Protein 4NTK (pdb70)

Secondary structure (DSSP, 8-state):
--EEEEEEEEEEEEEE--TTSPTT-GGGSSEEEEEEEEEEEE-PPPTTTSSSS-HHHHHHHHHHHHHHHTTSBGGGSTT-SS--HHHHHHHHHHHHTTT-TTEEEEEEEEETTEEEEEE--/-EEEEEEEEEEEEE--TTS-TT-GGGSSEEEEEEEEEEEEEPPPTTTSSSS-HHHHHHHHHHHHHHHTTSBGGGSTT-SS--HHHHHHHHHHHHTTT-TTEEEEEEEEETTEEEEEE-/-EEEEEEEEEEEEEE--TTSPTT-GGGSSEEEEEEEEEEEE-PPPTTTSSSS-HHHHHHHHHHHHHHHTTSBGGGSTT-SS--HHHHHHHHHHHHTTT-TTEEEEEEEEETTEEEEE--/-EEEEEEEEEEEEE--TTSPTT-GGGSSEEEEEEEEEEEEEPPPTTT-SSS-HHHHHHHHHHHHHHHTTEEGGGSTT-SS--HHHHHHHHHHHHTTT-TTEEEEEEEEETTEEEEEE--/-EEEEEEEEEEEEEE--TTS-TT-GGGSSEEEEEEEEEEEE-PPPTTT-SSS-HHHHHHHHHHHHHHHTTSBGGGSTT-SS--HHHHHHHHHHHHTTT-TTEEEEEEEEETTEEEEE---/--EEEEEEEEEEEEEE--TTS-TT-GGGSSEEEEEEEEEEEE-PPPTTTSSSS-HHHHHHHHHHHHHHHTTEEGGGSTT-SS--HHHHHHHHHHHHTTT-TTEEEEEEEEETTEEEEEE-

Structure (mmCIF, N/CA/C/O backbone):
data_4NTK
#
_entry.id   4NTK
#
_cell.length_a   58.070
_cell.length_b   112.595
_cell.length_c   115.094
_cell.angle_alpha   90.00
_cell.angle_beta   90.00
_cell.angle_gamma   90.00
#
_symmetry.space_group_name_H-M   'P 21 21 21'
#
loop_
_entity.id
_entity.type
_entity.pdbx_description
1 polymer '6-carboxy-5,6,7,8-tetrahydropterin synthase'
2 non-polymer 'ZINC ION'
3 non-polymer 2-amino-6-[(1Z)-1,2-dihydroxyprop-1-en-1-yl]-7,8-dihydropteridin-4(3H)-one
4 non-polymer 'ACETATE ION'
5 water water
#
loop_
_atom_site.group_PDB
_atom_site.id
_atom_site.type_symbol
_atom_site.label_atom_id
_atom_site.label_alt_id
_atom_site.label_comp_id
_atom_site.label_asym_id
_atom_site.label_entity_id
_atom_site.label_seq_id
_atom_site.pdbx_PDB_ins_code
_atom_site.Cartn_x
_atom_site.Cartn_y
_atom_site.Cartn_z
_atom_site.occupancy
_atom_site.B_iso_or_equiv
_atom_site.auth_seq_id
_atom_site.auth_comp_id
_atom_site.auth_asym_id
_atom_site.auth_atom_id
_atom_site.pdbx_PDB_model_num
ATOM 1 N N . MET A 1 1 ? -2.556 -0.192 -20.954 1.00 46.66 1 MET A N 1
ATOM 2 C CA . MET A 1 1 ? -3.283 1.092 -20.775 1.00 49.37 1 MET A CA 1
ATOM 3 C C . MET A 1 1 ? -2.409 2.255 -21.242 1.00 46.03 1 MET A C 1
ATOM 4 O O . MET A 1 1 ? -1.183 2.135 -21.275 1.00 45.11 1 MET A O 1
ATOM 9 N N . MET A 1 2 ? -3.027 3.372 -21.615 1.00 41.88 2 MET A N 1
ATOM 10 C CA . MET A 1 2 ? -2.257 4.556 -21.941 1.00 39.77 2 MET A CA 1
ATOM 11 C C . MET A 1 2 ? -1.948 5.300 -20.658 1.00 40.03 2 MET A C 1
ATOM 12 O O . MET A 1 2 ? -2.849 5.586 -19.854 1.00 42.78 2 MET A O 1
ATOM 17 N N . SER A 1 3 ? -0.673 5.621 -20.466 1.00 35.68 3 SER A N 1
ATOM 18 C CA . SER A 1 3 ? -0.252 6.316 -19.273 1.00 33.12 3 SER A CA 1
ATOM 19 C C . SER A 1 3 ? 1.129 6.936 -19.433 1.00 30.99 3 SER A C 1
ATOM 20 O O . SER A 1 3 ? 1.866 6.620 -20.384 1.00 33.88 3 SER A O 1
ATOM 23 N N .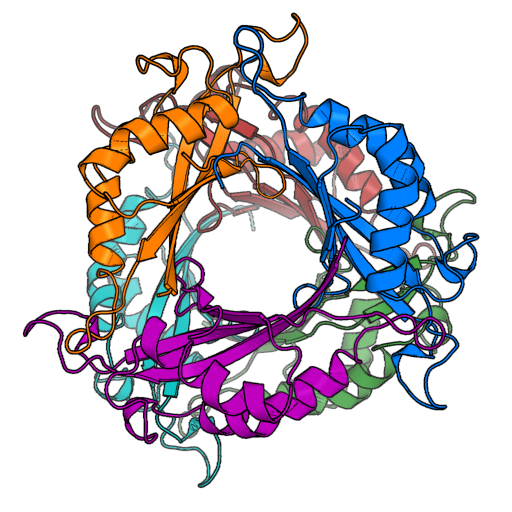 THR A 1 4 ? 1.448 7.830 -18.494 1.00 26.97 4 THR A N 1
ATOM 24 C CA . THR A 1 4 ? 2.814 8.292 -18.228 1.00 25.03 4 THR A CA 1
ATOM 25 C C . THR A 1 4 ? 3.231 8.123 -16.734 1.00 24.77 4 THR A C 1
ATOM 26 O O . THR A 1 4 ? 2.573 8.634 -15.815 1.00 20.93 4 THR A O 1
ATOM 30 N N . THR A 1 5 ? 4.310 7.390 -16.485 1.00 20.44 5 THR A N 1
ATOM 31 C CA . THR A 1 5 ? 4.719 6.997 -15.148 1.00 21.44 5 THR A CA 1
ATOM 32 C C . THR A 1 5 ? 6.120 7.556 -14.929 1.00 19.60 5 THR A C 1
ATOM 33 O O . THR A 1 5 ? 6.905 7.624 -15.864 1.00 25.28 5 THR A O 1
ATOM 37 N N . LEU A 1 6 ? 6.404 8.030 -13.731 1.00 20.70 6 LEU A N 1
ATOM 38 C CA . LEU A 1 6 ? 7.752 8.441 -13.324 1.00 22.99 6 LEU A CA 1
ATOM 39 C C . LEU A 1 6 ? 8.172 7.528 -12.182 1.00 23.81 6 LEU A C 1
ATOM 40 O O . LEU A 1 6 ? 7.338 7.064 -11.408 1.00 20.27 6 LEU A O 1
ATOM 45 N N . PHE A 1 7 ? 9.468 7.200 -12.124 1.00 21.28 7 PHE A N 1
ATOM 46 C CA . PHE A 1 7 ? 9.935 6.404 -11.010 1.00 21.27 7 PHE A CA 1
ATOM 47 C C . PHE A 1 7 ? 11.292 6.938 -10.539 1.00 21.29 7 PHE A C 1
ATOM 48 O O . PHE A 1 7 ? 12.045 7.590 -11.291 1.00 20.74 7 PHE A O 1
ATOM 56 N N . LYS A 1 8 ? 11.567 6.735 -9.257 1.00 19.76 8 LYS A N 1
ATOM 57 C CA . LYS A 1 8 ? 12.868 7.086 -8.714 1.00 19.78 8 LYS A CA 1
ATOM 58 C C . LYS A 1 8 ? 13.300 6.018 -7.729 1.00 20.25 8 LYS A C 1
ATOM 59 O O . LYS A 1 8 ? 12.464 5.506 -6.972 1.00 19.62 8 LYS A O 1
ATOM 65 N N . ASP A 1 9 ? 14.587 5.656 -7.782 1.00 20.25 9 ASP A N 1
ATOM 66 C CA . ASP A 1 9 ? 15.128 4.596 -6.950 1.00 20.25 9 ASP A CA 1
ATOM 67 C C . ASP A 1 9 ? 15.991 5.146 -5.804 1.00 20.84 9 ASP A C 1
ATOM 68 O O . ASP A 1 9 ? 16.729 6.124 -5.991 1.00 23.46 9 ASP A O 1
ATOM 73 N N . PHE A 1 10 ? 15.911 4.477 -4.653 1.00 19.13 10 PHE A N 1
ATOM 74 C CA . PHE A 1 10 ? 16.627 4.833 -3.429 1.00 18.90 10 PHE A CA 1
ATOM 75 C C . PHE A 1 10 ? 17.234 3.588 -2.848 1.00 20.21 10 PHE A C 1
ATOM 76 O O . PHE A 1 10 ? 16.625 2.531 -2.951 1.00 25.06 10 PHE A O 1
ATOM 84 N N . THR A 1 11 ? 18.371 3.702 -2.169 1.00 20.33 11 THR A N 1
ATOM 85 C CA . THR A 1 11 ? 18.966 2.561 -1.490 1.00 20.36 11 THR A CA 1
ATOM 86 C C . THR A 1 11 ? 19.183 2.922 -0.033 1.00 19.03 11 THR A C 1
ATOM 87 O O . THR A 1 11 ? 19.608 4.019 0.284 1.00 22.61 11 THR A O 1
ATOM 91 N N . PHE A 1 12 ? 18.912 1.984 0.853 1.00 18.52 12 PHE A N 1
ATOM 92 C CA . PHE A 1 12 ? 19.165 2.192 2.269 1.00 19.01 12 PHE A CA 1
ATOM 93 C C . PHE A 1 12 ? 19.778 0.936 2.866 1.00 19.07 12 PHE A C 1
ATOM 94 O O . PHE A 1 12 ? 19.592 -0.189 2.332 1.00 21.21 12 PHE A O 1
ATOM 102 N N . GLU A 1 13 ? 20.601 1.129 3.889 1.00 18.71 13 GLU A N 1
ATOM 103 C CA . GLU A 1 13 ? 21.342 0.056 4.484 1.00 17.85 13 GLU A CA 1
ATOM 104 C C . GLU A 1 13 ? 20.754 -0.233 5.858 1.00 16.89 13 GLU A C 1
ATOM 105 O O . GLU A 1 13 ? 20.830 0.608 6.739 1.00 18.83 13 GLU A O 1
ATOM 111 N N . ALA A 1 14 ? 20.218 -1.447 6.034 1.00 17.44 14 ALA A N 1
ATOM 112 C CA . ALA A 1 14 ? 19.517 -1.740 7.310 1.00 16.97 14 ALA A CA 1
ATOM 113 C C . ALA A 1 14 ? 19.655 -3.161 7.780 1.00 17.75 14 ALA A C 1
ATOM 114 O O . ALA A 1 14 ? 19.997 -4.073 7.019 1.00 18.14 14 ALA A O 1
ATOM 116 N N . ALA A 1 15 ? 19.426 -3.350 9.087 1.00 17.54 15 ALA A N 1
ATOM 117 C CA . ALA A 1 15 ? 19.334 -4.693 9.677 1.00 19.04 15 ALA A CA 1
ATOM 118 C C . ALA A 1 15 ? 17.877 -5.092 9.825 1.00 17.80 15 ALA A C 1
ATOM 119 O O . ALA A 1 15 ? 16.998 -4.241 10.041 1.00 18.39 15 ALA A O 1
ATOM 121 N N . HIS A 1 16 ? 17.617 -6.406 9.723 1.00 17.54 16 HIS A N 1
ATOM 122 C CA . HIS A 1 16 ? 16.318 -6.959 10.041 1.00 17.22 16 HIS A CA 1
ATOM 123 C C . HIS A 1 16 ? 16.476 -8.418 10.428 1.00 18.29 16 HIS A C 1
ATOM 124 O O . HIS A 1 16 ? 17.529 -9.032 10.226 1.00 17.95 16 HIS A O 1
ATOM 131 N N . ARG A 1 17 ? 15.392 -8.943 10.963 1.00 18.02 17 ARG A N 1
ATOM 132 C CA . ARG A 1 17 ? 15.222 -10.388 11.186 1.00 20.25 17 ARG A CA 1
ATOM 133 C C . ARG A 1 17 ? 13.776 -10.723 10.995 1.00 21.20 17 ARG A C 1
ATOM 134 O O . ARG A 1 17 ? 12.902 -9.885 11.219 1.00 23.61 17 ARG A O 1
ATOM 142 N N . LEU A 1 18 ? 13.494 -11.935 10.539 1.00 19.11 18 LEU A N 1
ATOM 143 C CA . LEU A 1 18 ? 12.145 -12.366 10.374 1.00 19.80 18 LEU A CA 1
ATOM 144 C C . LEU A 1 18 ? 11.732 -13.225 11.587 1.00 20.49 18 LEU A C 1
ATOM 145 O O . LEU A 1 18 ? 12.328 -14.271 11.824 1.00 20.88 18 LEU A O 1
ATOM 150 N N . PRO A 1 19 ? 10.705 -12.773 12.311 1.00 22.78 19 PRO A N 1
ATOM 151 C CA . PRO A 1 19 ? 10.397 -13.406 13.607 1.00 24.51 19 PRO A CA 1
ATOM 152 C C . PRO A 1 19 ? 9.532 -14.685 13.502 1.00 26.09 19 PRO A C 1
ATOM 153 O O . PRO A 1 19 ? 9.426 -15.388 14.499 1.00 29.10 19 PRO A O 1
ATOM 157 N N . HIS A 1 20 ? 8.896 -14.964 12.363 1.00 24.75 20 HIS A N 1
ATOM 158 C CA . HIS A 1 20 ? 7.929 -16.070 12.239 1.00 26.59 20 HIS A CA 1
ATOM 159 C C . HIS A 1 20 ? 8.406 -17.263 11.449 1.00 27.57 20 HIS A C 1
ATOM 160 O O . HIS A 1 20 ? 7.648 -18.196 11.236 1.00 33.25 20 HIS A O 1
ATOM 167 N N . VAL A 1 21 ? 9.673 -17.268 11.038 1.00 24.96 21 VAL A N 1
ATOM 168 C CA . VAL A 1 21 ? 10.142 -18.370 10.225 1.00 25.51 21 VAL A CA 1
ATOM 169 C C . VAL A 1 21 ? 10.505 -19.571 11.094 1.00 26.25 21 VAL A C 1
ATOM 170 O O . VAL A 1 21 ? 10.729 -19.426 12.273 1.00 24.92 21 VAL A O 1
ATOM 174 N N . PRO A 1 22 ? 10.599 -20.757 10.475 1.00 28.57 22 PRO A N 1
ATOM 175 C CA . PRO A 1 22 ? 11.026 -21.955 11.222 1.00 32.07 22 PRO A CA 1
ATOM 176 C C . PRO A 1 22 ? 12.361 -21.798 11.979 1.00 33.51 22 PRO A C 1
ATOM 177 O O . PRO A 1 22 ? 13.275 -21.125 11.500 1.00 31.23 22 PRO A O 1
ATOM 181 N N . GLU A 1 23 ? 12.484 -22.431 13.144 1.00 35.21 23 GLU A N 1
ATOM 182 C CA . GLU A 1 23 ? 13.734 -22.400 13.884 1.00 39.11 23 GLU A CA 1
ATOM 183 C C . GLU A 1 23 ? 14.862 -22.829 12.963 1.00 39.28 23 GLU A C 1
ATOM 184 O O . GLU A 1 23 ? 14.766 -23.848 12.280 1.00 37.13 23 GLU A O 1
ATOM 190 N N . GLY A 1 24 ? 15.932 -22.050 12.944 1.00 35.84 24 GLY A N 1
ATOM 191 C CA . GLY A 1 24 ? 17.076 -22.378 12.124 1.00 34.21 24 GLY A CA 1
ATOM 192 C C . GLY A 1 24 ? 17.065 -21.793 10.714 1.00 33.77 24 GLY A C 1
ATOM 193 O O . GLY A 1 24 ? 18.088 -21.798 10.077 1.00 35.63 24 GLY A O 1
ATOM 194 N N . HIS A 1 25 ? 15.913 -21.319 10.228 1.00 27.85 25 HIS A N 1
ATOM 195 C CA . HIS A 1 25 ? 15.833 -20.563 8.952 1.00 25.42 25 HIS A CA 1
ATOM 196 C C . HIS A 1 25 ? 16.800 -19.349 9.025 1.00 26.55 25 HIS A C 1
ATOM 197 O O . HIS A 1 25 ? 16.863 -18.640 10.019 1.00 23.38 25 HIS A O 1
ATOM 204 N N . LYS A 1 26 ? 17.547 -19.128 7.951 1.00 25.31 26 LYS A N 1
ATOM 205 C CA . LYS A 1 26 ? 18.581 -18.116 7.965 1.00 26.27 26 LYS A CA 1
ATOM 206 C C . LYS A 1 26 ? 17.998 -16.717 8.156 1.00 23.04 26 LYS A C 1
ATOM 207 O O . LYS A 1 26 ? 18.654 -15.859 8.767 1.00 23.68 26 LYS A O 1
ATOM 213 N N . ALA A 1 27 ? 16.786 -16.489 7.656 1.00 24.25 27 ALA A N 1
ATOM 214 C CA . ALA A 1 27 ? 16.133 -15.172 7.802 1.00 24.46 27 ALA A CA 1
ATOM 215 C C . ALA A 1 27 ? 15.805 -14.840 9.254 1.00 25.36 27 ALA A C 1
ATOM 216 O O . ALA A 1 27 ? 15.586 -13.678 9.580 1.00 21.46 27 ALA A O 1
ATOM 218 N N . GLY A 1 28 ? 15.709 -15.876 10.095 1.00 23.89 28 GLY A N 1
ATOM 219 C CA . GLY A 1 28 ? 15.445 -15.708 11.534 1.00 23.12 28 GLY A CA 1
ATOM 220 C C . GLY A 1 28 ? 16.604 -15.191 12.365 1.00 22.35 28 GLY A C 1
ATOM 221 O O . GLY A 1 28 ? 16.462 -14.860 13.542 1.00 24.67 28 GLY A O 1
ATOM 222 N N . ARG A 1 29 ? 17.801 -15.186 11.814 1.00 21.33 29 ARG A N 1
ATOM 223 C CA . ARG A 1 29 ? 18.954 -14.671 12.485 1.00 22.17 29 ARG A CA 1
ATOM 224 C C . ARG A 1 29 ? 19.039 -13.186 12.174 1.00 20.47 29 ARG A C 1
ATOM 225 O O . ARG A 1 29 ? 18.536 -12.763 11.136 1.00 21.59 29 ARG A O 1
ATOM 233 N N . LEU A 1 30 ? 19.566 -12.425 13.121 1.00 22.78 30 LEU A N 1
ATOM 234 C CA . LEU A 1 30 ? 19.881 -10.989 12.913 1.00 19.38 30 LEU A CA 1
ATOM 235 C C . LEU A 1 30 ? 20.817 -10.905 11.707 1.00 19.62 30 LEU A C 1
ATOM 236 O O . LEU A 1 30 ? 21.864 -11.493 11.701 1.00 19.80 30 LEU A O 1
ATOM 241 N N . HIS A 1 31 ? 20.401 -10.169 10.692 1.00 18.58 31 HIS A N 1
ATOM 242 C CA . HIS A 1 31 ? 21.235 -9.915 9.515 1.00 19.87 31 HIS A CA 1
ATOM 243 C C . HIS A 1 31 ? 20.815 -8.572 8.917 1.00 19.12 31 HIS A C 1
ATOM 244 O O . HIS A 1 31 ? 20.248 -7.735 9.589 1.00 17.72 31 HIS A O 1
ATOM 251 N N . GLY A 1 32 ? 21.161 -8.307 7.666 1.00 18.97 32 GLY A N 1
ATOM 252 C CA . GLY A 1 32 ? 20.788 -7.066 7.050 1.00 17.97 32 GLY A CA 1
ATOM 253 C C . GLY A 1 32 ? 20.995 -7.143 5.548 1.00 16.46 32 GLY A C 1
ATOM 254 O O . GLY A 1 32 ? 21.346 -8.226 5.043 1.00 16.30 32 GLY A O 1
ATOM 255 N N . HIS A 1 33 ? 20.676 -6.029 4.893 1.00 15.48 33 HIS A N 1
ATOM 256 C CA . HIS A 1 33 ? 20.697 -5.950 3.413 1.00 16.30 33 HIS A CA 1
ATOM 257 C C . HIS A 1 33 ? 20.947 -4.511 3.000 1.00 17.91 33 HIS A C 1
ATOM 258 O O . HIS A 1 33 ? 20.695 -3.557 3.770 1.00 18.02 33 HIS A O 1
ATOM 265 N N . SER A 1 34 ? 21.370 -4.358 1.736 1.00 18.53 34 SER A N 1
ATOM 266 C CA . SER A 1 34 ? 21.330 -3.090 1.027 1.00 19.94 34 SER A CA 1
ATOM 267 C C . SER A 1 34 ? 19.992 -3.081 0.290 1.00 20.83 34 SER A C 1
ATOM 268 O O . SER A 1 34 ? 19.852 -3.682 -0.764 1.00 23.39 34 SER A O 1
ATOM 271 N N . PHE A 1 35 ? 18.984 -2.473 0.909 1.00 19.54 35 PHE A N 1
ATOM 272 C CA . PHE A 1 35 ? 17.632 -2.475 0.362 1.00 18.62 35 PHE A CA 1
ATOM 273 C C . PHE A 1 35 ? 17.504 -1.427 -0.739 1.00 21.33 35 PHE A C 1
ATOM 274 O O . PHE A 1 35 ? 18.087 -0.358 -0.610 1.00 24.46 35 PHE A O 1
ATOM 282 N N . MET A 1 36 ? 16.768 -1.756 -1.779 1.00 18.95 36 MET A N 1
ATOM 283 C CA . MET A 1 36 ? 16.407 -0.792 -2.824 1.00 18.68 36 MET A CA 1
ATOM 284 C C . MET A 1 36 ? 14.887 -0.586 -2.821 1.00 19.02 36 MET A C 1
ATOM 285 O O . MET A 1 36 ? 14.131 -1.565 -2.788 1.00 20.27 36 MET A O 1
ATOM 290 N N . VAL A 1 37 ? 14.484 0.682 -2.849 1.00 19.14 37 VAL A N 1
ATOM 291 C CA . VAL A 1 37 ? 13.079 1.102 -2.981 1.00 18.65 37 VAL A CA 1
ATOM 292 C C . VAL A 1 37 ? 12.899 1.881 -4.255 1.00 19.23 37 VAL A C 1
ATOM 293 O O . VAL A 1 37 ? 13.638 2.839 -4.533 1.00 20.82 37 VAL A O 1
ATOM 297 N N . ARG A 1 38 ? 11.884 1.527 -5.020 1.00 17.38 38 ARG A N 1
ATOM 298 C CA . ARG A 1 38 ? 11.487 2.319 -6.193 1.00 17.66 38 ARG A CA 1
ATOM 299 C C . ARG A 1 38 ? 10.091 2.854 -5.964 1.00 18.00 38 ARG A C 1
ATOM 300 O O . ARG A 1 38 ? 9.166 2.079 -5.644 1.00 18.21 38 ARG A O 1
ATOM 308 N N . LEU A 1 39 ? 9.968 4.160 -6.040 1.00 17.65 39 LEU A N 1
ATOM 309 C CA . LEU A 1 39 ? 8.628 4.806 -5.921 1.00 17.53 39 LEU A CA 1
ATOM 310 C C . LEU A 1 39 ? 8.189 5.124 -7.358 1.00 18.32 39 LEU A C 1
ATOM 311 O O . LEU A 1 39 ? 8.956 5.740 -8.100 1.00 20.86 39 LEU A O 1
ATOM 316 N N . GLU A 1 40 ? 6.978 4.718 -7.735 1.00 19.28 40 GLU A N 1
ATOM 317 C CA . GLU A 1 40 ? 6.415 5.084 -9.069 1.00 19.23 40 GLU A CA 1
ATOM 318 C C . GLU A 1 40 ? 5.174 5.907 -8.869 1.00 20.53 40 GLU A C 1
ATOM 319 O O . GLU A 1 40 ? 4.372 5.591 -7.984 1.00 20.24 40 GLU A O 1
ATOM 325 N N . ILE A 1 41 ? 5.013 6.921 -9.717 1.00 20.31 41 ILE A N 1
ATOM 326 C CA . ILE A 1 41 ? 3.829 7.765 -9.691 1.00 20.65 41 ILE A CA 1
ATOM 327 C C . ILE A 1 41 ? 3.283 7.761 -11.100 1.00 21.70 41 ILE A C 1
ATOM 328 O O . ILE A 1 41 ? 4.057 7.617 -12.048 1.00 23.32 41 ILE A O 1
ATOM 333 N N . THR A 1 42 ? 1.981 7.890 -11.247 1.00 21.42 42 THR A N 1
ATOM 334 C CA . THR A 1 42 ? 1.321 7.964 -12.544 1.00 20.83 42 THR A CA 1
ATOM 335 C C . THR A 1 42 ? 0.494 9.255 -12.599 1.00 20.61 42 THR A C 1
ATOM 336 O O . THR A 1 42 ? -0.324 9.487 -11.725 1.00 20.01 42 THR A O 1
ATOM 340 N N . GLY A 1 43 ? 0.682 10.044 -13.640 1.00 21.03 43 GLY A N 1
ATOM 341 C CA . GLY A 1 43 ? -0.099 11.275 -13.792 1.00 21.70 43 GLY A CA 1
ATOM 342 C C . GLY A 1 43 ? 0.007 11.917 -15.147 1.00 22.47 43 GLY A C 1
ATOM 343 O O . GLY A 1 43 ? 0.536 11.337 -16.111 1.00 22.77 43 GLY A O 1
ATOM 344 N N . GLU A 1 44 ? -0.525 13.134 -15.229 1.00 23.66 44 GLU A N 1
ATOM 345 C CA . GLU A 1 44 ? -0.430 13.915 -16.467 1.00 25.32 44 GLU A CA 1
ATOM 346 C C . GLU A 1 44 ? 0.760 14.865 -16.437 1.00 23.67 44 GLU A C 1
ATOM 347 O O . GLU A 1 44 ? 1.173 15.354 -15.399 1.00 26.91 44 GLU A O 1
ATOM 353 N N . VAL A 1 45 ? 1.350 15.082 -17.610 1.00 23.65 45 VAL A N 1
ATOM 354 C CA . VAL A 1 45 ? 2.494 15.953 -17.748 1.00 23.94 45 VAL A CA 1
ATOM 355 C C . VAL A 1 45 ? 1.983 17.396 -17.989 1.00 25.77 45 VAL A C 1
ATOM 356 O O . VAL A 1 45 ? 1.216 17.636 -18.931 1.00 30.02 45 VAL A O 1
ATOM 360 N N . ASP A 1 46 ? 2.397 18.315 -17.140 1.00 25.81 46 ASP A N 1
ATOM 361 C CA . ASP A 1 46 ? 2.064 19.730 -17.309 1.00 29.60 46 ASP A CA 1
ATOM 362 C C . ASP A 1 46 ? 2.752 20.250 -18.555 1.00 30.88 46 ASP A C 1
ATOM 363 O O . ASP A 1 46 ? 3.925 20.023 -18.718 1.00 29.28 46 ASP A O 1
ATOM 368 N N . PRO A 1 47 ? 2.021 20.962 -19.438 1.00 31.90 47 PRO A N 1
ATOM 369 C CA . PRO A 1 47 ? 2.623 21.444 -20.685 1.00 32.19 47 PRO A CA 1
ATOM 370 C C . PRO A 1 47 ? 3.713 22.483 -20.471 1.00 31.49 47 PRO A C 1
ATOM 371 O O . PRO A 1 47 ? 4.625 22.561 -21.303 1.00 35.67 47 PRO A O 1
ATOM 375 N N . HIS A 1 48 ? 3.679 23.247 -19.383 1.00 35.63 48 HIS A N 1
ATOM 376 C CA . HIS A 1 48 ? 4.744 24.241 -19.158 1.00 34.33 48 HIS A CA 1
ATOM 377 C C . HIS A 1 48 ? 5.997 23.629 -18.533 1.00 33.20 48 HIS A C 1
ATOM 378 O O . HIS A 1 48 ? 7.133 23.856 -18.995 1.00 29.41 48 HIS A O 1
ATOM 385 N N . THR A 1 49 ? 5.812 22.853 -17.477 1.00 29.26 49 THR A N 1
ATOM 386 C CA . THR A 1 49 ? 6.976 22.261 -16.807 1.00 26.07 49 THR A CA 1
ATOM 387 C C . THR A 1 49 ? 7.589 21.146 -17.667 1.00 23.95 49 THR A C 1
ATOM 388 O O . THR A 1 49 ? 8.798 20.885 -17.555 1.00 24.27 49 THR A O 1
ATOM 392 N N . GLY A 1 50 ? 6.755 20.465 -18.450 1.00 23.90 50 GLY A N 1
ATOM 393 C CA . GLY A 1 50 ? 7.161 19.267 -19.175 1.00 27.01 50 GLY A CA 1
ATOM 394 C C . GLY A 1 50 ? 7.349 18.066 -18.274 1.00 26.98 50 GLY A C 1
ATOM 395 O O . GLY A 1 50 ? 7.947 17.040 -18.685 1.00 24.27 50 GLY A O 1
ATOM 396 N N . TRP A 1 51 ? 6.836 18.118 -17.051 1.00 24.27 51 TRP A N 1
ATOM 397 C CA . TRP A 1 51 ? 6.967 16.948 -16.180 1.00 23.31 51 TRP A CA 1
ATOM 398 C C . TRP A 1 51 ? 5.737 16.716 -15.340 1.00 25.98 51 TRP A C 1
ATOM 399 O O . TRP A 1 51 ? 4.849 17.552 -15.324 1.00 26.09 51 TRP A O 1
ATOM 410 N N . ILE A 1 52 ? 5.672 15.562 -14.683 1.00 25.57 52 ILE A N 1
ATOM 411 C CA . ILE A 1 52 ? 4.592 15.266 -13.745 1.00 26.47 52 ILE A CA 1
ATOM 412 C C . ILE A 1 52 ? 4.910 16.020 -12.451 1.00 25.92 52 ILE A C 1
ATOM 413 O O . ILE A 1 52 ? 4.215 16.969 -12.095 1.00 29.01 52 ILE A O 1
ATOM 418 N N . ILE A 1 53 ? 6.013 15.672 -11.797 1.00 27.11 53 ILE A N 1
ATOM 419 C CA . ILE A 1 53 ? 6.584 16.463 -10.713 1.00 28.42 53 ILE A CA 1
ATOM 420 C C . ILE A 1 53 ? 8.088 16.296 -10.862 1.00 27.34 53 ILE A C 1
ATOM 421 O O . ILE A 1 53 ? 8.527 15.358 -11.491 1.00 25.61 53 ILE A O 1
ATOM 426 N N . ASP A 1 54 ? 8.872 17.218 -10.328 1.00 25.94 54 ASP A N 1
ATOM 427 C CA . ASP A 1 54 ? 10.340 17.126 -10.359 1.00 26.29 54 ASP A CA 1
ATOM 428 C C . ASP A 1 54 ? 10.781 15.884 -9.623 1.00 24.44 54 ASP A C 1
ATOM 429 O O . ASP A 1 54 ? 10.305 15.625 -8.509 1.00 26.24 54 ASP A O 1
ATOM 434 N N . PHE A 1 55 ? 11.715 15.116 -10.191 1.00 23.87 55 PHE A N 1
ATOM 435 C CA . PHE A 1 55 ? 12.294 13.974 -9.437 1.00 23.56 55 PHE A CA 1
ATOM 436 C C . PHE A 1 55 ? 12.700 14.410 -8.037 1.00 26.85 55 PHE A C 1
ATOM 437 O O . PHE A 1 55 ? 12.575 13.655 -7.086 1.00 24.54 55 PHE A O 1
ATOM 445 N N . ALA A 1 56 ? 13.230 15.625 -7.906 1.00 26.21 56 ALA A N 1
ATOM 446 C CA . ALA A 1 56 ? 13.671 16.078 -6.612 1.00 28.39 56 ALA A CA 1
ATOM 447 C C . ALA A 1 56 ? 12.529 16.220 -5.598 1.00 28.66 56 ALA A C 1
ATOM 448 O O . ALA A 1 56 ? 12.775 16.128 -4.394 1.00 28.72 56 ALA A O 1
ATOM 450 N N . GLU A 1 57 ? 11.307 16.493 -6.057 1.00 28.02 57 GLU A N 1
ATOM 451 C CA . GLU A 1 57 ? 10.149 16.620 -5.147 1.00 30.17 57 GLU A CA 1
ATOM 452 C C . GLU A 1 57 ? 9.791 15.242 -4.621 1.00 29.18 57 GLU A C 1
ATOM 453 O O . GLU A 1 57 ? 9.366 15.097 -3.482 1.00 29.47 57 GLU A O 1
ATOM 459 N N . LEU A 1 58 ? 9.950 14.225 -5.466 1.00 27.36 58 LEU A N 1
ATOM 460 C CA . LEU A 1 58 ? 9.730 12.867 -5.022 1.00 27.72 58 LEU A CA 1
ATOM 461 C C . LEU A 1 58 ? 10.746 12.506 -3.948 1.00 26.45 58 LEU A C 1
ATOM 462 O O . LEU A 1 58 ? 10.399 11.970 -2.891 1.00 27.45 58 LEU A O 1
ATOM 467 N N . LYS A 1 59 ? 12.023 12.784 -4.225 1.00 25.08 59 LYS A N 1
ATOM 468 C CA . LYS A 1 59 ? 13.067 12.506 -3.248 1.00 23.86 59 LYS A CA 1
ATOM 469 C C . LYS A 1 59 ? 12.788 13.216 -1.905 1.00 23.09 59 LYS A C 1
ATOM 470 O O . LYS A 1 59 ? 12.935 12.634 -0.843 1.00 24.65 59 LYS A O 1
ATOM 476 N N . ALA A 1 60 ? 12.393 14.480 -1.981 1.00 23.33 60 ALA A N 1
ATOM 477 C CA . ALA A 1 60 ? 12.152 15.267 -0.770 1.00 24.74 60 ALA A CA 1
ATOM 478 C C . ALA A 1 60 ? 10.947 14.743 0.024 1.00 24.42 60 ALA A C 1
ATOM 479 O O . ALA A 1 60 ? 11.026 14.646 1.275 1.00 25.39 60 ALA A O 1
ATOM 481 N N . ALA A 1 61 ? 9.867 14.344 -0.669 1.00 24.49 61 ALA A N 1
ATOM 482 C CA . ALA A 1 61 ? 8.673 13.762 -0.033 1.00 24.52 61 ALA A CA 1
ATOM 483 C C . ALA A 1 61 ? 8.999 12.456 0.719 1.00 23.14 61 ALA A C 1
ATOM 484 O O . ALA A 1 61 ? 8.376 12.132 1.748 1.00 24.34 61 ALA A O 1
ATOM 486 N N . PHE A 1 62 ? 9.908 11.664 0.160 1.00 22.87 62 PHE A N 1
ATOM 487 C CA . PHE A 1 62 ? 10.334 10.396 0.755 1.00 21.23 62 PHE A CA 1
ATOM 488 C C . PHE A 1 62 ? 11.316 10.527 1.890 1.00 22.66 62 PHE A C 1
ATOM 489 O O . PHE A 1 62 ? 11.453 9.622 2.701 1.00 22.06 62 PHE A O 1
ATOM 497 N N . LYS A 1 63 ? 12.026 11.650 1.918 1.00 23.43 63 LYS A N 1
ATOM 498 C CA . LYS A 1 63 ? 13.128 11.814 2.855 1.00 24.73 63 LYS A CA 1
ATOM 499 C C . LYS A 1 63 ? 12.850 11.419 4.304 1.00 24.56 63 LYS A C 1
ATOM 500 O O . LYS A 1 63 ? 13.622 10.678 4.874 1.00 22.53 63 LYS A O 1
ATOM 506 N N . PRO A 1 64 ? 11.744 11.888 4.907 1.00 22.49 64 PRO A N 1
ATOM 507 C CA . PRO A 1 64 ? 11.435 11.515 6.284 1.00 21.92 64 PRO A CA 1
ATOM 508 C C . PRO A 1 64 ? 11.394 9.992 6.516 1.00 23.37 64 PRO A C 1
ATOM 509 O O . PRO A 1 64 ? 11.962 9.502 7.484 1.00 25.10 64 PRO A O 1
ATOM 513 N N . THR A 1 65 ? 10.759 9.264 5.608 1.00 22.03 65 THR A N 1
ATOM 514 C CA . THR A 1 65 ? 10.624 7.788 5.715 1.00 22.48 65 THR A CA 1
ATOM 515 C C . THR A 1 65 ? 11.994 7.158 5.490 1.00 22.12 65 THR A C 1
ATOM 516 O O . THR A 1 65 ? 12.417 6.250 6.215 1.00 21.89 65 THR A O 1
ATOM 520 N N . TYR A 1 66 ? 12.701 7.645 4.469 1.00 21.62 66 TYR A N 1
ATOM 521 C CA . TYR A 1 66 ? 14.025 7.151 4.183 1.00 20.86 66 TYR A CA 1
ATOM 522 C C . TYR A 1 66 ? 14.938 7.220 5.400 1.00 22.05 66 TYR A C 1
ATOM 523 O O . TYR A 1 66 ? 15.686 6.289 5.711 1.00 21.77 66 TYR A O 1
ATOM 532 N N . GLU A 1 67 ? 14.890 8.332 6.109 1.00 22.36 67 GLU A N 1
ATOM 533 C CA . GLU A 1 67 ? 15.751 8.515 7.279 1.00 22.69 67 GLU A CA 1
ATOM 534 C C . GLU A 1 67 ? 15.392 7.598 8.470 1.00 22.02 67 GLU A C 1
ATOM 535 O O . GLU A 1 67 ? 16.283 7.257 9.250 1.00 23.55 67 GLU A O 1
ATOM 541 N N . ARG A 1 68 ? 14.135 7.204 8.577 1.00 21.89 68 ARG A N 1
ATOM 542 C CA . ARG A 1 68 ? 13.709 6.148 9.526 1.00 22.02 68 ARG A CA 1
ATOM 543 C C . ARG A 1 68 ? 14.257 4.739 9.179 1.00 22.94 68 ARG A C 1
ATOM 544 O O . ARG A 1 68 ? 14.505 3.929 10.087 1.00 23.59 68 ARG A O 1
ATOM 552 N N . LEU A 1 69 ? 14.454 4.461 7.895 1.00 23.22 69 LEU A N 1
ATOM 553 C CA . LEU A 1 69 ? 14.915 3.147 7.439 1.00 22.46 69 LEU A CA 1
ATOM 554 C C . LEU A 1 69 ? 16.422 3.032 7.382 1.00 20.67 69 LEU A C 1
ATOM 555 O O . LEU A 1 69 ? 16.973 1.971 7.756 1.00 20.23 69 LEU A O 1
ATOM 560 N N . ASP A 1 70 ? 17.106 4.044 6.835 1.00 19.07 70 ASP A N 1
ATOM 561 C CA . ASP A 1 70 ? 18.532 3.954 6.606 1.00 20.25 70 ASP A CA 1
ATOM 562 C C . ASP A 1 70 ? 19.353 3.920 7.881 1.00 21.04 70 ASP A C 1
ATOM 563 O O . ASP A 1 70 ? 19.159 4.726 8.786 1.00 21.13 70 ASP A O 1
ATOM 568 N N . HIS A 1 71 ? 20.293 2.982 7.921 1.00 20.19 71 HIS A N 1
ATOM 569 C CA . HIS A 1 71 ? 21.154 2.794 9.073 1.00 21.05 71 HIS A CA 1
ATOM 570 C C . HIS A 1 71 ? 20.349 2.561 10.340 1.00 20.92 71 HIS A C 1
ATOM 571 O O . HIS A 1 71 ? 20.698 3.049 11.392 1.00 21.56 71 HIS A O 1
ATOM 578 N N . HIS A 1 72 ? 19.323 1.734 10.229 1.00 20.66 72 HIS A N 1
ATOM 579 C CA . HIS A 1 72 ? 18.471 1.389 11.352 1.00 18.97 72 HIS A CA 1
ATOM 580 C C . HIS A 1 72 ? 18.176 -0.131 11.350 1.00 19.40 72 HIS A C 1
ATOM 581 O O . HIS A 1 72 ? 18.513 -0.814 10.402 1.00 19.46 72 HIS A O 1
ATOM 588 N N . TYR A 1 73 ? 17.586 -0.600 12.457 1.00 18.64 73 TYR A N 1
ATOM 589 C CA . TYR A 1 73 ? 17.068 -1.972 12.655 1.00 19.19 73 TYR A CA 1
ATOM 590 C C . TYR A 1 73 ? 15.545 -1.962 12.438 1.00 20.01 73 TYR A C 1
ATOM 591 O O . TYR A 1 73 ? 14.767 -1.394 13.223 1.00 19.95 73 TYR A O 1
ATOM 600 N N . LEU A 1 74 ? 15.100 -2.558 11.344 1.00 17.73 74 LEU A N 1
ATOM 601 C CA . LEU A 1 74 ? 13.717 -2.368 10.909 1.00 19.52 74 LEU A CA 1
ATOM 602 C C . LEU A 1 74 ? 12.733 -2.862 11.958 1.00 18.17 74 LEU A C 1
ATOM 603 O O . LEU A 1 74 ? 11.630 -2.369 12.064 1.00 20.43 74 LEU A O 1
ATOM 608 N N . ASN A 1 75 ? 13.105 -3.871 12.717 1.00 19.59 75 ASN A N 1
ATOM 609 C CA . ASN A 1 75 ? 12.158 -4.510 13.629 1.00 19.20 75 ASN A CA 1
ATOM 610 C C . ASN A 1 75 ? 11.722 -3.609 14.764 1.00 21.50 75 ASN A C 1
ATOM 611 O O . ASN A 1 75 ? 10.696 -3.859 15.414 1.00 21.75 75 ASN A O 1
ATOM 616 N N . ASP A 1 76 ? 12.468 -2.530 14.938 1.00 20.33 76 ASP A N 1
ATOM 617 C CA . ASP A 1 76 ? 12.164 -1.541 15.976 1.00 21.64 76 ASP A CA 1
ATOM 618 C C . ASP A 1 76 ? 11.154 -0.475 15.551 1.00 24.57 76 ASP A C 1
ATOM 619 O O . ASP A 1 76 ? 10.743 0.345 16.391 1.00 25.60 76 ASP A O 1
ATOM 624 N N . ILE A 1 77 ? 10.797 -0.446 14.266 1.00 22.12 77 ILE A N 1
ATOM 625 C CA . ILE A 1 77 ? 9.879 0.530 13.729 1.00 23.79 77 ILE A CA 1
ATOM 626 C C . ILE A 1 77 ? 8.485 -0.036 13.826 1.00 23.39 77 ILE A C 1
ATOM 627 O O . ILE A 1 77 ? 8.244 -1.104 13.296 1.00 23.73 77 ILE A O 1
ATOM 632 N N . PRO A 1 78 ? 7.536 0.684 14.470 1.00 24.20 78 PRO A N 1
ATOM 633 C CA . PRO A 1 78 ? 6.158 0.186 14.457 1.00 25.55 78 PRO A CA 1
ATOM 634 C C . PRO A 1 78 ? 5.604 -0.042 13.055 1.00 23.27 78 PRO A C 1
ATOM 635 O O . PRO A 1 78 ? 5.776 0.803 12.178 1.00 23.93 78 PRO A O 1
ATOM 639 N N . GLY A 1 79 ? 4.971 -1.203 12.858 1.00 22.61 79 GLY A N 1
ATOM 640 C CA . GLY A 1 79 ? 4.456 -1.650 11.569 1.00 22.48 79 GLY A CA 1
ATOM 641 C C . GLY A 1 79 ? 5.447 -2.561 10.875 1.00 21.86 79 GLY A C 1
ATOM 642 O O . GLY A 1 79 ? 5.074 -3.278 9.942 1.00 22.46 79 GLY A O 1
ATOM 643 N N . LEU A 1 80 ? 6.708 -2.546 11.339 1.00 22.07 80 LEU A N 1
ATOM 644 C CA . LEU A 1 80 ? 7.750 -3.369 10.719 1.00 21.15 80 LEU A CA 1
ATOM 645 C C . LEU A 1 80 ? 8.303 -4.483 11.645 1.00 22.52 80 LEU A C 1
ATOM 646 O O . LEU A 1 80 ? 9.426 -4.979 11.507 1.00 21.34 80 LEU A O 1
ATOM 651 N N . GLU A 1 81 ? 7.489 -4.922 12.592 1.00 21.80 81 GLU A N 1
ATOM 652 C CA . GLU A 1 81 ? 7.836 -6.064 13.449 1.00 25.95 81 GLU A CA 1
ATOM 653 C C . GLU A 1 81 ? 8.051 -7.381 12.697 1.00 24.43 81 GLU A C 1
ATOM 654 O O . GLU A 1 81 ? 8.791 -8.246 13.198 1.00 24.30 81 GLU A O 1
ATOM 660 N N . ASN A 1 82 ? 7.426 -7.534 11.501 1.00 22.65 82 ASN A N 1
ATOM 661 C CA . ASN A 1 82 ? 7.682 -8.635 10.595 1.00 20.01 82 ASN A CA 1
ATOM 662 C C . ASN A 1 82 ? 8.151 -8.070 9.236 1.00 20.38 82 ASN A C 1
ATOM 663 O O . ASN A 1 82 ? 7.377 -7.967 8.317 1.00 21.57 82 ASN A O 1
ATOM 668 N N . PRO A 1 83 ? 9.438 -7.708 9.162 1.00 19.48 83 PRO A N 1
ATOM 669 C CA . PRO A 1 83 ? 9.908 -6.833 8.038 1.00 20.08 83 PRO A CA 1
ATOM 670 C C . PRO A 1 83 ? 10.276 -7.594 6.768 1.00 20.98 83 PRO A C 1
ATOM 671 O O . PRO A 1 83 ? 11.444 -7.561 6.342 1.00 19.75 83 PRO A O 1
ATOM 675 N N . THR A 1 84 ? 9.299 -8.306 6.219 1.00 19.96 84 THR A N 1
ATOM 676 C CA . THR A 1 84 ? 9.407 -8.928 4.940 1.00 19.92 84 THR A CA 1
ATOM 677 C C . THR A 1 84 ? 9.399 -7.853 3.852 1.00 18.28 84 THR A C 1
ATOM 678 O O . THR A 1 84 ? 8.997 -6.712 4.123 1.00 20.92 84 THR A O 1
ATOM 682 N N . SER A 1 85 ? 9.822 -8.244 2.656 1.00 19.45 85 SER A N 1
ATOM 683 C CA . SER A 1 85 ? 9.725 -7.317 1.521 1.00 20.70 85 SER A CA 1
ATOM 684 C C . SER A 1 85 ? 8.315 -6.807 1.302 1.00 19.73 85 SER A C 1
ATOM 685 O O . SER A 1 85 ? 8.094 -5.599 1.098 1.00 21.91 85 SER A O 1
ATOM 688 N N . GLU A 1 86 ? 7.366 -7.741 1.365 1.00 19.88 86 GLU A N 1
ATOM 689 C CA . GLU A 1 86 ? 5.962 -7.475 1.136 1.00 19.99 86 GLU A CA 1
ATOM 690 C C . GLU A 1 86 ? 5.380 -6.539 2.197 1.00 19.84 86 GLU A C 1
ATOM 691 O O . GLU A 1 86 ? 4.725 -5.538 1.870 1.00 20.70 86 GLU A O 1
ATOM 697 N N . VAL A 1 87 ? 5.695 -6.813 3.441 1.00 19.45 87 VAL A N 1
ATOM 698 C CA . VAL A 1 87 ? 5.272 -5.926 4.553 1.00 19.28 87 VAL A CA 1
ATOM 699 C C . VAL A 1 87 ? 5.938 -4.578 4.401 1.00 19.57 87 VAL A C 1
ATOM 700 O O . VAL A 1 87 ? 5.286 -3.539 4.536 1.00 20.29 87 VAL A O 1
ATOM 704 N N . LEU A 1 88 ? 7.246 -4.545 4.083 1.00 18.10 88 LEU A N 1
ATOM 705 C CA . LEU A 1 88 ? 7.934 -3.236 3.922 1.00 17.62 88 LEU A CA 1
ATOM 706 C C . LEU A 1 88 ? 7.368 -2.420 2.745 1.00 18.28 88 LEU A C 1
ATOM 707 O O . LEU A 1 88 ? 7.163 -1.202 2.863 1.00 18.71 88 LEU A O 1
ATOM 712 N N . ALA A 1 89 ? 7.113 -3.074 1.623 1.00 18.58 89 ALA A N 1
ATOM 713 C CA . ALA A 1 89 ? 6.525 -2.380 0.490 1.00 18.51 89 ALA A CA 1
ATOM 714 C C . ALA A 1 89 ? 5.192 -1.681 0.808 1.00 20.16 89 ALA A C 1
ATOM 715 O O . ALA A 1 89 ? 4.990 -0.494 0.463 1.00 19.81 89 ALA A O 1
ATOM 717 N N . LYS A 1 90 ? 4.298 -2.407 1.474 1.00 19.73 90 LYS A N 1
ATOM 718 C CA . LYS A 1 90 ? 3.004 -1.815 1.857 1.00 19.71 90 LYS A CA 1
ATOM 719 C C . LYS A 1 90 ? 3.191 -0.734 2.897 1.00 20.98 90 LYS A C 1
ATOM 720 O O . LYS A 1 90 ? 2.512 0.284 2.855 1.00 20.86 90 LYS A O 1
ATOM 726 N N . TRP A 1 91 ? 4.091 -0.957 3.872 1.00 19.26 91 TRP A N 1
ATOM 727 C CA . TRP A 1 91 ? 4.347 0.046 4.888 1.00 20.64 91 TRP A CA 1
ATOM 728 C C . TRP A 1 91 ? 4.865 1.350 4.290 1.00 20.32 91 TRP A C 1
ATOM 729 O O . TRP A 1 91 ? 4.384 2.420 4.652 1.00 19.62 91 TRP A O 1
ATOM 740 N N . ILE A 1 92 ? 5.788 1.249 3.327 1.00 18.27 92 ILE A N 1
ATOM 741 C CA . ILE A 1 92 ? 6.291 2.417 2.629 1.00 18.03 92 ILE A CA 1
ATOM 742 C C . ILE A 1 92 ? 5.151 3.131 1.836 1.00 19.79 92 ILE A C 1
ATOM 743 O O . ILE A 1 92 ? 5.067 4.347 1.890 1.00 19.67 92 ILE A O 1
ATOM 748 N N . TRP A 1 93 ? 4.303 2.384 1.128 1.00 19.65 93 TRP A N 1
ATOM 749 C CA . TRP A 1 93 ? 3.117 2.947 0.491 1.00 20.69 93 TRP A CA 1
ATOM 750 C C . TRP A 1 93 ? 2.313 3.787 1.515 1.00 19.24 93 TRP A C 1
ATOM 751 O O . TRP A 1 93 ? 1.971 4.976 1.265 1.00 19.54 93 TRP A O 1
ATOM 762 N N . ASP A 1 94 ? 2.019 3.153 2.650 1.00 21.23 94 ASP A N 1
ATOM 763 C CA . ASP A 1 94 ? 1.185 3.805 3.668 1.00 21.58 94 ASP A CA 1
ATOM 764 C C . ASP A 1 94 ? 1.804 5.067 4.178 1.00 22.87 94 ASP A C 1
ATOM 765 O O . ASP A 1 94 ? 1.084 5.990 4.539 1.00 24.49 94 ASP A O 1
ATOM 770 N N . GLN A 1 95 ? 3.144 5.117 4.271 1.00 22.01 95 GLN A N 1
ATOM 771 C CA . GLN A 1 95 ? 3.809 6.331 4.702 1.00 21.64 95 GLN A CA 1
ATOM 772 C C . GLN A 1 95 ? 3.879 7.412 3.643 1.00 22.02 95 GLN A C 1
ATOM 773 O O . GLN A 1 95 ? 3.862 8.631 3.943 1.00 25.01 95 GLN A O 1
ATOM 779 N N . VAL A 1 96 ? 4.017 7.001 2.406 1.00 21.48 96 VAL A N 1
ATOM 780 C CA . VAL A 1 96 ? 4.299 7.934 1.315 1.00 20.93 96 VAL A CA 1
ATOM 781 C C . VAL A 1 96 ? 3.051 8.457 0.581 1.00 22.61 96 VAL A C 1
ATOM 782 O O . VAL A 1 96 ? 3.044 9.575 0.082 1.00 23.51 96 VAL A O 1
ATOM 786 N N . LYS A 1 97 ? 2.038 7.628 0.465 1.00 21.54 97 LYS A N 1
ATOM 787 C CA . LYS A 1 97 ? 0.862 7.976 -0.319 1.00 21.66 97 LYS A CA 1
ATOM 788 C C . LYS A 1 97 ? 0.242 9.274 0.184 1.00 22.72 97 LYS A C 1
ATOM 789 O O . LYS A 1 97 ? -0.254 10.052 -0.619 1.00 23.60 97 LYS A O 1
ATOM 795 N N . PRO A 1 98 ? 0.290 9.541 1.498 1.00 23.97 98 PRO A N 1
ATOM 796 C CA . PRO A 1 98 ? -0.245 10.834 1.926 1.00 24.22 98 PRO A CA 1
ATOM 797 C C . PRO A 1 98 ? 0.482 12.076 1.455 1.00 27.08 98 PRO A C 1
ATOM 798 O O . PRO A 1 98 ? -0.149 13.104 1.320 1.00 32.05 98 PRO A O 1
ATOM 802 N N . VAL A 1 99 ? 1.783 11.989 1.187 1.00 25.42 99 VAL A N 1
ATOM 803 C CA . VAL A 1 99 ? 2.542 13.123 0.674 1.00 26.28 99 VAL A CA 1
ATOM 804 C C . VAL A 1 99 ? 2.840 13.030 -0.815 1.00 26.52 99 VAL A C 1
ATOM 805 O O . VAL A 1 99 ? 3.387 13.993 -1.410 1.00 27.92 99 VAL A O 1
ATOM 809 N N . VAL A 1 100 ? 2.445 11.920 -1.433 1.00 23.12 100 VAL A N 1
ATOM 810 C CA . VAL A 1 100 ? 2.613 11.728 -2.890 1.00 23.93 100 VAL A CA 1
ATOM 811 C C . VAL A 1 100 ? 1.319 11.139 -3.425 1.00 22.52 100 VAL A C 1
ATOM 812 O O . VAL A 1 100 ? 1.189 9.925 -3.610 1.00 21.32 100 VAL A O 1
ATOM 816 N N . PRO A 1 101 ? 0.319 12.002 -3.649 1.00 24.38 101 PRO A N 1
ATOM 817 C CA . PRO A 1 101 ? -0.976 11.484 -4.036 1.00 25.78 101 PRO A CA 1
ATOM 818 C C . PRO A 1 101 ? -0.996 10.677 -5.332 1.00 23.93 101 PRO A C 1
ATOM 819 O O . PRO A 1 101 ? -1.818 9.774 -5.451 1.00 25.83 101 PRO A O 1
ATOM 823 N N . LEU A 1 102 ? -0.069 10.935 -6.248 1.00 21.74 102 LEU A N 1
ATOM 824 C CA . LEU A 1 102 ? -0.036 10.190 -7.524 1.00 21.65 102 LEU A CA 1
ATOM 825 C C . LEU A 1 102 ? 0.778 8.902 -7.474 1.00 21.64 102 LEU A C 1
ATOM 826 O O . LEU A 1 102 ? 0.878 8.204 -8.477 1.00 19.54 102 LEU A O 1
ATOM 831 N N . LEU A 1 103 ? 1.259 8.543 -6.300 1.00 20.60 103 LEU A N 1
ATOM 832 C CA . LEU A 1 103 ? 1.860 7.219 -6.078 1.00 19.03 103 LEU A CA 1
ATOM 833 C C . LEU A 1 103 ? 1.013 6.067 -6.578 1.00 20.54 103 LEU A C 1
ATOM 834 O O . LEU A 1 103 ? -0.166 5.927 -6.220 1.00 20.90 103 LEU A O 1
ATOM 839 N N . SER A 1 104 ? 1.630 5.244 -7.417 1.00 18.15 104 SER A N 1
ATOM 840 C CA . SER A 1 104 ? 0.986 4.132 -8.065 1.00 19.20 104 SER A CA 1
ATOM 841 C C . SER A 1 104 ? 1.633 2.809 -7.790 1.00 18.51 104 SER A C 1
ATOM 842 O O . SER A 1 104 ? 0.960 1.780 -7.966 1.00 20.76 104 SER A O 1
ATOM 845 N N . ALA A 1 105 ? 2.905 2.783 -7.367 1.00 16.91 105 ALA A N 1
ATOM 846 C CA . ALA A 1 105 ? 3.498 1.537 -6.952 1.00 17.35 105 ALA A CA 1
ATOM 847 C C . ALA A 1 105 ? 4.751 1.790 -6.068 1.00 17.30 105 ALA A C 1
ATOM 848 O O . ALA A 1 105 ? 5.409 2.792 -6.185 1.00 18.93 105 ALA A O 1
ATOM 850 N N . VAL A 1 106 ? 5.025 0.812 -5.214 1.00 17.93 106 VAL A N 1
ATOM 851 C CA . VAL A 1 106 ? 6.229 0.721 -4.464 1.00 16.80 106 VAL A CA 1
ATOM 852 C C . VAL A 1 106 ? 6.883 -0.620 -4.656 1.00 17.33 106 VAL A C 1
ATOM 853 O O . VAL A 1 106 ? 6.290 -1.633 -4.364 1.00 19.11 106 VAL A O 1
ATOM 857 N N . MET A 1 107 ? 8.135 -0.611 -5.111 1.00 17.56 107 MET A N 1
ATOM 858 C CA . MET A 1 107 ? 8.954 -1.814 -5.245 1.00 19.39 107 MET A CA 1
ATOM 859 C C . MET A 1 107 ? 10.013 -1.825 -4.151 1.00 18.66 107 MET A C 1
ATOM 860 O O . MET A 1 107 ? 10.650 -0.822 -3.893 1.00 18.32 107 MET A O 1
ATOM 865 N N . VAL A 1 108 ? 10.203 -2.978 -3.524 1.00 18.64 108 VAL A N 1
ATOM 866 C CA . VAL A 1 108 ? 11.275 -3.151 -2.544 1.00 18.73 108 VAL A CA 1
ATOM 867 C C . VAL A 1 108 ? 12.083 -4.362 -2.966 1.00 19.16 108 VAL A C 1
ATOM 868 O O . VAL A 1 108 ? 11.516 -5.435 -3.199 1.00 22.88 108 VAL A O 1
ATOM 872 N N . LYS A 1 109 ? 13.395 -4.183 -3.080 1.00 21.38 109 LYS A N 1
ATOM 873 C CA . LYS A 1 109 ? 14.320 -5.236 -3.363 1.00 21.54 109 LYS A CA 1
ATOM 874 C C . LYS A 1 109 ? 15.210 -5.418 -2.158 1.00 21.36 109 LYS A C 1
ATOM 875 O O . LYS A 1 109 ? 15.912 -4.527 -1.755 1.00 24.69 109 LYS A O 1
ATOM 881 N N . GLU A 1 110 ? 15.187 -6.620 -1.599 1.00 22.44 110 GLU A N 1
ATOM 882 C CA . GLU A 1 110 ? 16.012 -6.972 -0.481 1.00 26.11 110 GLU A CA 1
ATOM 883 C C . GLU A 1 110 ? 17.432 -7.247 -0.927 1.00 27.26 110 GLU A C 1
ATOM 884 O O . GLU A 1 110 ? 18.395 -6.931 -0.241 1.00 25.85 110 GLU A O 1
ATOM 890 N N . THR A 1 111 ? 17.566 -7.871 -2.095 1.00 24.37 111 THR A N 1
ATOM 891 C CA . THR A 1 111 ? 18.858 -8.163 -2.677 1.00 23.57 111 THR A CA 1
ATOM 892 C C . THR A 1 111 ? 18.738 -7.751 -4.148 1.00 23.50 111 THR A C 1
ATOM 893 O O . THR A 1 111 ? 17.608 -7.463 -4.635 1.00 21.15 111 THR A O 1
ATOM 897 N N . CYS A 1 112 ? 19.846 -7.774 -4.907 1.00 26.57 112 CYS A N 1
ATOM 898 C CA . CYS A 1 112 ? 19.770 -7.409 -6.323 1.00 30.09 112 CYS A CA 1
ATOM 899 C C . CYS A 1 112 ? 18.904 -8.385 -7.152 1.00 26.44 112 CYS A C 1
ATOM 900 O O . CYS A 1 112 ? 18.451 -8.011 -8.215 1.00 29.42 112 CYS A O 1
ATOM 903 N N . THR A 1 113 ? 18.619 -9.572 -6.631 1.00 27.28 113 THR A N 1
ATOM 904 C CA . THR A 1 113 ? 17.894 -10.589 -7.413 1.00 26.52 113 THR A CA 1
ATOM 905 C C . THR A 1 113 ? 16.492 -10.975 -6.911 1.00 25.86 113 THR A C 1
ATOM 906 O O . THR A 1 113 ? 15.926 -11.935 -7.421 1.00 28.20 113 THR A O 1
ATOM 910 N N . ALA A 1 114 ? 15.924 -10.229 -5.959 1.00 24.18 114 ALA A N 1
ATOM 911 C CA . ALA A 1 114 ? 14.698 -10.680 -5.250 1.00 24.20 114 ALA A CA 1
ATOM 912 C C . ALA A 1 114 ? 13.968 -9.502 -4.633 1.00 24.40 114 ALA A C 1
ATOM 913 O O . ALA A 1 114 ? 14.551 -8.751 -3.833 1.00 26.94 114 ALA A O 1
ATOM 915 N N . GLY A 1 115 ? 12.683 -9.404 -4.916 1.00 22.33 115 GLY A N 1
ATOM 916 C CA . GLY A 1 115 ? 11.910 -8.275 -4.457 1.00 21.31 115 GLY A CA 1
ATOM 917 C C . GLY A 1 115 ? 10.404 -8.410 -4.640 1.00 20.46 115 GLY A C 1
ATOM 918 O O . GLY A 1 115 ? 9.893 -9.454 -4.991 1.00 21.12 115 GLY A O 1
ATOM 919 N N A CYS A 1 116 ? 9.716 -7.294 -4.373 0.50 20.53 116 CYS A N 1
ATOM 920 N N B CYS A 1 116 ? 9.692 -7.325 -4.385 0.50 20.47 116 CYS A N 1
ATOM 921 C CA A CYS A 1 116 ? 8.259 -7.251 -4.262 0.50 21.31 116 CYS A CA 1
ATOM 922 C CA B CYS A 1 116 ? 8.279 -7.349 -4.643 0.50 21.45 116 CYS A CA 1
ATOM 923 C C A CYS A 1 116 ? 7.764 -5.930 -4.896 0.50 21.24 116 CYS A C 1
ATOM 924 C C B CYS A 1 116 ? 7.808 -5.968 -5.015 0.50 20.83 116 CYS A C 1
ATOM 925 O O A CYS A 1 116 ? 8.405 -4.902 -4.728 0.50 22.10 116 CYS A O 1
ATOM 926 O O B CYS A 1 116 ? 8.459 -4.967 -4.760 0.50 22.11 116 CYS A O 1
ATOM 931 N N . ILE A 1 117 ? 6.648 -5.953 -5.619 1.00 21.32 117 ILE A N 1
ATOM 932 C CA . ILE A 1 117 ? 6.022 -4.698 -6.020 1.00 21.29 117 ILE A CA 1
ATOM 933 C C . ILE A 1 117 ? 4.614 -4.616 -5.462 1.00 20.24 117 ILE A C 1
ATOM 934 O O . ILE A 1 117 ? 3.805 -5.522 -5.641 1.00 22.95 117 ILE A O 1
ATOM 939 N N . TYR A 1 118 ? 4.334 -3.512 -4.787 1.00 19.54 118 TYR A N 1
ATOM 940 C CA . TYR A 1 118 ? 2.997 -3.293 -4.191 1.00 19.91 118 TYR A CA 1
ATOM 941 C C . TYR A 1 118 ? 2.298 -2.182 -4.902 1.00 22.47 118 TYR A C 1
ATOM 942 O O . TYR A 1 118 ? 2.894 -1.140 -5.065 1.00 19.96 118 TYR A O 1
ATOM 951 N N . ARG A 1 119 ? 1.049 -2.439 -5.332 1.00 22.64 119 ARG A N 1
ATOM 952 C CA . ARG A 1 119 ? 0.149 -1.378 -5.847 1.00 26.84 119 ARG A CA 1
ATOM 953 C C . ARG A 1 119 ? -1.002 -1.255 -4.841 1.00 27.35 119 ARG A C 1
ATOM 954 O O . ARG A 1 119 ? -1.686 -2.208 -4.584 1.00 32.47 119 ARG A O 1
ATOM 962 N N . GLY A 1 120 ? -1.181 -0.092 -4.227 1.00 28.56 120 GLY A N 1
ATOM 963 C CA . GLY A 1 120 ? -2.172 0.054 -3.139 1.00 31.02 120 GLY A CA 1
ATOM 964 C C . GLY A 1 120 ? -3.501 0.670 -3.546 1.00 35.13 120 GLY A C 1
ATOM 965 O O . GLY A 1 120 ? -4.311 1.108 -2.677 1.00 38.80 120 GLY A O 1
ATOM 966 N N . GLU A 1 121 ? -3.713 0.738 -4.854 1.00 35.42 121 GLU A N 1
ATOM 967 C CA . GLU A 1 121 ? -4.957 1.255 -5.431 1.00 37.12 121 GLU A CA 1
ATOM 968 C C . GLU A 1 121 ? -5.141 0.611 -6.801 1.00 41.12 121 GLU A C 1
ATOM 969 O O . GLU A 1 121 ? -4.219 -0.062 -7.283 1.00 38.06 121 GLU A O 1
ATOM 976 N N . SER B 1 3 ? 0.529 -14.176 -27.420 1.00 38.06 3 SER B N 1
ATOM 977 C CA . SER B 1 3 ? 0.833 -12.735 -27.187 1.00 37.27 3 SER B CA 1
ATOM 978 C C . SER B 1 3 ? 2.018 -12.648 -26.240 1.00 35.74 3 SER B C 1
ATOM 979 O O . SER B 1 3 ? 2.148 -13.434 -25.294 1.00 33.31 3 SER B O 1
ATOM 982 N N . THR B 1 4 ? 2.918 -11.718 -26.499 1.00 28.96 4 THR B N 1
ATOM 983 C CA . THR B 1 4 ? 4.054 -11.558 -25.573 1.00 25.22 4 THR B CA 1
ATOM 984 C C . THR B 1 4 ? 4.612 -10.143 -25.648 1.00 22.40 4 THR B C 1
ATOM 985 O O . THR B 1 4 ? 4.229 -9.393 -26.551 1.00 23.09 4 THR B O 1
ATOM 989 N N . THR B 1 5 ? 5.517 -9.777 -24.748 1.00 18.93 5 THR B N 1
ATOM 990 C CA . THR B 1 5 ? 6.197 -8.480 -24.878 1.00 19.92 5 THR B CA 1
ATOM 991 C C . THR B 1 5 ? 7.702 -8.660 -25.076 1.00 19.90 5 THR B C 1
ATOM 992 O O . THR B 1 5 ? 8.297 -9.577 -24.515 1.00 19.43 5 THR B O 1
ATOM 996 N N . LEU B 1 6 ? 8.296 -7.816 -25.914 1.00 18.79 6 LEU B N 1
ATOM 997 C CA . LEU B 1 6 ? 9.714 -7.842 -26.191 1.00 18.95 6 LEU B CA 1
ATOM 998 C C . LEU B 1 6 ? 10.256 -6.458 -25.870 1.00 20.33 6 LEU B C 1
ATOM 999 O O . LEU B 1 6 ? 9.551 -5.462 -26.047 1.00 20.79 6 LEU B O 1
ATOM 1004 N N . PHE B 1 7 ? 11.499 -6.360 -25.411 1.00 19.17 7 PHE B N 1
ATOM 1005 C CA . PHE B 1 7 ? 12.105 -5.047 -25.209 1.00 19.82 7 PHE B CA 1
ATOM 1006 C C . PHE B 1 7 ? 13.579 -5.083 -25.575 1.00 20.10 7 PHE B C 1
ATOM 1007 O O . PHE B 1 7 ? 14.261 -6.112 -25.537 1.00 19.43 7 PHE B O 1
ATOM 1015 N N . LYS B 1 8 ? 14.082 -3.905 -25.915 1.00 18.74 8 LYS B N 1
ATOM 1016 C CA . LYS B 1 8 ? 15.466 -3.728 -26.222 1.00 19.04 8 LYS B CA 1
ATOM 1017 C C . LYS B 1 8 ? 15.920 -2.382 -25.653 1.00 18.84 8 LYS B C 1
ATOM 1018 O O . LYS B 1 8 ? 15.210 -1.368 -25.732 1.00 18.49 8 LYS B O 1
ATOM 1024 N N . ASP B 1 9 ? 17.126 -2.369 -25.106 1.00 17.92 9 ASP B N 1
ATOM 1025 C CA . ASP B 1 9 ? 17.659 -1.210 -24.377 1.00 17.48 9 ASP B CA 1
ATOM 1026 C C . ASP B 1 9 ? 18.819 -0.551 -25.168 1.00 18.69 9 ASP B C 1
ATOM 1027 O O . ASP B 1 9 ? 19.665 -1.246 -25.734 1.00 19.87 9 ASP B O 1
ATOM 1032 N N . PHE B 1 10 ? 18.878 0.782 -25.121 1.00 17.78 10 PHE B N 1
ATOM 1033 C CA . PHE B 1 10 ? 19.873 1.565 -25.862 1.00 19.94 10 PHE B CA 1
ATOM 1034 C C . PHE B 1 10 ? 20.397 2.665 -24.977 1.00 20.52 10 PHE B C 1
ATOM 1035 O O . PHE B 1 10 ? 19.708 3.065 -24.084 1.00 23.25 10 PHE B O 1
ATOM 1043 N N . THR B 1 11 ? 21.641 3.132 -25.170 1.00 20.89 11 THR B N 1
ATOM 1044 C CA . THR B 1 11 ? 22.139 4.253 -24.342 1.00 21.65 11 THR B CA 1
ATOM 1045 C C . THR B 1 11 ? 22.713 5.286 -25.314 1.00 22.01 11 THR B C 1
ATOM 1046 O O . THR B 1 11 ? 23.427 4.920 -26.225 1.00 25.40 11 THR B O 1
ATOM 1050 N N . PHE B 1 12 ? 22.427 6.551 -25.049 1.00 18.98 12 PHE B N 1
ATOM 1051 C CA . PHE B 1 12 ? 22.929 7.658 -25.895 1.00 20.20 12 PHE B CA 1
ATOM 1052 C C . PHE B 1 12 ? 23.503 8.734 -24.992 1.00 19.51 12 PHE B C 1
ATOM 1053 O O . PHE B 1 12 ? 23.086 8.872 -23.835 1.00 19.36 12 PHE B O 1
ATOM 1061 N N . GLU B 1 13 ? 24.508 9.471 -25.486 1.00 18.00 13 GLU B N 1
ATOM 1062 C CA . GLU B 1 13 ? 25.243 10.407 -24.696 1.00 17.15 13 GLU B CA 1
ATOM 1063 C C . GLU B 1 13 ? 24.899 11.797 -25.207 1.00 18.35 13 GLU B C 1
ATOM 1064 O O . GLU B 1 13 ? 25.277 12.120 -26.346 1.00 20.75 13 GLU B O 1
ATOM 1070 N N . ALA B 1 14 ? 24.258 12.637 -24.377 1.00 18.02 14 ALA B N 1
ATOM 1071 C CA . ALA B 1 14 ? 23.762 13.952 -24.870 1.00 17.27 14 ALA B CA 1
ATOM 1072 C C . ALA B 1 14 ? 23.790 15.025 -23.846 1.00 18.01 14 ALA B C 1
ATOM 1073 O O . ALA B 1 14 ? 23.875 14.805 -22.642 1.00 16.80 14 ALA B O 1
ATOM 1075 N N . ALA B 1 15 ? 23.745 16.271 -24.340 1.00 17.00 15 ALA B N 1
ATOM 1076 C CA . ALA B 1 15 ? 23.644 17.474 -23.504 1.00 18.53 15 ALA B CA 1
ATOM 1077 C C . ALA B 1 15 ? 22.203 17.941 -23.534 1.00 16.69 15 ALA B C 1
ATOM 1078 O O . ALA B 1 15 ? 21.520 17.735 -24.514 1.00 17.28 15 ALA B O 1
ATOM 1080 N N . HIS B 1 16 ? 21.746 18.512 -22.441 1.00 17.88 16 HIS B N 1
ATOM 1081 C CA . HIS B 1 16 ? 20.453 19.215 -22.413 1.00 18.20 16 HIS B CA 1
ATOM 1082 C C . HIS B 1 16 ? 20.429 20.273 -21.320 1.00 18.73 16 HIS B C 1
ATOM 1083 O O . HIS B 1 16 ? 21.325 20.378 -20.491 1.00 18.88 16 HIS B O 1
ATOM 1090 N N . ARG B 1 17 ? 19.415 21.133 -21.371 1.00 19.89 17 ARG B N 1
ATOM 1091 C CA . ARG B 1 17 ? 19.109 21.989 -20.236 1.00 21.99 17 ARG B CA 1
ATOM 1092 C C . ARG B 1 17 ? 17.608 22.175 -20.214 1.00 19.88 17 ARG B C 1
ATOM 1093 O O . ARG B 1 17 ? 16.949 22.115 -21.255 1.00 22.02 17 ARG B O 1
ATOM 1101 N N . LEU B 1 18 ? 17.088 22.408 -19.025 1.00 19.10 18 LEU B N 1
ATOM 1102 C CA . LEU B 1 18 ? 15.656 22.555 -18.799 1.00 18.62 18 LEU B CA 1
ATOM 1103 C C . LEU B 1 18 ? 15.371 24.063 -18.736 1.00 21.71 18 LEU B C 1
ATOM 1104 O O . LEU B 1 18 ? 15.906 24.757 -17.852 1.00 24.91 18 LEU B O 1
ATOM 1109 N N . PRO B 1 19 ? 14.582 24.553 -19.706 1.00 21.67 19 PRO B N 1
ATOM 1110 C CA . PRO B 1 19 ? 14.431 26.032 -19.789 1.00 23.97 19 PRO B CA 1
ATOM 1111 C C . PRO B 1 19 ? 13.443 26.631 -18.789 1.00 26.10 19 PRO B C 1
ATOM 1112 O O . PRO B 1 19 ? 13.497 27.841 -18.541 1.00 27.36 19 PRO B O 1
ATOM 1116 N N . HIS B 1 20 ? 12.588 25.807 -18.191 1.00 27.56 20 HIS B N 1
ATOM 1117 C CA . HIS B 1 20 ? 11.453 26.309 -17.394 1.00 27.54 20 HIS B CA 1
ATOM 1118 C C . HIS B 1 20 ? 11.555 26.049 -15.904 1.00 28.80 20 HIS B C 1
ATOM 1119 O O . HIS B 1 20 ? 10.605 26.317 -15.147 1.00 34.38 20 HIS B O 1
ATOM 1126 N N . VAL B 1 21 ? 12.713 25.579 -15.447 1.00 29.13 21 VAL B N 1
ATOM 1127 C CA . VAL B 1 21 ? 12.942 25.454 -14.022 1.00 28.96 21 VAL B CA 1
ATOM 1128 C C . VAL B 1 21 ? 13.269 26.839 -13.459 1.00 31.38 21 VAL B C 1
ATOM 1129 O O . VAL B 1 21 ? 13.631 27.737 -14.218 1.00 31.23 21 VAL B O 1
ATOM 1133 N N . PRO B 1 22 ? 13.156 27.013 -12.127 1.00 35.50 22 PRO B N 1
ATOM 1134 C CA . PRO B 1 22 ? 13.558 28.292 -11.505 1.00 37.20 22 PRO B CA 1
ATOM 1135 C C . PRO B 1 22 ? 15.055 28.607 -11.638 1.00 39.88 22 PRO B C 1
ATOM 1136 O O . PRO B 1 22 ? 15.872 27.723 -11.867 1.00 36.96 22 PRO B O 1
ATOM 1140 N N . GLU B 1 23 ? 15.409 29.867 -11.470 1.00 43.56 23 GLU B N 1
ATOM 1141 C CA . GLU B 1 23 ? 16.714 30.346 -11.917 1.00 49.11 23 GLU B CA 1
ATOM 1142 C C . GLU B 1 23 ? 17.948 29.574 -11.409 1.00 51.96 23 GLU B C 1
ATOM 1143 O O . GLU B 1 23 ? 18.866 29.302 -12.193 1.00 59.67 23 GLU B O 1
ATOM 1149 N N . GLY B 1 24 ? 17.980 29.201 -10.134 1.00 46.56 24 GLY B N 1
ATOM 1150 C CA . GLY B 1 24 ? 19.149 28.485 -9.593 1.00 41.15 24 GLY B CA 1
ATOM 1151 C C . GLY B 1 24 ? 19.097 26.956 -9.653 1.00 36.65 24 GLY B C 1
ATOM 1152 O O . GLY B 1 24 ? 20.002 26.288 -9.157 1.00 38.03 24 GLY B O 1
ATOM 1153 N N . HIS B 1 25 ? 18.027 26.408 -10.219 1.00 33.75 25 HIS B N 1
ATOM 1154 C CA . HIS B 1 25 ? 17.817 24.942 -10.310 1.00 29.56 25 HIS B CA 1
ATOM 1155 C C . HIS B 1 25 ? 18.971 24.331 -11.136 1.00 27.97 25 HIS B C 1
ATOM 1156 O O . HIS B 1 25 ? 19.290 24.823 -12.243 1.00 28.26 25 HIS B O 1
ATOM 1163 N N . LYS B 1 26 ? 19.634 23.298 -10.600 1.00 26.37 26 LYS B N 1
ATOM 1164 C CA . LYS B 1 26 ? 20.743 22.659 -11.328 1.00 27.75 26 LYS B CA 1
ATOM 1165 C C . LYS B 1 26 ? 20.407 22.227 -12.756 1.00 25.16 26 LYS B C 1
ATOM 1166 O O . LYS B 1 26 ? 21.300 22.212 -13.629 1.00 24.44 26 LYS B O 1
ATOM 1172 N N . ALA B 1 27 ? 19.148 21.872 -13.016 1.00 22.57 27 ALA B N 1
ATOM 1173 C CA . ALA B 1 27 ? 18.747 21.335 -14.314 1.00 22.94 27 ALA B CA 1
ATOM 1174 C C . ALA B 1 27 ? 18.730 22.423 -15.370 1.00 22.70 27 ALA B C 1
ATOM 1175 O O . ALA B 1 27 ? 18.670 22.129 -16.558 1.00 23.01 27 ALA B O 1
ATOM 1177 N N . GLY B 1 28 ? 18.743 23.686 -14.905 1.00 23.20 28 GLY B N 1
ATOM 1178 C CA . GLY B 1 28 ? 18.678 24.840 -15.791 1.00 21.86 28 GLY B CA 1
ATOM 1179 C C . GLY B 1 28 ? 20.023 25.216 -16.364 1.00 22.05 28 GLY B C 1
ATOM 1180 O O . GLY B 1 28 ? 20.086 25.971 -17.306 1.00 26.75 28 GLY B O 1
ATOM 1181 N N . ARG B 1 29 ? 21.087 24.666 -15.796 1.00 22.35 29 ARG B N 1
ATOM 1182 C CA . ARG B 1 29 ? 22.413 24.843 -16.316 1.00 22.74 29 ARG B CA 1
ATOM 1183 C C . ARG B 1 29 ? 22.645 23.840 -17.470 1.00 21.41 29 ARG B C 1
ATOM 1184 O O . ARG B 1 29 ? 22.054 22.758 -17.491 1.00 21.19 29 ARG B O 1
ATOM 1192 N N . LEU B 1 30 ? 23.546 24.190 -18.378 1.00 20.34 30 LEU B N 1
ATOM 1193 C CA . LEU B 1 30 ? 23.926 23.272 -19.439 1.00 21.59 30 LEU B CA 1
ATOM 1194 C C . LEU B 1 30 ? 24.634 22.091 -18.791 1.00 18.25 30 LEU B C 1
ATOM 1195 O O . LEU B 1 30 ? 25.634 22.277 -18.079 1.00 20.02 30 LEU B O 1
ATOM 1200 N N . HIS B 1 31 ? 24.157 20.897 -19.100 1.00 19.54 31 HIS B N 1
ATOM 1201 C CA . HIS B 1 31 ? 24.758 19.690 -18.539 1.00 20.43 31 HIS B CA 1
ATOM 1202 C C . HIS B 1 31 ? 24.465 18.535 -19.484 1.00 18.27 31 HIS B C 1
ATOM 1203 O O . HIS B 1 31 ? 24.144 18.749 -20.656 1.00 17.67 31 HIS B O 1
ATOM 1210 N N . GLY B 1 32 ? 24.598 17.283 -19.019 1.00 16.66 32 GLY B N 1
ATOM 1211 C CA . GLY B 1 32 ? 24.371 16.153 -19.850 1.00 16.82 32 GLY B CA 1
ATOM 1212 C C . GLY B 1 32 ? 24.174 14.875 -19.059 1.00 16.24 32 GLY B C 1
ATOM 1213 O O . GLY B 1 32 ? 24.224 14.938 -17.835 1.00 17.08 32 GLY B O 1
ATOM 1214 N N . HIS B 1 33 ? 23.896 13.803 -19.801 1.00 16.25 33 HIS B N 1
ATOM 1215 C CA . HIS B 1 33 ? 23.628 12.488 -19.191 1.00 16.96 33 HIS B CA 1
ATOM 1216 C C . HIS B 1 33 ? 23.950 11.421 -20.190 1.00 17.03 33 HIS B C 1
ATOM 1217 O O . HIS B 1 33 ? 23.927 11.609 -21.396 1.00 17.98 33 HIS B O 1
ATOM 1224 N N . SER B 1 34 ? 24.189 10.220 -19.654 1.00 18.98 34 SER B N 1
ATOM 1225 C CA . SER B 1 34 ? 24.110 8.990 -20.421 1.00 18.49 34 SER B CA 1
ATOM 1226 C C . SER B 1 34 ? 22.665 8.471 -20.312 1.00 19.27 34 SER B C 1
ATOM 1227 O O . SER B 1 34 ? 22.284 7.883 -19.310 1.00 21.10 34 SER B O 1
ATOM 1230 N N . PHE B 1 35 ? 21.853 8.800 -21.295 1.00 17.48 35 PHE B N 1
ATOM 1231 C CA . PHE B 1 35 ? 20.439 8.487 -21.313 1.00 17.66 35 PHE B CA 1
ATOM 1232 C C . PHE B 1 35 ? 20.206 7.038 -21.722 1.00 19.46 35 PHE B C 1
ATOM 1233 O O . PHE B 1 35 ? 20.805 6.548 -22.670 1.00 23.37 35 PHE B O 1
ATOM 1241 N N . MET B 1 36 ? 19.364 6.319 -20.986 1.00 18.19 36 MET B N 1
ATOM 1242 C CA . MET B 1 36 ? 19.011 4.979 -21.413 1.00 19.15 36 MET B CA 1
ATOM 1243 C C . MET B 1 36 ? 17.598 5.004 -21.969 1.00 18.57 36 MET B C 1
ATOM 1244 O O . MET B 1 36 ? 16.719 5.633 -21.374 1.00 19.21 36 MET B O 1
ATOM 1249 N N . VAL B 1 37 ? 17.384 4.307 -23.066 1.00 17.80 37 VAL B N 1
ATOM 1250 C CA . VAL B 1 37 ? 16.068 4.168 -23.666 1.00 16.79 37 VAL B CA 1
ATOM 1251 C C . VAL B 1 37 ? 15.708 2.703 -23.797 1.00 18.45 37 VAL B C 1
ATOM 1252 O O . VAL B 1 37 ? 16.490 1.926 -24.294 1.00 19.89 37 VAL B O 1
ATOM 1256 N N . ARG B 1 38 ? 14.507 2.344 -23.379 1.00 17.14 38 ARG B N 1
ATOM 1257 C CA . ARG B 1 38 ? 14.012 0.993 -23.572 1.00 16.68 38 ARG B CA 1
ATOM 1258 C C . ARG B 1 38 ? 12.816 1.103 -24.488 1.00 17.82 38 ARG B C 1
ATOM 1259 O O . ARG B 1 38 ? 11.876 1.848 -24.151 1.00 19.28 38 ARG B O 1
ATOM 1267 N N . LEU B 1 39 ? 12.814 0.377 -25.606 1.00 16.81 39 LEU B N 1
ATOM 1268 C CA . LEU B 1 39 ? 11.692 0.230 -26.442 1.00 16.82 39 LEU B CA 1
ATOM 1269 C C . LEU B 1 39 ? 11.055 -1.094 -26.164 1.00 18.85 39 LEU B C 1
ATOM 1270 O O . LEU B 1 39 ? 11.710 -2.145 -26.222 1.00 19.16 39 LEU B O 1
ATOM 1275 N N . GLU B 1 40 ? 9.753 -1.060 -25.935 1.00 17.46 40 GLU B N 1
ATOM 1276 C CA . GLU B 1 40 ? 8.952 -2.258 -25.680 1.00 19.32 40 GLU B CA 1
ATOM 1277 C C . GLU B 1 40 ? 7.866 -2.432 -26.738 1.00 17.60 40 GLU B C 1
ATOM 1278 O O . GLU B 1 40 ? 7.240 -1.519 -27.083 1.00 19.04 40 GLU B O 1
ATOM 1284 N N . ILE B 1 41 ? 7.718 -3.637 -27.253 1.00 17.52 41 ILE B N 1
ATOM 1285 C CA . ILE B 1 41 ? 6.637 -3.951 -28.181 1.00 19.27 41 ILE B CA 1
ATOM 1286 C C . ILE B 1 41 ? 5.797 -5.114 -27.611 1.00 19.82 41 ILE B C 1
ATOM 1287 O O . ILE B 1 41 ? 6.263 -5.889 -26.783 1.00 20.53 41 ILE B O 1
ATOM 1292 N N . THR B 1 42 ? 4.550 -5.212 -28.025 1.00 18.52 42 THR B N 1
ATOM 1293 C CA . THR B 1 42 ? 3.682 -6.270 -27.622 1.00 19.68 42 THR B CA 1
ATOM 1294 C C . THR B 1 42 ? 2.977 -6.822 -28.871 1.00 19.33 42 THR B C 1
ATOM 1295 O O . THR B 1 42 ? 2.472 -6.046 -29.681 1.00 22.27 42 THR B O 1
ATOM 1299 N N . GLY B 1 43 ? 2.960 -8.138 -29.036 1.00 23.05 43 GLY B N 1
ATOM 1300 C CA . GLY B 1 43 ? 2.302 -8.719 -30.211 1.00 23.66 43 GLY B CA 1
ATOM 1301 C C . GLY B 1 43 ? 2.376 -10.213 -30.205 1.00 26.43 43 GLY B C 1
ATOM 1302 O O . GLY B 1 43 ? 2.796 -10.807 -29.219 1.00 26.79 43 GLY B O 1
ATOM 1303 N N . GLU B 1 44 ? 1.998 -10.823 -31.320 1.00 27.01 44 GLU B N 1
ATOM 1304 C CA . GLU B 1 44 ? 1.909 -12.252 -31.389 1.00 28.89 44 GLU B CA 1
ATOM 1305 C C . GLU B 1 44 ? 3.220 -12.832 -31.908 1.00 25.77 44 GLU B C 1
ATOM 1306 O O . GLU B 1 44 ? 3.918 -12.210 -32.695 1.00 27.09 44 GLU B O 1
ATOM 1312 N N . VAL B 1 45 ? 3.561 -14.001 -31.388 1.00 26.96 45 VAL B N 1
ATOM 1313 C CA . VAL B 1 45 ? 4.756 -14.706 -31.802 1.00 25.49 45 VAL B CA 1
ATOM 1314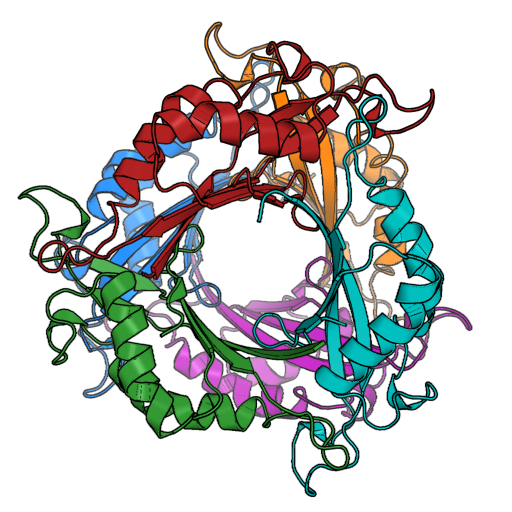 C C . VAL B 1 45 ? 4.431 -15.551 -33.043 1.00 27.12 45 VAL B C 1
ATOM 1315 O O . VAL B 1 45 ? 3.466 -16.329 -33.008 1.00 28.24 45 VAL B O 1
ATOM 1319 N N . ASP B 1 46 ? 5.202 -15.376 -34.122 1.00 28.38 46 ASP B N 1
ATOM 1320 C CA . ASP B 1 46 ? 5.029 -16.121 -35.361 1.00 31.32 46 ASP B CA 1
ATOM 1321 C C . ASP B 1 46 ? 5.464 -17.555 -35.101 1.00 32.76 46 ASP B C 1
ATOM 1322 O O . ASP B 1 46 ? 6.537 -17.791 -34.521 1.00 29.98 46 ASP B O 1
ATOM 1327 N N . PRO B 1 47 ? 4.630 -18.533 -35.488 1.00 35.57 47 PRO B N 1
ATOM 1328 C CA . PRO B 1 47 ? 4.956 -19.930 -35.221 1.00 36.31 47 PRO B CA 1
ATOM 1329 C C . PRO B 1 47 ? 6.192 -20.447 -35.955 1.00 35.28 47 PRO B C 1
ATOM 1330 O O . PRO B 1 47 ? 6.862 -21.347 -35.455 1.00 40.01 47 PRO B O 1
ATOM 1334 N N . HIS B 1 48 ? 6.524 -19.891 -37.112 1.00 34.23 48 HIS B N 1
ATOM 1335 C CA . HIS B 1 48 ? 7.743 -20.329 -37.773 1.00 35.80 48 HIS B CA 1
ATOM 1336 C C . HIS B 1 48 ? 9.012 -19.631 -37.232 1.00 33.35 48 HIS B C 1
ATOM 1337 O O . HIS B 1 48 ? 10.004 -20.291 -36.906 1.00 34.26 48 HIS B O 1
ATOM 1344 N N . THR B 1 49 ? 8.987 -18.307 -37.124 1.00 29.82 49 THR B N 1
ATOM 1345 C CA . THR B 1 49 ? 10.202 -17.604 -36.691 1.00 27.97 49 THR B CA 1
ATOM 1346 C C . THR B 1 49 ? 10.426 -17.807 -35.189 1.00 24.08 49 THR B C 1
ATOM 1347 O O . THR B 1 49 ? 11.546 -17.724 -34.707 1.00 23.41 49 THR B O 1
ATOM 1351 N N . GLY B 1 50 ? 9.353 -18.026 -34.450 1.00 24.40 50 GLY B N 1
ATOM 1352 C CA . GLY B 1 50 ? 9.439 -18.154 -32.994 1.00 25.03 50 GLY B CA 1
ATOM 1353 C C . GLY B 1 50 ? 9.655 -16.816 -32.313 1.00 25.19 50 GLY B C 1
ATOM 1354 O O . GLY B 1 50 ? 9.978 -16.768 -31.121 1.00 24.04 50 GLY B O 1
ATOM 1355 N N . TRP B 1 51 ? 9.414 -15.725 -33.033 1.00 23.11 51 TRP B N 1
ATOM 1356 C CA . TRP B 1 51 ? 9.611 -14.392 -32.428 1.00 22.01 51 TRP B CA 1
ATOM 1357 C C . TRP B 1 51 ? 8.530 -13.388 -32.892 1.00 23.83 51 TRP B C 1
ATOM 1358 O O . TRP B 1 51 ? 7.685 -13.713 -33.755 1.00 22.88 51 TRP B O 1
ATOM 1369 N N . ILE B 1 52 ? 8.484 -12.220 -32.260 1.00 23.44 52 ILE B N 1
ATOM 1370 C CA . ILE B 1 52 ? 7.567 -11.169 -32.698 1.00 24.00 52 ILE B CA 1
ATOM 1371 C C . ILE B 1 52 ? 8.206 -10.496 -33.908 1.00 24.82 52 ILE B C 1
ATOM 1372 O O . ILE B 1 52 ? 7.665 -10.579 -35.031 1.00 23.85 52 ILE B O 1
ATOM 1377 N N . ILE B 1 53 ? 9.309 -9.804 -33.658 1.00 24.70 53 ILE B N 1
ATOM 1378 C CA . ILE B 1 53 ? 10.283 -9.384 -34.669 1.00 23.39 53 ILE B CA 1
ATOM 1379 C C . ILE B 1 53 ? 11.671 -9.590 -34.092 1.00 24.42 53 ILE B C 1
ATOM 1380 O O . ILE B 1 53 ? 11.892 -9.668 -32.864 1.00 22.03 53 ILE B O 1
ATOM 1385 N N . ASP B 1 54 ? 12.631 -9.683 -34.975 1.00 22.44 54 ASP B N 1
ATOM 1386 C CA . ASP B 1 54 ? 14.026 -9.829 -34.573 1.00 23.91 54 ASP B CA 1
ATOM 1387 C C . ASP B 1 54 ? 14.432 -8.630 -33.728 1.00 23.58 54 ASP B C 1
ATOM 1388 O O . ASP B 1 54 ? 14.192 -7.487 -34.115 1.00 22.23 54 ASP B O 1
ATOM 1393 N N . PHE B 1 55 ? 15.077 -8.865 -32.579 1.00 22.46 55 PHE B N 1
ATOM 1394 C CA . PHE B 1 55 ? 15.678 -7.783 -31.821 1.00 22.18 55 PHE B CA 1
ATOM 1395 C C . PHE B 1 55 ? 16.437 -6.833 -32.763 1.00 23.24 55 PHE B C 1
ATOM 1396 O O . PHE B 1 55 ? 16.445 -5.637 -32.594 1.00 23.19 55 PHE B O 1
ATOM 1404 N N . ALA B 1 56 ? 17.146 -7.389 -33.738 1.00 24.08 56 ALA B N 1
ATOM 1405 C CA . ALA B 1 56 ? 17.950 -6.509 -34.636 1.00 25.25 56 ALA B CA 1
ATOM 1406 C C . ALA B 1 56 ? 17.077 -5.544 -35.445 1.00 25.55 56 ALA B C 1
ATOM 1407 O O . ALA B 1 56 ? 17.546 -4.438 -35.769 1.00 25.67 56 ALA B O 1
ATOM 1409 N N . GLU B 1 57 ? 15.859 -5.945 -35.783 1.00 24.52 57 GLU B N 1
ATOM 1410 C CA . GLU B 1 57 ? 14.908 -5.054 -36.469 1.00 26.35 57 GLU B CA 1
ATOM 1411 C C . GLU B 1 57 ? 14.504 -3.897 -35.546 1.00 26.37 57 GLU B C 1
ATOM 1412 O O . GLU B 1 57 ? 14.354 -2.755 -35.987 1.00 24.73 57 GLU B O 1
ATOM 1418 N N . LEU B 1 58 ? 14.349 -4.175 -34.251 1.00 21.02 58 LEU B N 1
ATOM 1419 C CA . LEU B 1 58 ? 14.024 -3.100 -33.335 1.00 19.89 58 LEU B CA 1
ATOM 1420 C C . LEU B 1 58 ? 15.179 -2.130 -33.220 1.00 20.45 58 LEU B C 1
ATOM 1421 O O . LEU B 1 58 ? 14.972 -0.908 -33.186 1.00 20.36 58 LEU B O 1
ATOM 1426 N N . LYS B 1 59 ? 16.411 -2.626 -33.179 1.00 22.11 59 LYS B N 1
ATOM 1427 C CA . LYS B 1 59 ? 17.590 -1.759 -33.137 1.00 22.55 59 LYS B CA 1
ATOM 1428 C C . LYS B 1 59 ? 17.645 -0.951 -34.437 1.00 23.31 59 LYS B C 1
ATOM 1429 O O . LYS B 1 59 ? 17.880 0.267 -34.414 1.00 21.84 59 LYS B O 1
ATOM 1435 N N . ALA B 1 60 ? 17.420 -1.623 -35.558 1.00 22.30 60 ALA B N 1
ATOM 1436 C CA . ALA B 1 60 ? 17.539 -0.902 -36.844 1.00 23.57 60 ALA B CA 1
ATOM 1437 C C . ALA B 1 60 ? 16.482 0.177 -36.924 1.00 22.79 60 ALA B C 1
ATOM 1438 O O . ALA B 1 60 ? 16.754 1.290 -37.409 1.0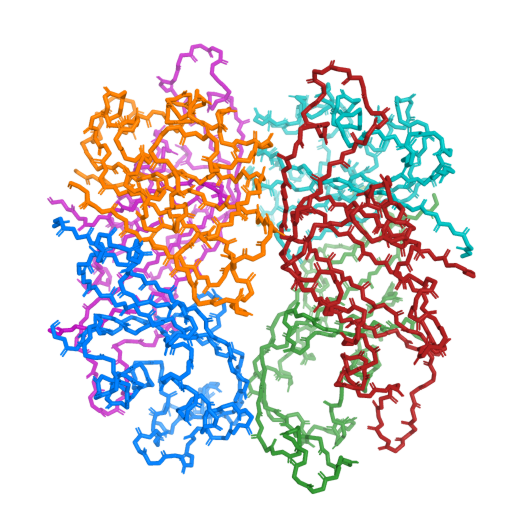0 23.48 60 ALA B O 1
ATOM 1440 N N . ALA B 1 61 ? 15.281 -0.127 -36.427 1.00 21.68 61 ALA B N 1
ATOM 1441 C CA . ALA B 1 61 ? 14.177 0.825 -36.461 1.00 21.90 61 ALA B CA 1
ATOM 1442 C C . ALA B 1 61 ? 14.503 2.084 -35.644 1.00 20.54 61 ALA B C 1
ATOM 1443 O O . ALA B 1 61 ? 14.096 3.186 -35.980 1.00 21.70 61 ALA B O 1
ATOM 1445 N N . PHE B 1 62 ? 15.220 1.921 -34.556 1.00 17.61 62 PHE B N 1
ATOM 1446 C CA . PHE B 1 62 ? 15.600 3.071 -33.725 1.00 16.94 62 PHE B CA 1
ATOM 1447 C C . PHE B 1 62 ? 16.776 3.873 -34.245 1.00 18.18 62 PHE B C 1
ATOM 1448 O O . PHE B 1 62 ? 16.956 4.983 -33.823 1.00 19.42 62 PHE B O 1
ATOM 1456 N N . LYS B 1 63 ? 17.591 3.297 -35.116 1.00 18.47 63 LYS B N 1
ATOM 1457 C CA . LYS B 1 63 ? 18.904 3.872 -35.400 1.00 21.21 63 LYS B CA 1
ATOM 1458 C C . LYS B 1 63 ? 18.855 5.331 -35.913 1.00 19.75 63 LYS B C 1
ATOM 1459 O O . LYS B 1 63 ? 19.600 6.155 -35.432 1.00 22.20 63 LYS B O 1
ATOM 1465 N N . PRO B 1 64 ? 17.923 5.628 -36.818 1.00 21.54 64 PRO B N 1
ATOM 1466 C CA . PRO B 1 64 ? 17.888 7.033 -37.255 1.00 21.86 64 PRO B CA 1
ATOM 1467 C C . PRO B 1 64 ? 17.574 7.997 -36.138 1.00 20.66 64 PRO B C 1
ATOM 1468 O O . PRO B 1 64 ? 18.141 9.074 -36.103 1.00 21.51 64 PRO B O 1
ATOM 1472 N N . THR B 1 65 ? 16.679 7.616 -35.235 1.00 19.66 65 THR B N 1
ATOM 1473 C CA . THR B 1 65 ? 16.380 8.503 -34.060 1.00 19.87 65 THR B CA 1
ATOM 1474 C C . THR B 1 65 ? 17.570 8.564 -33.119 1.00 21.29 65 THR B C 1
ATOM 1475 O O . THR B 1 65 ? 17.912 9.649 -32.601 1.00 20.62 65 THR B O 1
ATOM 1479 N N A TYR B 1 66 ? 18.228 7.418 -32.899 0.50 23.41 66 TYR B N 1
ATOM 1480 N N B TYR B 1 66 ? 18.206 7.423 -32.935 0.50 21.46 66 TYR B N 1
ATOM 1481 C CA A TYR B 1 66 ? 19.425 7.324 -32.043 0.50 24.82 66 TYR B CA 1
ATOM 1482 C CA B TYR B 1 66 ? 19.319 7.307 -32.048 0.50 21.13 66 TYR B CA 1
ATOM 1483 C C A TYR B 1 66 ? 20.470 8.281 -32.516 0.50 25.26 66 TYR B C 1
ATOM 1484 C C B TYR B 1 66 ? 20.458 8.216 -32.508 0.50 22.94 66 TYR B C 1
ATOM 1485 O O A TYR B 1 66 ? 21.060 9.012 -31.713 0.50 26.63 66 TYR B O 1
ATOM 1486 O O B TYR B 1 66 ? 21.077 8.889 -31.670 0.50 24.69 66 TYR B O 1
ATOM 1503 N N . GLU B 1 67 ? 20.675 8.298 -33.830 1.00 23.15 67 GLU B N 1
ATOM 1504 C CA . GLU B 1 67 ? 21.736 9.102 -34.436 1.00 27.20 67 GLU B CA 1
ATOM 1505 C C . GLU B 1 67 ? 21.436 10.588 -34.262 1.00 23.92 67 GLU B C 1
ATOM 1506 O O . GLU B 1 67 ? 22.336 11.339 -34.080 1.00 25.82 67 GLU B O 1
ATOM 1512 N N . ARG B 1 68 ? 20.169 10.985 -34.275 1.00 21.51 68 ARG B N 1
ATOM 1513 C CA . ARG B 1 68 ? 19.783 12.385 -33.955 1.00 21.94 68 ARG B CA 1
ATOM 1514 C C . ARG B 1 68 ? 20.018 12.788 -32.504 1.00 22.28 68 ARG B C 1
ATOM 1515 O O . ARG B 1 68 ? 20.390 13.932 -32.180 1.00 22.60 68 ARG B O 1
ATOM 1523 N N . LEU B 1 69 ? 19.858 11.831 -31.591 1.00 19.80 69 LEU B N 1
ATOM 1524 C CA . LEU B 1 69 ? 20.006 12.086 -30.183 1.00 20.43 69 LEU B CA 1
ATOM 1525 C C . LEU B 1 69 ? 21.425 11.922 -29.683 1.00 19.82 69 LEU B C 1
ATOM 1526 O O . LEU B 1 69 ? 21.896 12.681 -28.866 1.00 19.12 69 LEU B O 1
ATOM 1531 N N . ASP B 1 70 ? 22.097 10.878 -30.148 1.00 21.03 70 ASP B N 1
ATOM 1532 C CA . ASP B 1 70 ? 23.433 10.578 -29.633 1.00 19.88 70 ASP B CA 1
ATOM 1533 C C . ASP B 1 70 ? 24.467 11.631 -29.997 1.00 18.32 70 ASP B C 1
ATOM 1534 O O . ASP B 1 70 ? 24.548 12.025 -31.165 1.00 20.45 70 ASP B O 1
ATOM 1539 N N . HIS B 1 71 ? 25.294 12.006 -29.015 1.00 19.62 71 HIS B N 1
ATOM 1540 C CA . HIS B 1 71 ? 26.348 12.978 -29.202 1.00 18.69 71 HIS B CA 1
ATOM 1541 C C . HIS B 1 71 ? 25.781 14.261 -29.785 1.00 21.13 71 HIS B C 1
ATOM 1542 O O . HIS B 1 71 ? 26.354 14.817 -30.735 1.00 21.14 71 HIS B O 1
ATOM 1549 N N . HIS B 1 72 ? 24.638 14.673 -29.236 1.00 19.67 72 HIS B N 1
ATOM 1550 C CA . HIS B 1 72 ? 24.005 15.902 -29.624 1.00 19.83 72 HIS B CA 1
ATOM 1551 C C . HIS B 1 72 ? 23.512 16.667 -28.424 1.00 20.48 72 HIS B C 1
ATOM 1552 O O . HIS B 1 72 ? 23.433 16.148 -27.290 1.00 20.29 72 HIS B O 1
ATOM 1559 N N . TYR B 1 73 ? 23.175 17.931 -28.688 1.00 19.39 73 TYR B N 1
ATOM 1560 C CA . TYR B 1 73 ? 22.504 18.801 -27.726 1.00 17.98 73 TYR B CA 1
ATOM 1561 C C . TYR B 1 73 ? 21.019 18.784 -28.015 1.00 17.48 73 TYR B C 1
ATOM 1562 O O . TYR B 1 73 ? 20.554 19.210 -29.108 1.00 19.68 73 TYR B O 1
ATOM 1571 N N . LEU B 1 74 ? 20.238 18.269 -27.088 1.00 17.47 74 LEU B N 1
ATOM 1572 C CA . LEU B 1 74 ? 18.862 17.939 -27.393 1.00 17.20 74 LEU B CA 1
ATOM 1573 C C . LEU B 1 74 ? 18.007 19.155 -27.701 1.00 17.48 74 LEU B C 1
ATOM 1574 O O . LEU B 1 74 ? 17.107 19.103 -28.530 1.00 16.83 74 LEU B O 1
ATOM 1579 N N . ASN B 1 75 ? 18.269 20.238 -27.004 1.00 18.09 75 ASN B N 1
ATOM 1580 C CA . ASN B 1 75 ? 17.369 21.403 -27.090 1.00 19.39 75 ASN B CA 1
ATOM 1581 C C . ASN B 1 75 ? 17.258 21.969 -28.533 1.00 19.35 75 ASN B C 1
ATOM 1582 O O . ASN B 1 75 ? 16.312 22.665 -28.883 1.00 21.32 75 ASN B O 1
ATOM 1587 N N . ASP B 1 76 ? 18.259 21.708 -29.346 1.00 20.59 76 ASP B N 1
ATOM 1588 C CA . ASP B 1 76 ? 18.321 22.196 -30.734 1.00 20.83 76 ASP B CA 1
ATOM 1589 C C . ASP B 1 76 ? 17.500 21.308 -31.679 1.00 19.74 76 ASP B C 1
ATOM 1590 O O . ASP B 1 76 ? 17.336 21.631 -32.857 1.00 20.10 76 ASP B O 1
ATOM 1595 N N . ILE B 1 77 ? 16.917 20.221 -31.165 1.00 18.95 77 ILE B N 1
ATOM 1596 C CA . ILE B 1 77 ? 16.068 19.349 -31.952 1.00 18.61 77 ILE B CA 1
ATOM 1597 C C . ILE B 1 77 ? 14.622 19.771 -31.852 1.00 19.04 77 ILE B C 1
ATOM 1598 O O . ILE B 1 77 ? 14.096 19.861 -30.775 1.00 19.10 77 ILE B O 1
ATOM 1603 N N . PRO B 1 78 ? 13.990 20.127 -32.973 1.00 21.32 78 PRO B N 1
ATOM 1604 C CA . PRO B 1 78 ? 12.569 20.474 -32.908 1.00 21.31 78 PRO B CA 1
ATOM 1605 C C . PRO B 1 78 ? 11.729 19.443 -32.145 1.00 20.61 78 PRO B C 1
ATOM 1606 O O . PRO B 1 78 ? 11.815 18.226 -32.421 1.00 20.12 78 PRO B O 1
ATOM 1610 N N . GLY B 1 79 ? 10.978 19.950 -31.171 1.00 20.89 79 GLY B N 1
ATOM 1611 C CA . GLY B 1 79 ? 10.144 19.134 -30.284 1.00 21.03 79 GLY B CA 1
ATOM 1612 C C . GLY B 1 79 ? 10.780 18.829 -28.954 1.00 21.21 79 GLY B C 1
ATOM 1613 O O . GLY B 1 79 ? 10.078 18.436 -28.029 1.00 21.58 79 GLY B O 1
ATOM 1614 N N . LEU B 1 80 ? 12.086 19.073 -28.831 1.00 19.77 80 LEU B N 1
ATOM 1615 C CA . LEU B 1 80 ? 12.825 18.859 -27.603 1.00 20.71 80 LEU B CA 1
ATOM 1616 C C . LEU B 1 80 ? 13.375 20.190 -27.070 1.00 21.49 80 LEU B C 1
ATOM 1617 O O . LEU B 1 80 ? 14.342 20.242 -26.303 1.00 20.36 80 LEU B O 1
ATOM 1622 N N . GLU B 1 81 ? 12.699 21.293 -27.410 1.00 21.87 81 GLU B N 1
ATOM 1623 C CA . GLU B 1 81 ? 12.991 22.534 -26.710 1.00 20.76 81 GLU B CA 1
ATOM 1624 C C . GLU B 1 81 ? 12.860 22.525 -25.173 1.00 19.96 81 GLU B C 1
ATOM 1625 O O . GLU B 1 81 ? 13.524 23.313 -24.475 1.00 21.16 81 GLU B O 1
ATOM 1631 N N . ASN B 1 82 ? 12.038 21.619 -24.634 1.00 20.34 82 ASN B N 1
ATOM 1632 C CA . ASN B 1 82 ? 11.968 21.373 -23.199 1.00 19.95 82 ASN B CA 1
ATOM 1633 C C . ASN B 1 82 ? 12.254 19.920 -22.954 1.00 21.37 82 ASN B C 1
ATOM 1634 O O . ASN B 1 82 ? 11.346 19.145 -22.830 1.00 20.50 82 ASN B O 1
ATOM 1639 N N . PRO B 1 83 ? 13.541 19.557 -22.957 1.00 19.34 83 PRO B N 1
ATOM 1640 C CA . PRO B 1 83 ? 13.879 18.101 -23.048 1.00 18.79 83 PRO B CA 1
ATOM 1641 C C . PRO B 1 83 ? 13.888 17.356 -21.700 1.00 18.50 83 PRO B C 1
ATOM 1642 O O . PRO B 1 83 ? 14.915 16.826 -21.265 1.00 18.55 83 PRO B O 1
ATOM 1646 N N . THR B 1 84 ? 12.744 17.332 -21.049 1.00 19.05 84 THR B N 1
ATOM 1647 C CA . THR B 1 84 ? 12.577 16.512 -19.867 1.00 18.91 84 THR B CA 1
ATOM 1648 C C . THR B 1 84 ? 12.451 15.055 -20.313 1.00 19.22 84 THR B C 1
ATOM 1649 O O . THR B 1 84 ? 12.193 14.796 -21.461 1.00 19.59 84 THR B O 1
ATOM 1653 N N . SER B 1 85 ? 12.583 14.115 -19.368 1.00 19.46 85 SER B N 1
ATOM 1654 C CA . SER B 1 85 ? 12.419 12.699 -19.651 1.00 20.28 85 SER B CA 1
ATOM 1655 C C . SER B 1 85 ? 11.039 12.392 -20.198 1.00 18.51 85 SER B C 1
ATOM 1656 O O . SER B 1 85 ? 10.880 11.587 -21.138 1.00 18.01 85 SER B O 1
ATOM 1659 N N . GLU B 1 86 ? 10.026 13.078 -19.676 1.00 19.13 86 GLU B N 1
ATOM 1660 C CA . GLU B 1 86 ? 8.669 12.869 -20.094 1.00 19.17 86 GLU B CA 1
ATOM 1661 C C . GLU B 1 86 ? 8.449 13.304 -21.527 1.00 18.91 86 GLU B C 1
ATOM 1662 O O . GLU B 1 86 ? 7.790 12.623 -22.309 1.00 18.42 86 GLU B O 1
ATOM 1668 N N . VAL B 1 87 ? 8.938 14.495 -21.840 1.00 17.98 87 VAL B N 1
ATOM 1669 C CA . VAL B 1 87 ? 8.863 15.014 -23.199 1.00 18.14 87 VAL B CA 1
ATOM 1670 C C . VAL B 1 87 ? 9.637 14.112 -24.174 1.00 16.70 87 VAL B C 1
ATOM 1671 O O . VAL B 1 87 ? 9.164 13.763 -25.262 1.00 18.98 87 VAL B O 1
ATOM 1675 N N . LEU B 1 88 ? 10.829 13.710 -23.767 1.00 19.33 88 LEU B N 1
ATOM 1676 C CA . LEU B 1 88 ? 11.670 12.879 -24.588 1.00 17.68 88 LEU B CA 1
ATOM 1677 C C . LEU B 1 88 ? 11.050 11.483 -24.837 1.00 16.91 88 LEU B C 1
ATOM 1678 O O . LEU B 1 88 ? 11.081 10.989 -25.973 1.00 16.55 88 LEU B O 1
ATOM 1683 N N . ALA B 1 89 ? 10.447 10.895 -23.811 1.00 15.70 89 ALA B N 1
ATOM 1684 C CA . ALA B 1 89 ? 9.826 9.573 -23.988 1.00 17.03 89 ALA B CA 1
ATOM 1685 C C . ALA B 1 89 ? 8.713 9.653 -25.046 1.00 16.72 89 ALA B C 1
ATOM 1686 O O . ALA B 1 89 ? 8.611 8.795 -25.925 1.00 18.24 89 ALA B O 1
ATOM 1688 N N . LYS B 1 90 ? 7.885 10.707 -24.955 1.00 18.90 90 LYS B N 1
ATOM 1689 C CA . LYS B 1 90 ? 6.804 10.885 -25.902 1.00 20.78 90 LYS B CA 1
ATOM 1690 C C . LYS B 1 90 ? 7.336 11.206 -27.286 1.00 19.44 90 LYS B C 1
ATOM 1691 O O . LYS B 1 90 ? 6.852 10.675 -28.298 1.00 17.80 90 LYS B O 1
ATOM 1697 N N . TRP B 1 91 ? 8.381 12.034 -27.349 1.00 19.16 91 TRP B N 1
ATOM 1698 C CA . TRP B 1 91 ? 8.967 12.420 -28.643 1.00 19.71 91 TRP B CA 1
ATOM 1699 C C . TRP B 1 91 ? 9.509 11.171 -29.331 1.00 19.06 91 TRP B C 1
ATOM 1700 O O . TRP B 1 91 ? 9.290 10.939 -30.511 1.00 22.26 91 TRP B O 1
ATOM 1711 N N . ILE B 1 92 ? 10.204 10.318 -28.547 1.00 17.83 92 ILE B N 1
ATOM 1712 C CA . ILE B 1 92 ? 10.699 9.073 -29.121 1.00 16.89 92 ILE B CA 1
ATOM 1713 C C . ILE B 1 92 ? 9.591 8.151 -29.660 1.00 17.05 92 ILE B C 1
ATOM 1714 O O . ILE B 1 92 ? 9.708 7.607 -30.750 1.00 18.24 92 ILE B O 1
ATOM 1719 N N . TRP B 1 93 ? 8.544 7.940 -28.858 1.00 17.54 93 TRP B N 1
ATOM 1720 C CA . TRP B 1 93 ? 7.342 7.217 -29.279 1.00 16.53 93 TRP B CA 1
ATOM 1721 C C . TRP B 1 93 ? 6.898 7.734 -30.641 1.00 16.03 93 TRP B C 1
ATOM 1722 O O . TRP B 1 93 ? 6.726 6.970 -31.565 1.00 17.86 93 TRP B O 1
ATOM 1733 N N . ASP B 1 94 ? 6.721 9.049 -30.737 1.00 19.11 94 ASP B N 1
ATOM 1734 C CA . ASP B 1 94 ? 6.236 9.628 -31.987 1.00 21.02 94 ASP B CA 1
ATOM 1735 C C . ASP B 1 94 ? 7.178 9.392 -33.186 1.00 20.97 94 ASP B C 1
ATOM 1736 O O . ASP B 1 94 ? 6.693 9.142 -34.287 1.00 21.80 94 ASP B O 1
ATOM 1741 N N . GLN B 1 95 ? 8.510 9.404 -33.004 1.00 19.37 95 GLN B N 1
ATOM 1742 C CA . GLN B 1 95 ? 9.434 9.067 -34.087 1.00 21.09 95 GLN B CA 1
ATOM 1743 C C . GLN B 1 95 ? 9.479 7.625 -34.532 1.00 20.24 95 GLN B C 1
ATOM 1744 O O . GLN B 1 95 ? 9.607 7.312 -35.726 1.00 22.30 95 GLN B O 1
ATOM 1750 N N . VAL B 1 96 ? 9.305 6.704 -33.568 1.00 20.05 96 VAL B N 1
ATOM 1751 C CA . VAL B 1 96 ? 9.470 5.278 -33.791 1.00 18.64 96 VAL B CA 1
ATOM 1752 C C . VAL B 1 96 ? 8.144 4.548 -34.115 1.00 18.96 96 VAL B C 1
ATOM 1753 O O . VAL B 1 96 ? 8.164 3.589 -34.846 1.00 19.38 96 VAL B O 1
ATOM 1757 N N . LYS B 1 97 ? 7.017 5.057 -33.658 1.00 18.91 97 LYS B N 1
ATOM 1758 C CA . LYS B 1 97 ? 5.738 4.384 -33.885 1.00 19.79 97 LYS B CA 1
ATOM 1759 C C . LYS B 1 97 ? 5.447 4.083 -35.389 1.00 18.38 97 LYS B C 1
ATOM 1760 O O . LYS B 1 97 ? 4.939 3.024 -35.664 1.00 21.15 97 LYS B O 1
ATOM 1766 N N . PRO B 1 98 ? 5.809 4.980 -36.320 1.00 19.48 98 PRO B N 1
ATOM 1767 C CA . PRO B 1 98 ? 5.561 4.633 -37.747 1.00 20.80 98 PRO B CA 1
ATOM 1768 C C . PRO B 1 98 ? 6.298 3.405 -38.184 1.00 23.22 98 PRO B C 1
ATOM 1769 O O . PRO B 1 98 ? 5.792 2.635 -39.011 1.00 26.24 98 PRO B O 1
ATOM 1773 N N . VAL B 1 99 ? 7.503 3.225 -37.639 1.00 22.42 99 VAL B N 1
ATOM 1774 C CA . VAL B 1 99 ? 8.386 2.176 -38.080 1.00 23.36 99 VAL B CA 1
ATOM 1775 C C . VAL B 1 99 ? 8.063 0.896 -37.328 1.00 28.25 99 VAL B C 1
ATOM 1776 O O . VAL B 1 99 ? 8.166 -0.206 -37.911 1.00 28.74 99 VAL B O 1
ATOM 1780 N N . VAL B 1 100 ? 7.687 1.042 -36.046 1.00 23.86 100 VAL B N 1
ATOM 1781 C CA . VAL B 1 100 ? 7.428 -0.078 -35.125 1.00 23.87 100 VAL B CA 1
ATOM 1782 C C . VAL B 1 100 ? 5.969 -0.021 -34.633 1.00 22.10 100 VAL B C 1
ATOM 1783 O O . VAL B 1 100 ? 5.670 0.478 -33.529 1.00 24.41 100 VAL B O 1
ATOM 1787 N N . PRO B 1 101 ? 5.039 -0.508 -35.458 1.00 22.94 101 PRO B N 1
ATOM 1788 C CA . PRO B 1 101 ? 3.663 -0.344 -35.044 1.00 23.26 101 PRO B CA 1
ATOM 1789 C C . PRO B 1 101 ? 3.269 -1.111 -33.791 1.00 23.75 101 PRO B C 1
ATOM 1790 O O . PRO B 1 101 ? 2.281 -0.757 -33.159 1.00 23.75 101 PRO B O 1
ATOM 1794 N N . LEU B 1 102 ? 4.060 -2.126 -33.415 1.00 20.95 102 LEU B N 1
ATOM 1795 C CA . LEU B 1 102 ? 3.749 -2.861 -32.164 1.00 20.55 102 LEU B CA 1
ATOM 1796 C C . LEU B 1 102 ? 4.278 -2.206 -30.924 1.00 19.90 102 LEU B C 1
ATOM 1797 O O . LEU B 1 102 ? 4.051 -2.717 -29.795 1.00 19.40 102 LEU B O 1
ATOM 1802 N N . LEU B 1 103 ? 4.965 -1.070 -31.065 1.00 20.22 103 LEU B N 1
ATOM 1803 C CA . LEU B 1 103 ? 5.442 -0.341 -29.927 1.00 19.32 103 LEU B CA 1
ATOM 1804 C C . LEU B 1 103 ? 4.374 -0.176 -28.862 1.00 18.94 103 LEU B C 1
ATOM 1805 O O . LEU B 1 103 ? 3.232 0.248 -29.138 1.00 20.22 103 LEU B O 1
ATOM 1810 N N . SER B 1 104 ? 4.706 -0.546 -27.624 1.00 18.49 104 SER B N 1
ATOM 1811 C CA . SER B 1 104 ? 3.773 -0.466 -26.520 1.00 18.82 104 SER B CA 1
ATOM 1812 C C . SER B 1 104 ? 4.273 0.387 -25.352 1.00 18.90 104 SER B C 1
ATOM 1813 O O . SER B 1 104 ? 3.467 0.815 -24.548 1.00 18.67 104 SER B O 1
ATOM 1816 N N . ALA B 1 105 ? 5.583 0.629 -25.240 1.00 17.10 105 ALA B N 1
ATOM 1817 C CA . ALA B 1 105 ? 6.095 1.505 -24.181 1.00 16.88 105 ALA B CA 1
ATOM 1818 C C . ALA B 1 105 ? 7.466 2.018 -24.567 1.00 17.84 105 ALA B C 1
ATOM 1819 O O . ALA B 1 105 ? 8.203 1.370 -25.292 1.00 17.46 105 ALA B O 1
ATOM 1821 N N . VAL B 1 106 ? 7.762 3.235 -24.121 1.00 16.97 106 VAL B N 1
ATOM 1822 C CA . VAL B 1 106 ? 9.102 3.837 -24.212 1.00 17.56 106 VAL B CA 1
ATOM 1823 C C . VAL B 1 106 ? 9.495 4.306 -22.830 1.00 19.16 106 VAL B C 1
ATOM 1824 O O . VAL B 1 106 ? 8.823 5.144 -22.217 1.00 17.65 106 VAL B O 1
ATOM 1828 N N . MET B 1 107 ? 10.639 3.799 -22.355 1.00 16.50 107 MET B N 1
ATOM 1829 C CA . MET B 1 107 ? 11.218 4.245 -21.122 1.00 18.07 107 MET B CA 1
ATOM 1830 C C . MET B 1 107 ? 12.470 5.081 -21.425 1.00 17.33 107 MET B C 1
ATOM 1831 O O . MET B 1 107 ? 13.287 4.714 -22.269 1.00 17.73 107 MET B O 1
ATOM 1836 N N . VAL B 1 108 ? 12.570 6.210 -20.736 1.00 17.91 108 VAL B N 1
ATOM 1837 C CA . VAL B 1 108 ? 13.763 7.030 -20.741 1.00 19.28 108 VAL B CA 1
ATOM 1838 C C . VAL B 1 108 ? 14.256 7.178 -19.328 1.00 20.55 108 VAL B C 1
ATOM 1839 O O . VAL B 1 108 ? 13.503 7.596 -18.433 1.00 18.09 108 VAL B O 1
ATOM 1843 N N . LYS B 1 109 ? 15.543 6.871 -19.134 1.00 20.22 109 LYS B N 1
ATOM 1844 C CA . LYS B 1 109 ? 16.225 7.117 -17.891 1.00 20.93 109 LYS B CA 1
ATOM 1845 C C . LYS B 1 109 ? 17.352 8.118 -18.108 1.00 20.61 109 LYS B C 1
ATOM 1846 O O . LYS B 1 109 ? 18.264 7.875 -18.894 1.00 21.76 109 LYS B O 1
ATOM 1852 N N . GLU B 1 110 ? 17.297 9.238 -17.395 1.00 21.32 110 GLU B N 1
ATOM 1853 C CA . GLU B 1 110 ? 18.382 10.227 -17.448 1.00 23.51 110 GLU B CA 1
ATOM 1854 C C . GLU B 1 110 ? 19.564 9.820 -16.661 1.00 23.83 110 GLU B C 1
ATOM 1855 O O . GLU B 1 110 ? 20.699 10.153 -16.986 1.00 26.03 110 GLU B O 1
ATOM 1861 N N . THR B 1 111 ? 19.291 9.127 -15.553 1.00 23.60 111 THR B N 1
ATOM 1862 C CA . THR B 1 111 ? 20.339 8.590 -14.686 1.00 24.73 111 THR B CA 1
ATOM 1863 C C . THR B 1 111 ? 19.964 7.147 -14.399 1.00 23.46 111 THR B C 1
ATOM 1864 O O . THR B 1 111 ? 18.886 6.700 -14.729 1.00 23.60 111 THR B O 1
ATOM 1868 N N A CYS B 1 112 ? 20.876 6.433 -13.758 0.50 25.31 112 CYS B N 1
ATOM 1869 N N B CYS B 1 112 ? 20.865 6.408 -13.765 0.50 27.67 112 CYS B N 1
ATOM 1870 C CA A CYS B 1 112 ? 20.629 5.052 -13.428 0.50 25.87 112 CYS B CA 1
ATOM 1871 C CA B CYS B 1 112 ? 20.596 5.013 -13.439 0.50 30.32 112 CYS B CA 1
ATOM 1872 C C A CYS B 1 112 ? 19.465 4.854 -12.458 0.50 25.30 112 CYS B C 1
ATOM 1873 C C B CYS B 1 112 ? 19.555 4.820 -12.330 0.50 28.25 112 CYS B C 1
ATOM 1874 O O A CYS B 1 112 ? 18.902 3.767 -12.437 0.50 25.55 112 CYS B O 1
ATOM 1875 O O B CYS B 1 112 ? 19.219 3.689 -12.004 0.50 31.01 112 CYS B O 1
ATOM 1880 N N . THR B 1 113 ? 19.083 5.899 -11.720 1.00 26.51 113 THR B N 1
ATOM 1881 C CA . THR B 1 113 ? 18.101 5.791 -10.611 1.00 28.36 113 THR B CA 1
ATOM 1882 C C . THR B 1 113 ? 16.773 6.522 -10.795 1.00 30.00 113 THR B C 1
ATOM 1883 O O . THR B 1 113 ? 15.942 6.590 -9.859 1.00 31.84 113 THR B O 1
ATOM 1887 N N . ALA B 1 114 ? 16.556 7.094 -11.975 1.00 28.56 114 ALA B N 1
ATOM 1888 C CA . ALA B 1 114 ? 15.353 7.907 -12.191 1.00 30.76 114 ALA B CA 1
ATOM 1889 C C . ALA B 1 114 ? 14.931 7.766 -13.640 1.00 32.01 114 ALA B C 1
ATOM 1890 O O . ALA B 1 114 ? 15.769 7.672 -14.513 1.00 33.86 114 ALA B O 1
ATOM 1892 N N . GLY B 1 115 ? 13.634 7.741 -13.891 1.00 28.37 115 GLY B N 1
ATOM 1893 C CA . GLY B 1 115 ? 13.179 7.664 -15.264 1.00 25.04 115 GLY B CA 1
ATOM 1894 C C . GLY B 1 115 ? 11.692 7.819 -15.446 1.00 22.59 115 GLY B C 1
ATOM 1895 O O . GLY B 1 115 ? 10.954 8.059 -14.495 1.00 21.81 115 GLY B O 1
ATOM 1896 N N A CYS B 1 116 ? 11.237 7.648 -16.673 0.50 21.18 116 CYS B N 1
ATOM 1897 N N B CYS B 1 116 ? 11.274 7.678 -16.708 0.50 18.54 116 CYS B N 1
ATOM 1898 C CA A CYS B 1 116 ? 9.810 7.654 -16.900 0.50 22.81 116 CYS B CA 1
ATOM 1899 C CA B CYS B 1 116 ? 9.877 7.844 -17.148 0.50 18.55 116 CYS B CA 1
ATOM 1900 C C A CYS B 1 116 ? 9.443 6.729 -18.040 0.50 21.70 116 CYS B C 1
ATOM 1901 C C B CYS B 1 116 ? 9.461 6.704 -18.076 0.50 19.29 116 CYS B C 1
ATOM 1902 O O A CYS B 1 116 ? 10.251 6.450 -18.940 0.50 22.88 116 CYS B O 1
ATOM 1903 O O B CYS B 1 116 ? 10.267 6.243 -18.887 0.50 19.77 116 CYS B O 1
ATOM 1908 N N . ILE B 1 117 ? 8.211 6.224 -17.981 1.00 19.65 117 ILE B N 1
ATOM 1909 C CA . ILE B 1 117 ? 7.707 5.247 -18.938 1.00 19.37 117 ILE B CA 1
ATOM 1910 C C . ILE B 1 117 ? 6.448 5.829 -19.554 1.00 19.74 117 ILE B C 1
ATOM 1911 O O . ILE B 1 117 ? 5.507 6.129 -18.843 1.00 20.93 117 ILE B O 1
ATOM 1916 N N . TYR B 1 118 ? 6.487 6.012 -20.857 1.00 17.77 118 TYR B N 1
ATOM 1917 C CA . TYR B 1 118 ? 5.383 6.503 -21.665 1.00 19.34 118 TYR B CA 1
ATOM 1918 C C . TYR B 1 118 ? 4.737 5.354 -22.431 1.00 20.20 118 TYR B C 1
ATOM 1919 O O . TYR B 1 118 ? 5.441 4.559 -23.105 1.00 20.30 118 TYR B O 1
ATOM 1928 N N A ARG B 1 119 ? 3.410 5.241 -22.334 0.50 21.38 119 ARG B N 1
ATOM 1929 N N B ARG B 1 119 ? 3.424 5.198 -22.263 0.50 21.21 119 ARG B N 1
ATOM 1930 C CA A ARG B 1 119 ? 2.661 4.212 -23.050 0.50 23.14 119 ARG B CA 1
ATOM 1931 C CA B ARG B 1 119 ? 2.654 4.280 -23.078 0.50 22.85 119 ARG B CA 1
ATOM 1932 C C A ARG B 1 119 ? 1.550 4.899 -23.847 0.50 25.28 119 ARG B C 1
ATOM 1933 C C B ARG B 1 119 ? 1.696 5.141 -23.841 0.50 24.86 119 ARG B C 1
ATOM 1934 O O A ARG B 1 119 ? 0.550 5.325 -23.259 0.50 26.51 119 ARG B O 1
ATOM 1935 O O B ARG B 1 119 ? 0.976 5.940 -23.220 0.50 24.71 119 ARG B O 1
ATOM 1950 N N . GLY B 1 120 ? 1.733 5.018 -25.160 1.00 27.01 120 GLY B N 1
ATOM 1951 C CA . GLY B 1 120 ? 0.756 5.676 -26.080 1.00 29.12 120 GLY B CA 1
ATOM 1952 C C . GLY B 1 120 ? -0.298 4.696 -26.624 1.00 32.63 120 GLY B C 1
ATOM 1953 O O . GLY B 1 120 ? -0.575 3.633 -26.020 1.00 35.82 120 GLY B O 1
ATOM 1954 N N . MET C 1 2 ? 53.882 -12.241 -18.079 1.00 36.54 2 MET C N 1
ATOM 1955 C CA . MET C 1 2 ? 54.109 -11.722 -16.725 1.00 36.34 2 MET C CA 1
ATOM 1956 C C . MET C 1 2 ? 53.131 -12.238 -15.640 1.00 29.86 2 MET C C 1
ATOM 1957 O O . MET C 1 2 ? 53.637 -12.605 -14.598 1.00 30.41 2 MET C O 1
ATOM 1962 N N . SER C 1 3 ? 51.787 -12.213 -15.795 1.00 26.93 3 SER C N 1
ATOM 1963 C CA . SER C 1 3 ? 50.959 -12.924 -14.766 1.00 21.73 3 SER C CA 1
ATOM 1964 C C . SER C 1 3 ? 49.525 -13.260 -15.207 1.00 20.50 3 SER C C 1
ATOM 1965 O O . SER C 1 3 ? 48.924 -12.536 -15.987 1.00 20.81 3 SER C O 1
ATOM 1968 N N . THR C 1 4 ? 48.948 -14.314 -14.626 1.00 18.29 4 THR C N 1
ATOM 1969 C CA . THR C 1 4 ? 47.540 -14.618 -14.771 1.00 17.12 4 THR C CA 1
ATOM 1970 C C . THR C 1 4 ? 46.910 -14.576 -13.347 1.00 17.49 4 THR C C 1
ATOM 1971 O O . THR C 1 4 ? 47.438 -15.174 -12.401 1.00 16.65 4 THR C O 1
ATOM 1975 N N . THR C 1 5 ? 45.791 -13.855 -13.219 1.00 17.18 5 THR C N 1
ATOM 1976 C CA . THR C 1 5 ? 45.098 -13.668 -11.958 1.00 17.92 5 THR C CA 1
ATOM 1977 C C . THR C 1 5 ? 43.682 -14.113 -12.173 1.00 18.85 5 THR C C 1
ATOM 1978 O O . THR C 1 5 ? 43.072 -13.773 -13.209 1.00 19.91 5 THR C O 1
ATOM 1982 N N . LEU C 1 6 ? 43.139 -14.896 -11.249 1.00 18.60 6 LEU C N 1
ATOM 1983 C CA . LEU C 1 6 ? 41.738 -15.311 -11.308 1.00 19.57 6 LEU C CA 1
ATOM 1984 C C . LEU C 1 6 ? 41.003 -14.637 -10.169 1.00 20.02 6 LEU C C 1
ATOM 1985 O O . LEU C 1 6 ? 41.577 -14.391 -9.114 1.00 19.37 6 LEU C O 1
ATOM 1990 N N . PHE C 1 7 ? 39.741 -14.332 -10.384 1.00 19.10 7 PHE C N 1
ATOM 1991 C CA . PHE C 1 7 ? 38.921 -13.798 -9.322 1.00 20.04 7 PHE C CA 1
ATOM 1992 C C . PHE C 1 7 ? 37.501 -14.292 -9.371 1.00 20.00 7 PHE C C 1
ATOM 1993 O O . PHE C 1 7 ? 36.982 -14.649 -10.423 1.00 19.96 7 PHE C O 1
ATOM 2001 N N . LYS C 1 8 ? 36.900 -14.324 -8.175 1.00 18.67 8 LYS C N 1
ATOM 2002 C CA . LYS C 1 8 ? 35.506 -14.695 -8.019 1.00 20.83 8 LYS C CA 1
ATOM 2003 C C . LYS C 1 8 ? 34.840 -13.821 -6.965 1.00 17.62 8 LYS C C 1
ATOM 2004 O O . LYS C 1 8 ? 35.422 -13.537 -5.932 1.00 17.29 8 LYS C O 1
ATOM 2010 N N . ASP C 1 9 ? 33.603 -13.410 -7.264 1.00 18.16 9 ASP C N 1
ATOM 2011 C CA . ASP C 1 9 ? 32.827 -12.531 -6.421 1.00 18.34 9 ASP C CA 1
ATOM 2012 C C . ASP C 1 9 ? 31.688 -13.263 -5.679 1.00 17.85 9 ASP C C 1
ATOM 2013 O O . ASP C 1 9 ? 30.995 -14.123 -6.256 1.00 20.71 9 ASP C O 1
ATOM 2018 N N . PHE C 1 10 ? 31.496 -12.882 -4.421 1.00 19.25 10 PHE C N 1
ATOM 2019 C CA . PHE C 1 10 ? 30.478 -13.511 -3.538 1.00 18.62 10 PHE C CA 1
ATOM 2020 C C . PHE C 1 10 ? 29.736 -12.406 -2.835 1.00 19.86 10 PHE C C 1
ATOM 2021 O O . PHE C 1 10 ? 30.315 -11.350 -2.595 1.00 23.92 10 PHE C O 1
ATOM 2029 N N A THR C 1 11 ? 28.453 -12.606 -2.544 0.50 19.80 11 THR C N 1
ATOM 2030 N N B THR C 1 11 ? 28.463 -12.600 -2.528 0.50 19.61 11 THR C N 1
ATOM 2031 C CA A THR C 1 11 ? 27.667 -11.582 -1.828 0.50 19.91 11 THR C CA 1
ATOM 2032 C CA B THR C 1 11 ? 27.732 -11.570 -1.780 0.50 19.74 11 THR C CA 1
ATOM 2033 C C A THR C 1 11 ? 27.056 -12.247 -0.614 0.50 19.88 11 THR C C 1
ATOM 2034 C C B THR C 1 11 ? 27.094 -12.255 -0.602 0.50 19.71 11 THR C C 1
ATOM 2035 O O A THR C 1 11 ? 26.516 -13.367 -0.722 0.50 21.17 11 THR C O 1
ATOM 2036 O O B THR C 1 11 ? 26.607 -13.396 -0.711 0.50 20.87 11 THR C O 1
ATOM 2043 N N . PHE C 1 12 ? 27.155 -11.573 0.524 1.00 20.14 12 PHE C N 1
ATOM 2044 C CA . PHE C 1 12 ? 26.503 -12.067 1.749 1.00 19.93 12 PHE C CA 1
ATOM 2045 C C . PHE C 1 12 ? 25.726 -10.974 2.436 1.00 19.45 12 PHE C C 1
ATOM 2046 O O . PHE C 1 12 ? 26.023 -9.792 2.275 1.00 20.40 12 PHE C O 1
ATOM 2054 N N . GLU C 1 13 ? 24.728 -11.381 3.230 1.00 19.21 13 GLU C N 1
ATOM 2055 C CA . GLU C 1 13 ? 23.758 -10.445 3.783 1.00 18.22 13 GLU C CA 1
ATOM 2056 C C . GLU C 1 13 ? 23.910 -10.445 5.284 1.00 17.44 13 GLU C C 1
ATOM 2057 O O . GLU C 1 13 ? 23.638 -11.467 5.936 1.00 20.32 13 GLU C O 1
ATOM 2063 N N . ALA C 1 14 ? 24.329 -9.330 5.829 1.00 16.95 14 ALA C N 1
ATOM 2064 C CA . ALA C 1 14 ? 24.745 -9.266 7.229 1.00 18.90 14 ALA C CA 1
ATOM 2065 C C . ALA C 1 14 ? 24.449 -7.949 7.879 1.00 18.89 14 ALA C C 1
ATOM 2066 O O . ALA C 1 14 ? 24.252 -6.935 7.237 1.00 19.27 14 ALA C O 1
ATOM 2068 N N . ALA C 1 15 ? 24.366 -8.028 9.210 1.00 16.77 15 ALA C N 1
ATOM 2069 C CA . ALA C 1 15 ? 24.260 -6.876 10.091 1.00 17.39 15 ALA C CA 1
ATOM 2070 C C . ALA C 1 15 ? 25.622 -6.541 10.693 1.00 18.02 15 ALA C C 1
ATOM 2071 O O . ALA C 1 15 ? 26.440 -7.455 10.932 1.00 17.89 15 ALA C O 1
ATOM 2073 N N . HIS C 1 16 ? 25.884 -5.236 10.940 1.00 17.43 16 HIS C N 1
ATOM 2074 C CA . HIS C 1 16 ? 27.021 -4.799 11.700 1.00 18.10 16 HIS C CA 1
ATOM 2075 C C . HIS C 1 16 ? 26.794 -3.390 12.251 1.00 19.73 16 HIS C C 1
ATOM 2076 O O . HIS C 1 16 ? 25.799 -2.738 11.979 1.00 17.84 16 HIS C O 1
ATOM 2083 N N . ARG C 1 17 ? 27.662 -3.010 13.183 1.00 19.61 17 ARG C N 1
ATOM 2084 C CA . ARG C 1 17 ? 27.741 -1.664 13.660 1.00 20.81 17 ARG C CA 1
ATOM 2085 C C . ARG C 1 17 ? 29.184 -1.382 13.953 1.00 20.15 17 ARG C C 1
ATOM 2086 O O . ARG C 1 17 ? 29.945 -2.296 14.308 1.00 19.57 17 ARG C O 1
ATOM 2094 N N . LEU C 1 18 ? 29.574 -0.127 13.801 1.00 20.64 18 LEU C N 1
ATOM 2095 C CA . LEU C 1 18 ? 30.953 0.272 14.087 1.00 21.67 18 LEU C CA 1
ATOM 2096 C C . LEU C 1 18 ? 31.011 0.881 15.515 1.00 24.27 18 LEU C C 1
ATOM 2097 O O . LEU C 1 18 ? 30.378 1.905 15.759 1.00 25.80 18 LEU C O 1
ATOM 2102 N N . PRO C 1 19 ? 31.786 0.246 16.400 1.00 23.32 19 PRO C N 1
ATOM 2103 C CA . PRO C 1 19 ? 31.747 0.598 17.826 1.00 25.24 19 PRO C CA 1
ATOM 2104 C C . PRO C 1 19 ? 32.602 1.813 18.167 1.00 26.13 19 PRO C C 1
ATOM 2105 O O . PRO C 1 19 ? 32.478 2.326 19.286 1.00 30.24 19 PRO C O 1
ATOM 2109 N N . HIS C 1 20 ? 33.496 2.258 17.284 1.00 25.77 20 HIS C N 1
ATOM 2110 C CA . HIS C 1 20 ? 34.419 3.351 17.659 1.00 25.53 20 HIS C CA 1
ATOM 2111 C C . HIS C 1 20 ? 34.236 4.597 16.908 1.00 28.13 20 HIS C C 1
ATOM 2112 O O . HIS C 1 20 ? 35.145 5.415 16.853 1.00 33.43 20 HIS C O 1
ATOM 2119 N N . VAL C 1 21 ? 33.062 4.792 16.325 1.00 27.76 21 VAL C N 1
ATOM 2120 C CA . VAL C 1 21 ? 32.762 6.065 15.713 1.00 29.48 21 VAL C CA 1
ATOM 2121 C C . VAL C 1 21 ? 32.093 6.906 16.790 1.00 31.66 21 VAL C C 1
ATOM 2122 O O . VAL C 1 21 ? 31.645 6.377 17.789 1.00 34.57 21 VAL C O 1
ATOM 2126 N N . PRO C 1 22 ? 32.006 8.209 16.579 1.00 34.07 22 PRO C N 1
ATOM 2127 C CA . PRO C 1 22 ? 31.363 9.052 17.598 1.00 37.39 22 PRO C CA 1
ATOM 2128 C C . PRO C 1 22 ? 29.876 8.798 17.781 1.00 42.51 22 PRO C C 1
ATOM 2129 O O . PRO C 1 22 ? 29.201 8.356 16.851 1.00 39.11 22 PRO C O 1
ATOM 2133 N N . GLU C 1 23 ? 29.367 9.098 18.976 1.00 40.84 23 GLU C N 1
ATOM 2134 C CA . GLU C 1 23 ? 27.920 9.018 19.219 1.00 41.71 23 GLU C CA 1
ATOM 2135 C C . GLU C 1 23 ? 27.193 9.815 18.126 1.00 40.02 23 GLU C C 1
ATOM 2136 O O . GLU C 1 23 ? 27.607 10.931 17.754 1.00 43.82 23 GLU C O 1
ATOM 2142 N N . GLY C 1 24 ? 26.133 9.234 17.578 1.00 39.48 24 GLY C N 1
ATOM 2143 C CA . GLY C 1 24 ? 25.388 9.900 16.514 1.00 36.69 24 GLY C CA 1
ATOM 2144 C C . GLY C 1 24 ? 25.908 9.660 15.090 1.00 34.12 24 GLY C C 1
ATOM 2145 O O . GLY C 1 24 ? 25.222 9.971 14.145 1.00 40.25 24 GLY C O 1
ATOM 2146 N N . HIS C 1 25 ? 27.120 9.152 14.918 1.00 34.51 25 HIS C N 1
ATOM 2147 C CA . HIS C 1 25 ? 27.535 8.698 13.564 1.00 28.16 25 HIS C CA 1
ATOM 2148 C C . HIS C 1 25 ? 26.627 7.531 13.129 1.00 28.60 25 HIS C C 1
ATOM 2149 O O . HIS C 1 25 ? 26.443 6.579 13.899 1.00 25.96 25 HIS C O 1
ATOM 2156 N N . LYS C 1 26 ? 26.051 7.612 11.918 1.00 25.00 26 LYS C N 1
ATOM 2157 C CA . LYS C 1 26 ? 25.092 6.571 11.444 1.00 27.57 26 LYS C CA 1
ATOM 2158 C C . LYS C 1 26 ? 25.651 5.134 11.460 1.00 24.03 26 LYS C C 1
ATOM 2159 O O . LYS C 1 26 ? 24.912 4.182 11.715 1.00 23.00 26 LYS C O 1
ATOM 2165 N N . ALA C 1 27 ? 26.945 4.938 11.237 1.00 24.05 27 ALA C N 1
ATOM 2166 C CA . ALA C 1 27 ? 27.481 3.584 11.251 1.00 23.73 27 ALA C CA 1
ATOM 2167 C C . ALA C 1 27 ? 27.561 3.013 12.620 1.00 21.00 27 ALA C C 1
ATOM 2168 O O . ALA C 1 27 ? 27.829 1.826 12.757 1.00 20.51 27 ALA C O 1
ATOM 2170 N N . GLY C 1 28 ? 27.386 3.873 13.645 1.00 21.73 28 GLY C N 1
ATOM 2171 C CA . GLY C 1 28 ? 27.336 3.436 15.042 1.00 23.18 28 GLY C CA 1
ATOM 2172 C C . GLY C 1 28 ? 26.008 2.831 15.434 1.00 21.47 28 GLY C C 1
ATOM 2173 O O . GLY C 1 28 ? 25.925 2.195 16.476 1.00 23.03 28 GLY C O 1
ATOM 2174 N N . ARG C 1 29 ? 24.971 2.980 14.601 1.00 19.45 29 ARG C N 1
ATOM 2175 C CA . ARG C 1 29 ? 23.698 2.363 14.832 1.00 21.38 29 ARG C CA 1
ATOM 2176 C C . ARG C 1 29 ? 23.719 0.978 14.240 1.00 20.98 29 ARG C C 1
ATOM 2177 O O . ARG C 1 29 ? 24.403 0.766 13.235 1.00 21.98 29 ARG C O 1
ATOM 2185 N N . LEU C 1 30 ? 23.068 0.028 14.880 1.00 18.77 30 LEU C N 1
ATOM 2186 C CA . LEU C 1 30 ? 22.878 -1.290 14.270 1.00 18.53 30 LEU C CA 1
ATOM 2187 C C . LEU C 1 30 ? 22.237 -1.134 12.865 1.00 18.98 30 LEU C C 1
ATOM 2188 O O . LEU C 1 30 ? 21.192 -0.562 12.709 1.00 18.84 30 LEU C O 1
ATOM 2193 N N . HIS C 1 31 ? 22.905 -1.713 11.865 1.00 18.58 31 HIS C N 1
ATOM 2194 C CA . HIS C 1 31 ? 22.384 -1.723 10.523 1.00 18.45 31 HIS C CA 1
ATOM 2195 C C . HIS C 1 31 ? 22.930 -2.918 9.765 1.00 19.72 31 HIS C C 1
ATOM 2196 O O . HIS C 1 31 ? 23.347 -3.896 10.394 1.00 19.35 31 HIS C O 1
ATOM 2203 N N . GLY C 1 32 ? 22.856 -2.916 8.434 1.00 18.47 32 GLY C N 1
ATOM 2204 C CA . GLY C 1 32 ? 23.438 -4.000 7.689 1.00 18.02 32 GLY C CA 1
ATOM 2205 C C . GLY C 1 32 ? 23.645 -3.581 6.243 1.00 16.84 32 GLY C C 1
ATOM 2206 O O . GLY C 1 32 ? 23.433 -2.419 5.865 1.00 16.94 32 GLY C O 1
ATOM 2207 N N . HIS C 1 33 ? 24.121 -4.561 5.462 1.00 16.83 33 HIS C N 1
ATOM 2208 C CA . HIS C 1 33 ? 24.504 -4.363 4.053 1.00 17.33 33 HIS C CA 1
ATOM 2209 C C . HIS C 1 33 ? 24.441 -5.700 3.328 1.00 18.49 33 HIS C C 1
ATOM 2210 O O . HIS C 1 33 ? 24.507 -6.779 3.936 1.00 17.80 33 HIS C O 1
ATOM 2217 N N . SER C 1 34 ? 24.376 -5.619 1.998 1.00 16.94 34 SER C N 1
ATOM 2218 C CA . SER C 1 34 ? 24.643 -6.730 1.138 1.00 17.92 34 SER C CA 1
ATOM 2219 C C . SER C 1 34 ? 26.116 -6.607 0.777 1.00 20.91 34 SER C C 1
ATOM 2220 O O . SER C 1 34 ? 26.459 -5.838 -0.119 1.00 22.79 34 SER C O 1
ATOM 2223 N N . PHE C 1 35 ? 26.974 -7.318 1.492 1.00 19.12 35 PHE C N 1
ATOM 2224 C CA . PHE C 1 35 ? 28.440 -7.151 1.315 1.00 19.31 35 PHE C CA 1
ATOM 2225 C C . PHE C 1 35 ? 28.861 -7.954 0.092 1.00 20.32 35 PHE C C 1
ATOM 2226 O O . PHE C 1 35 ? 28.359 -9.053 -0.136 1.00 24.67 35 PHE C O 1
ATOM 2234 N N . MET C 1 36 ? 29.770 -7.423 -0.688 1.00 19.56 36 MET C N 1
ATOM 2235 C CA . MET C 1 36 ? 30.391 -8.177 -1.766 1.00 20.14 36 MET C CA 1
ATOM 2236 C C . MET C 1 36 ? 31.870 -8.416 -1.451 1.00 19.33 36 MET C C 1
ATOM 2237 O O . MET C 1 36 ? 32.558 -7.543 -0.999 1.00 21.10 36 MET C O 1
ATOM 2242 N N . VAL C 1 37 ? 32.307 -9.663 -1.651 1.00 18.65 37 VAL C N 1
ATOM 2243 C CA . VAL C 1 37 ? 33.675 -10.051 -1.455 1.00 18.07 37 VAL C CA 1
ATOM 2244 C C . VAL C 1 37 ? 34.225 -10.607 -2.779 1.00 18.11 37 VAL C C 1
ATOM 2245 O O . VAL C 1 37 ? 33.653 -11.514 -3.347 1.00 20.48 37 VAL C O 1
ATOM 2249 N N . ARG C 1 38 ? 35.356 -10.095 -3.194 1.00 17.98 38 ARG C N 1
ATOM 2250 C CA . ARG C 1 38 ? 36.096 -10.626 -4.353 1.00 16.93 38 ARG C CA 1
ATOM 2251 C C . ARG C 1 38 ? 37.368 -11.242 -3.830 1.00 17.11 38 ARG C C 1
ATOM 2252 O O . ARG C 1 38 ? 38.159 -10.568 -3.196 1.00 19.86 38 ARG C O 1
ATOM 2260 N N . LEU C 1 39 ? 37.559 -12.530 -4.129 1.00 16.89 39 LEU C N 1
ATOM 2261 C CA . LEU C 1 39 ? 38.797 -13.216 -3.848 1.00 17.01 39 LEU C CA 1
ATOM 2262 C C . LEU C 1 39 ? 39.611 -13.269 -5.137 1.00 15.97 39 LEU C C 1
ATOM 2263 O O . LEU C 1 39 ? 39.067 -13.639 -6.193 1.00 17.52 39 LEU C O 1
ATOM 2268 N N . GLU C 1 40 ? 40.862 -12.904 -5.062 1.00 14.94 40 GLU C N 1
ATOM 2269 C CA . GLU C 1 40 ? 41.758 -13.019 -6.232 1.00 18.66 40 GLU C CA 1
ATOM 2270 C C . GLU C 1 40 ? 42.935 -13.917 -5.898 1.00 18.58 40 GLU C C 1
ATOM 2271 O O . GLU C 1 40 ? 43.446 -13.883 -4.777 1.00 18.60 40 GLU C O 1
ATOM 2277 N N . ILE C 1 41 ? 43.348 -14.683 -6.890 1.00 17.11 41 ILE C N 1
ATOM 2278 C CA . ILE C 1 41 ? 44.506 -15.563 -6.804 1.00 19.99 41 ILE C CA 1
ATOM 2279 C C . ILE C 1 41 ? 45.406 -15.383 -8.004 1.00 19.31 41 ILE C C 1
ATOM 2280 O O . ILE C 1 41 ? 44.966 -14.975 -9.091 1.00 19.27 41 ILE C O 1
ATOM 2285 N N . THR C 1 42 ? 46.701 -15.643 -7.814 1.00 20.28 42 THR C N 1
ATOM 2286 C CA . THR C 1 42 ? 47.605 -15.508 -8.914 1.00 21.20 42 THR C CA 1
ATOM 2287 C C . THR C 1 42 ? 48.480 -16.747 -8.909 1.00 21.54 42 THR C C 1
ATOM 2288 O O . THR C 1 42 ? 48.872 -17.245 -7.860 1.00 22.24 42 THR C O 1
ATOM 2292 N N . GLY C 1 43 ? 48.737 -17.286 -10.078 1.00 22.60 43 GLY C N 1
ATOM 2293 C CA . GLY C 1 43 ? 49.619 -18.463 -10.147 1.00 21.51 43 GLY C CA 1
ATOM 2294 C C . GLY C 1 43 ? 49.783 -18.978 -11.559 1.00 20.26 43 GLY C C 1
ATOM 2295 O O . GLY C 1 43 ? 49.396 -18.304 -12.502 1.00 20.95 43 GLY C O 1
ATOM 2296 N N A GLU C 1 44 ? 50.371 -20.166 -11.715 0.50 20.32 44 GLU C N 1
ATOM 2297 N N B GLU C 1 44 ? 50.295 -20.203 -11.675 0.50 20.20 44 GLU C N 1
ATOM 2298 C CA A GLU C 1 44 ? 50.640 -20.705 -13.041 0.50 21.54 44 GLU C CA 1
ATOM 2299 C CA B GLU C 1 44 ? 50.555 -20.834 -12.952 0.50 21.27 44 GLU C CA 1
ATOM 2300 C C A GLU C 1 44 ? 49.427 -21.448 -13.541 0.50 20.61 44 GLU C C 1
ATOM 2301 C C B GLU C 1 44 ? 49.331 -21.461 -13.534 0.50 20.83 44 GLU C C 1
ATOM 2302 O O A GLU C 1 44 ? 48.768 -22.122 -12.755 0.50 20.20 44 GLU C O 1
ATOM 2303 O O B GLU C 1 44 ? 48.577 -22.100 -12.814 0.50 21.17 44 GLU C O 1
ATOM 2314 N N . VAL C 1 45 ? 49.148 -21.305 -14.847 1.00 20.31 45 VAL C N 1
ATOM 2315 C CA . VAL C 1 45 ? 48.081 -21.979 -15.545 1.00 21.09 45 VAL C CA 1
ATOM 2316 C C . VAL C 1 45 ? 48.625 -23.339 -15.924 1.00 22.66 45 VAL C C 1
ATOM 2317 O O . VAL C 1 45 ? 49.649 -23.431 -16.609 1.00 23.46 45 VAL C O 1
ATOM 2321 N N . ASP C 1 46 ? 47.955 -24.380 -15.470 1.00 22.90 46 ASP C N 1
ATOM 2322 C CA . ASP C 1 46 ? 48.410 -25.748 -15.817 1.00 23.59 46 ASP C CA 1
ATOM 2323 C C . ASP C 1 46 ? 48.076 -26.020 -17.279 1.00 25.79 46 ASP C C 1
ATOM 2324 O O . ASP C 1 46 ? 46.977 -25.785 -17.711 1.00 23.92 46 ASP C O 1
ATOM 2329 N N . PRO C 1 47 ? 49.043 -26.529 -18.073 1.00 26.47 47 PRO C N 1
ATOM 2330 C CA . PRO C 1 47 ? 48.753 -26.710 -19.515 1.00 28.15 47 PRO C CA 1
ATOM 2331 C C . PRO C 1 47 ? 47.703 -27.760 -19.781 1.00 27.05 47 PRO C C 1
ATOM 2332 O O . PRO C 1 47 ? 46.947 -27.649 -20.757 1.00 30.71 47 PRO C O 1
ATOM 2336 N N . HIS C 1 48 ? 47.588 -28.735 -18.885 1.00 25.41 48 HIS C N 1
ATOM 2337 C CA . HIS C 1 48 ? 46.590 -29.828 -19.085 1.00 29.30 48 HIS C CA 1
ATOM 2338 C C . HIS C 1 48 ? 45.158 -29.376 -18.776 1.00 26.60 48 HIS C C 1
ATOM 2339 O O . HIS C 1 48 ? 44.259 -29.511 -19.601 1.00 28.43 48 HIS C O 1
ATOM 2346 N N . THR C 1 49 ? 44.966 -28.736 -17.625 1.00 22.21 49 THR C N 1
ATOM 2347 C CA . THR C 1 49 ? 43.642 -28.267 -17.312 1.00 20.22 49 THR C CA 1
ATOM 2348 C C . THR C 1 49 ? 43.278 -26.914 -17.969 1.00 20.33 49 THR C C 1
ATOM 2349 O O . THR C 1 49 ? 42.122 -26.606 -18.136 1.00 20.88 49 THR C O 1
ATOM 2353 N N . GLY C 1 50 ? 44.279 -26.125 -18.266 1.00 20.82 50 GLY C N 1
ATOM 2354 C CA . GLY C 1 50 ? 44.043 -24.792 -18.837 1.00 18.76 50 GLY C CA 1
ATOM 2355 C C . GLY C 1 50 ? 43.657 -23.777 -17.765 1.00 21.09 50 GLY C C 1
ATOM 2356 O O . GLY C 1 50 ? 43.210 -22.670 -18.090 1.00 20.66 50 GLY C O 1
ATOM 2357 N N . TRP C 1 51 ? 43.791 -24.132 -16.485 1.00 20.76 51 TRP C N 1
ATOM 2358 C CA . TRP C 1 51 ? 43.386 -23.204 -15.445 1.00 19.20 51 TRP C CA 1
ATOM 2359 C C . TRP C 1 51 ? 44.350 -23.143 -14.307 1.00 19.80 51 TRP C C 1
ATOM 2360 O O . TRP C 1 51 ? 45.220 -24.001 -14.192 1.00 20.23 51 TRP C O 1
ATOM 2371 N N . ILE C 1 52 ? 44.211 -22.130 -13.452 1.00 18.61 52 ILE C N 1
ATOM 2372 C CA . ILE C 1 52 ? 44.974 -22.097 -12.225 1.00 19.67 52 ILE C CA 1
ATOM 2373 C C . ILE C 1 52 ? 44.358 -23.059 -11.195 1.00 20.12 52 ILE C C 1
ATOM 2374 O O . ILE C 1 52 ? 44.968 -24.082 -10.855 1.00 23.55 52 ILE C O 1
ATOM 2379 N N . ILE C 1 53 ? 43.162 -22.756 -10.715 1.00 20.51 53 ILE C N 1
ATOM 2380 C CA . ILE C 1 53 ? 42.284 -23.732 -10.047 1.00 20.37 53 ILE C CA 1
ATOM 2381 C C . ILE C 1 53 ? 40.892 -23.520 -10.622 1.00 20.32 53 ILE C C 1
ATOM 2382 O O . ILE C 1 53 ? 40.608 -22.425 -11.111 1.00 22.44 53 ILE C O 1
ATOM 2387 N N . ASP C 1 54 ? 40.007 -24.510 -10.529 1.00 20.61 54 ASP C N 1
ATOM 2388 C CA . ASP C 1 54 ? 38.593 -24.386 -10.963 1.00 20.51 54 ASP C CA 1
ATOM 2389 C C . ASP C 1 54 ? 37.937 -23.286 -10.102 1.00 21.06 54 ASP C C 1
ATOM 2390 O O . ASP C 1 54 ? 38.143 -23.280 -8.856 1.00 22.49 54 ASP C O 1
ATOM 2395 N N . PHE C 1 55 ? 37.195 -22.376 -10.741 1.00 20.57 55 PHE C N 1
ATOM 2396 C CA . PHE C 1 55 ? 36.378 -21.404 -9.993 1.00 21.96 55 PHE C CA 1
ATOM 2397 C C . PHE C 1 55 ? 35.585 -22.099 -8.880 1.00 21.37 55 PHE C C 1
ATOM 2398 O O . PHE C 1 55 ? 35.464 -21.553 -7.783 1.00 22.04 55 PHE C O 1
ATOM 2406 N N . ALA C 1 56 ? 35.076 -23.301 -9.154 1.00 21.97 56 ALA C N 1
ATOM 2407 C CA . ALA C 1 56 ? 34.333 -24.048 -8.145 1.00 24.35 56 ALA C CA 1
ATOM 2408 C C . ALA C 1 56 ? 35.151 -24.416 -6.930 1.00 21.96 56 ALA C C 1
ATOM 2409 O O . ALA C 1 56 ? 34.581 -24.544 -5.836 1.00 23.33 56 ALA C O 1
ATOM 2411 N N . GLU C 1 57 ? 36.464 -24.650 -7.089 1.00 22.04 57 GLU C N 1
ATOM 2412 C CA . GLU C 1 57 ? 37.337 -24.936 -5.984 1.00 24.30 57 GLU C CA 1
ATOM 2413 C C . GLU C 1 57 ? 37.533 -23.724 -5.110 1.00 23.29 57 GLU C C 1
ATOM 2414 O O . GLU C 1 57 ? 37.617 -23.840 -3.891 1.00 24.56 57 GLU C O 1
ATOM 2420 N N . LEU C 1 58 ? 37.673 -22.554 -5.730 1.00 23.52 58 LEU C N 1
ATOM 2421 C CA . LEU C 1 58 ? 37.773 -21.321 -4.949 1.00 22.42 58 LEU C CA 1
ATOM 2422 C C . LEU C 1 58 ? 36.489 -21.095 -4.113 1.00 22.06 58 LEU C C 1
ATOM 2423 O O . LEU C 1 58 ? 36.562 -20.743 -2.920 1.00 22.97 58 LEU C O 1
ATOM 2428 N N . LYS C 1 59 ? 35.334 -21.281 -4.734 1.00 22.54 59 LYS C N 1
ATOM 2429 C CA . LYS C 1 59 ? 34.041 -21.179 -4.020 1.00 20.79 59 LYS C CA 1
ATOM 2430 C C . LYS C 1 59 ? 34.001 -22.183 -2.868 1.00 21.23 59 LYS C C 1
ATOM 2431 O O . LYS C 1 59 ? 33.638 -21.841 -1.736 1.00 22.52 59 LYS C O 1
ATOM 2437 N N . ALA C 1 60 ? 34.369 -23.435 -3.124 1.00 21.14 60 ALA C N 1
ATOM 2438 C CA . ALA C 1 60 ? 34.341 -24.416 -2.017 1.00 21.66 60 ALA C CA 1
ATOM 2439 C C . ALA C 1 60 ? 35.270 -24.077 -0.869 1.00 21.14 60 ALA C C 1
ATOM 2440 O O . ALA C 1 60 ? 34.933 -24.272 0.333 1.00 23.05 60 ALA C O 1
ATOM 2442 N N . ALA C 1 61 ? 36.463 -23.574 -1.190 1.00 21.91 61 ALA C N 1
ATOM 2443 C CA . ALA C 1 61 ? 37.444 -23.209 -0.167 1.00 21.49 61 ALA C CA 1
ATOM 2444 C C . ALA C 1 61 ? 36.931 -22.072 0.737 1.00 22.19 61 ALA C C 1
ATOM 2445 O O . ALA C 1 61 ? 37.216 -22.046 1.933 1.00 20.78 61 ALA C O 1
ATOM 2447 N N . PHE C 1 62 ? 36.190 -21.134 0.156 1.00 22.57 62 PHE C N 1
ATOM 2448 C CA . PHE C 1 62 ? 35.645 -19.968 0.887 1.00 21.23 62 PHE C CA 1
ATOM 2449 C C . PHE C 1 62 ? 34.353 -20.289 1.680 1.00 20.80 62 PHE C C 1
ATOM 2450 O O . PHE C 1 62 ? 34.007 -19.575 2.645 1.00 21.23 62 PHE C O 1
ATOM 2458 N N . LYS C 1 63 ? 33.647 -21.348 1.279 1.00 21.11 63 LYS C N 1
ATOM 2459 C CA . LYS C 1 63 ? 32.332 -21.623 1.808 1.00 20.51 63 LYS C CA 1
ATOM 2460 C C . LYS C 1 63 ? 32.195 -21.627 3.333 1.00 21.32 63 LYS C C 1
ATOM 2461 O O . LYS C 1 63 ? 31.277 -21.029 3.873 1.00 20.76 63 LYS C O 1
ATOM 2467 N N . PRO C 1 64 ? 33.140 -22.239 4.047 1.00 22.79 64 PRO C N 1
ATOM 2468 C CA . PRO C 1 64 ? 33.007 -22.186 5.508 1.00 25.27 64 PRO C CA 1
ATOM 2469 C C . PRO C 1 64 ? 33.031 -20.788 6.059 1.00 24.45 64 PRO C C 1
ATOM 2470 O O . PRO C 1 64 ? 32.221 -20.467 6.937 1.00 23.87 64 PRO C O 1
ATOM 2474 N N . THR C 1 65 ? 33.923 -19.942 5.526 1.00 22.97 65 THR C N 1
ATOM 2475 C CA . THR C 1 65 ? 34.043 -18.563 5.970 1.00 21.47 65 THR C CA 1
ATOM 2476 C C . THR C 1 65 ? 32.799 -17.829 5.527 1.00 22.44 65 THR C C 1
ATOM 2477 O O . THR C 1 65 ? 32.206 -17.068 6.311 1.00 20.29 65 THR C O 1
ATOM 2481 N N . TYR C 1 66 ? 32.371 -18.042 4.281 1.00 20.41 66 TYR C N 1
ATOM 2482 C CA . TYR C 1 66 ? 31.126 -17.444 3.797 1.00 22.41 66 TYR C CA 1
ATOM 2483 C C . TYR C 1 66 ? 29.932 -17.745 4.700 1.00 21.83 66 TYR C C 1
ATOM 2484 O O . TYR C 1 66 ? 29.159 -16.862 5.015 1.00 23.28 66 TYR C O 1
ATOM 2493 N N . GLU C 1 67 ? 29.793 -18.999 5.111 1.00 22.47 67 GLU C N 1
ATOM 2494 C CA . GLU C 1 67 ? 28.657 -19.398 5.933 1.00 25.67 67 GLU C CA 1
ATOM 2495 C C . GLU C 1 67 ? 28.675 -18.778 7.356 1.00 23.62 67 GLU C C 1
ATOM 2496 O O . GLU C 1 67 ? 27.634 -18.589 7.957 1.00 23.76 67 GLU C O 1
ATOM 2502 N N . ARG C 1 68 ? 29.839 -18.439 7.858 1.00 20.01 68 ARG C N 1
ATOM 2503 C CA . ARG C 1 68 ? 29.983 -17.665 9.137 1.00 20.84 68 ARG C CA 1
ATOM 2504 C C . ARG C 1 68 ? 29.499 -16.232 9.005 1.00 20.68 68 ARG C C 1
ATOM 2505 O O . ARG C 1 68 ? 29.021 -15.624 9.962 1.00 23.17 68 ARG C O 1
ATOM 2513 N N . LEU C 1 69 ? 29.671 -15.680 7.808 1.00 19.63 69 LEU C N 1
ATOM 2514 C CA . LEU C 1 69 ? 29.350 -14.299 7.525 1.00 20.60 69 LEU C CA 1
ATOM 2515 C C . LEU C 1 69 ? 27.898 -14.108 7.109 1.00 18.58 69 LEU C C 1
ATOM 2516 O O . LEU C 1 69 ? 27.258 -13.087 7.478 1.00 22.01 69 LEU C O 1
ATOM 2521 N N . ASP C 1 70 ? 27.358 -15.005 6.306 1.00 19.32 70 ASP C N 1
ATOM 2522 C CA . ASP C 1 70 ? 26.115 -14.780 5.654 1.00 19.66 70 ASP C CA 1
ATOM 2523 C C . ASP C 1 70 ? 24.927 -14.955 6.597 1.00 20.72 70 ASP C C 1
ATOM 2524 O O . ASP C 1 70 ? 24.850 -15.971 7.319 1.00 21.08 70 ASP C O 1
ATOM 2529 N N . HIS C 1 71 ? 24.046 -13.972 6.589 1.00 21.39 71 HIS C N 1
ATOM 2530 C CA . HIS C 1 71 ? 22.871 -13.965 7.500 1.00 20.24 71 HIS C CA 1
ATOM 2531 C C . HIS C 1 71 ? 23.276 -14.051 8.977 1.00 21.21 71 HIS C C 1
ATOM 2532 O O . HIS C 1 71 ? 22.660 -14.798 9.802 1.00 20.80 71 HIS C O 1
ATOM 2539 N N . HIS C 1 72 ? 24.337 -13.350 9.316 1.00 20.06 72 HIS C N 1
ATOM 2540 C CA . HIS C 1 72 ? 24.787 -13.207 10.686 1.00 19.85 72 HIS C CA 1
ATOM 2541 C C . HIS C 1 72 ? 25.042 -11.756 11.050 1.00 20.07 72 HIS C C 1
ATOM 2542 O O . HIS C 1 72 ? 25.040 -10.857 10.222 1.00 18.22 72 HIS C O 1
ATOM 2549 N N . TYR C 1 73 ? 25.251 -11.540 12.333 1.00 17.60 73 TYR C N 1
ATOM 2550 C CA . TYR C 1 73 ? 25.694 -10.288 12.914 1.00 17.15 73 TYR C CA 1
ATOM 2551 C C . TYR C 1 73 ? 27.181 -10.324 13.130 1.00 19.45 73 TYR C C 1
ATOM 2552 O O . TYR C 1 73 ? 27.696 -11.087 13.960 1.00 22.00 73 TYR C O 1
ATOM 2561 N N . LEU C 1 74 ? 27.898 -9.488 12.383 1.00 19.55 74 LEU C N 1
ATOM 2562 C CA . LEU C 1 74 ? 29.349 -9.576 12.302 1.00 17.89 74 LEU C CA 1
ATOM 2563 C C . LEU C 1 74 ? 30.057 -9.342 13.646 1.00 19.98 74 LEU C C 1
ATOM 2564 O O . LEU C 1 74 ? 31.057 -10.010 13.927 1.00 20.19 74 LEU C O 1
ATOM 2569 N N . ASN C 1 75 ? 29.516 -8.454 14.464 1.00 19.70 75 ASN C N 1
ATOM 2570 C CA . ASN C 1 75 ? 30.196 -8.026 15.709 1.00 20.56 75 ASN C CA 1
ATOM 2571 C C . ASN C 1 75 ? 30.366 -9.184 16.687 1.00 21.45 75 ASN C C 1
ATOM 2572 O O . ASN C 1 75 ? 31.290 -9.133 17.526 1.00 22.63 75 ASN C O 1
ATOM 2577 N N . ASP C 1 76 ? 29.544 -10.201 16.555 1.00 21.12 76 ASP C N 1
ATOM 2578 C CA . ASP C 1 76 ? 29.626 -11.346 17.486 1.00 24.89 76 ASP C CA 1
ATOM 2579 C C . ASP C 1 76 ? 30.643 -12.405 17.055 1.00 26.31 76 ASP C C 1
ATOM 2580 O O . ASP C 1 76 ? 30.810 -13.433 17.732 1.00 25.79 76 ASP C O 1
ATOM 2585 N N . ILE C 1 77 ? 31.304 -12.198 15.912 1.00 23.03 77 ILE C N 1
ATOM 2586 C CA . ILE C 1 77 ? 32.275 -13.157 15.404 1.00 23.19 77 ILE C CA 1
ATOM 2587 C C . ILE C 1 77 ? 33.644 -12.707 15.906 1.00 24.43 77 ILE C C 1
ATOM 2588 O O . ILE C 1 77 ? 34.043 -11.548 15.729 1.00 24.09 77 ILE C O 1
ATOM 2593 N N . PRO C 1 78 ? 34.383 -13.614 16.571 1.00 25.06 78 PRO C N 1
ATOM 2594 C CA . PRO C 1 78 ? 35.691 -13.216 17.062 1.00 25.30 78 PRO C CA 1
ATOM 2595 C C . PRO C 1 78 ? 36.595 -12.716 15.944 1.00 23.52 78 PRO C C 1
ATOM 2596 O O . PRO C 1 78 ? 36.721 -13.359 14.916 1.00 24.55 78 PRO C O 1
ATOM 2600 N N . GLY C 1 79 ? 37.198 -11.563 16.163 1.00 24.24 79 GLY C N 1
ATOM 2601 C CA . GLY C 1 79 ? 38.025 -10.931 15.146 1.00 23.20 79 GLY C CA 1
ATOM 2602 C C . GLY C 1 79 ? 37.325 -9.772 14.462 1.00 23.99 79 GLY C C 1
ATOM 2603 O O . GLY C 1 79 ? 38.001 -8.914 13.878 1.00 26.52 79 GLY C O 1
ATOM 2604 N N . LEU C 1 80 ? 35.998 -9.726 14.564 1.00 21.85 80 LEU C N 1
ATOM 2605 C CA . LEU C 1 80 ? 35.163 -8.755 13.870 1.00 22.79 80 LEU C CA 1
ATOM 2606 C C . LEU C 1 80 ? 34.363 -7.868 14.836 1.00 22.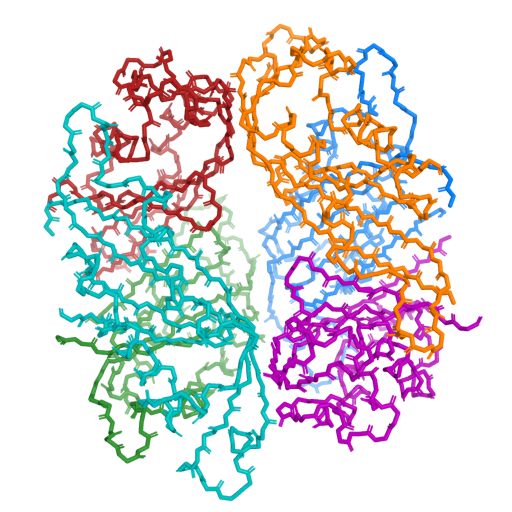45 80 LEU C C 1
ATOM 2607 O O . LEU C 1 80 ? 33.285 -7.347 14.487 1.00 23.12 80 LEU C O 1
ATOM 2612 N N . GLU C 1 81 ? 34.933 -7.684 16.035 1.00 23.46 81 GLU C N 1
ATOM 2613 C CA . GLU C 1 81 ? 34.372 -6.765 17.009 1.00 25.20 81 GLU C CA 1
ATOM 2614 C C . GLU C 1 81 ? 34.344 -5.323 16.498 1.00 25.50 81 GLU C C 1
ATOM 2615 O O . GLU C 1 81 ? 33.499 -4.519 16.923 1.00 23.41 81 GLU C O 1
ATOM 2621 N N . ASN C 1 82 ? 35.241 -4.984 15.550 1.00 24.20 82 ASN C N 1
ATOM 2622 C CA . ASN C 1 82 ? 35.197 -3.681 14.901 1.00 22.15 82 ASN C CA 1
ATOM 2623 C C . ASN C 1 82 ? 35.102 -3.926 13.350 1.00 21.72 82 ASN C C 1
ATOM 2624 O O . ASN C 1 82 ? 36.133 -3.859 12.617 1.00 21.39 82 ASN C O 1
ATOM 2629 N N . PRO C 1 83 ? 33.880 -4.209 12.853 1.00 20.44 83 PRO C N 1
ATOM 2630 C CA . PRO C 1 83 ? 33.761 -4.796 11.509 1.00 19.98 83 PRO C CA 1
ATOM 2631 C C . PRO C 1 83 ? 33.698 -3.760 10.394 1.00 19.16 83 PRO C C 1
ATOM 2632 O O . PRO C 1 83 ? 32.700 -3.675 9.635 1.00 22.12 83 PRO C O 1
ATOM 2636 N N . THR C 1 84 ? 34.762 -2.975 10.314 1.00 20.40 84 THR C N 1
ATOM 2637 C CA . THR C 1 84 ? 34.983 -2.082 9.176 1.00 19.80 84 THR C CA 1
ATOM 2638 C C . THR C 1 84 ? 35.339 -2.940 7.940 1.00 20.26 84 THR C C 1
ATOM 2639 O O . THR C 1 84 ? 35.653 -4.118 8.038 1.00 19.00 84 THR C O 1
ATOM 2643 N N . SER C 1 85 ? 35.187 -2.357 6.757 1.00 19.72 85 SER C N 1
ATOM 2644 C CA . SER C 1 85 ? 35.572 -3.017 5.515 1.00 20.80 85 SER C CA 1
ATOM 2645 C C . SER C 1 85 ? 37.041 -3.446 5.538 1.00 17.53 85 SER C C 1
ATOM 2646 O O . SER C 1 85 ? 37.385 -4.549 5.177 1.00 19.87 85 SER C O 1
ATOM 2649 N N . GLU C 1 86 ? 37.869 -2.593 6.075 1.00 17.66 86 GLU C N 1
ATOM 2650 C CA . GLU C 1 86 ? 39.298 -2.830 6.202 1.00 18.50 86 GLU C CA 1
ATOM 2651 C C . GLU C 1 86 ? 39.597 -4.005 7.099 1.00 21.12 86 GLU C C 1
ATOM 2652 O O . GLU C 1 86 ? 40.379 -4.883 6.771 1.00 19.85 86 GLU C O 1
ATOM 2658 N N . VAL C 1 87 ? 38.983 -4.006 8.274 1.00 19.36 87 VAL C N 1
ATOM 2659 C CA . VAL C 1 87 ? 39.148 -5.108 9.170 1.00 19.93 87 VAL C CA 1
ATOM 2660 C C . VAL C 1 87 ? 38.563 -6.398 8.607 1.00 20.49 87 VAL C C 1
ATOM 2661 O O . VAL C 1 87 ? 39.183 -7.433 8.747 1.00 19.97 87 VAL C O 1
ATOM 2665 N N . LEU C 1 88 ? 37.407 -6.317 7.921 1.00 20.89 88 LEU C N 1
ATOM 2666 C CA . LEU C 1 88 ? 36.797 -7.476 7.312 1.00 19.03 88 LEU C CA 1
ATOM 2667 C C . LEU C 1 88 ? 37.662 -8.048 6.205 1.00 19.31 88 LEU C C 1
ATOM 2668 O O . LEU C 1 88 ? 37.876 -9.256 6.139 1.00 19.58 88 LEU C O 1
ATOM 2673 N N . ALA C 1 89 ? 38.247 -7.199 5.395 1.00 20.38 89 ALA C N 1
ATOM 2674 C CA . ALA C 1 89 ? 39.063 -7.753 4.290 1.00 20.43 89 ALA C CA 1
ATOM 2675 C C . ALA C 1 89 ? 40.299 -8.502 4.797 1.00 20.14 89 ALA C C 1
ATOM 2676 O O . ALA C 1 89 ? 40.602 -9.593 4.299 1.00 19.34 89 ALA C O 1
ATOM 2678 N N . LYS C 1 90 ? 40.960 -7.935 5.822 1.00 20.60 90 LYS C N 1
ATOM 2679 C CA . LYS C 1 90 ? 42.101 -8.616 6.473 1.00 20.67 90 LYS C CA 1
ATOM 2680 C C . LYS C 1 90 ? 41.656 -9.900 7.142 1.00 21.39 90 LYS C C 1
ATOM 2681 O O . LYS C 1 90 ? 42.315 -10.962 7.020 1.00 22.19 90 LYS C O 1
ATOM 2687 N N . TRP C 1 91 ? 40.519 -9.850 7.825 1.00 20.16 91 TRP C N 1
ATOM 2688 C CA . TRP C 1 91 ? 39.989 -11.045 8.509 1.00 22.26 91 TRP C CA 1
ATOM 2689 C C . TRP C 1 91 ? 39.708 -12.169 7.510 1.00 20.79 91 TRP C C 1
ATOM 2690 O O . TRP C 1 91 ? 40.024 -13.335 7.725 1.00 22.37 91 TRP C O 1
ATOM 2701 N N . ILE C 1 92 ? 39.114 -11.819 6.367 1.00 19.23 92 ILE C N 1
ATOM 2702 C CA . ILE C 1 92 ? 38.837 -12.826 5.364 1.00 18.60 92 ILE C CA 1
ATOM 2703 C C . ILE C 1 92 ? 40.163 -13.397 4.834 1.00 19.35 92 ILE C C 1
ATOM 2704 O O . ILE C 1 92 ? 40.253 -14.590 4.624 1.00 19.86 92 ILE C O 1
ATOM 2709 N N . TRP C 1 93 ? 41.110 -12.526 4.518 1.00 18.06 93 TRP C N 1
ATOM 2710 C CA . TRP C 1 93 ? 42.454 -12.941 4.106 1.00 21.09 93 TRP C CA 1
ATOM 2711 C C . TRP C 1 93 ? 43.022 -13.983 5.087 1.00 20.56 93 TRP C C 1
ATOM 2712 O O . TRP C 1 93 ? 43.397 -15.104 4.686 1.00 22.10 93 TRP C O 1
ATOM 2723 N N . ASP C 1 94 ? 43.009 -13.616 6.351 1.00 24.16 94 ASP C N 1
ATOM 2724 C CA . ASP C 1 94 ? 43.545 -14.497 7.416 1.00 23.44 94 ASP C CA 1
ATOM 2725 C C . ASP C 1 94 ? 42.832 -15.840 7.539 1.00 25.04 94 ASP C C 1
ATOM 2726 O O . ASP C 1 94 ? 43.473 -16.871 7.878 1.00 24.89 94 ASP C O 1
ATOM 2731 N N . GLN C 1 95 ? 41.530 -15.854 7.238 1.00 24.67 95 GLN C N 1
ATOM 2732 C CA . GLN C 1 95 ? 40.740 -17.056 7.281 1.00 24.45 95 GLN C CA 1
ATOM 2733 C C . GLN C 1 95 ? 40.961 -17.913 6.071 1.00 24.14 95 GLN C C 1
ATOM 2734 O O . GLN C 1 95 ? 40.870 -19.151 6.133 1.00 25.43 95 GLN C O 1
ATOM 2740 N N . VAL C 1 96 ? 41.215 -17.271 4.928 1.00 22.00 96 VAL C N 1
ATOM 2741 C CA . VAL C 1 96 ? 41.180 -17.970 3.650 1.00 23.72 96 VAL C CA 1
ATOM 2742 C C . VAL C 1 96 ? 42.559 -18.388 3.142 1.00 22.98 96 VAL C C 1
ATOM 2743 O O . VAL C 1 96 ? 42.682 -19.415 2.428 1.00 26.69 96 VAL C O 1
ATOM 2747 N N . LYS C 1 97 ? 43.548 -17.542 3.414 1.00 22.52 97 LYS C N 1
ATOM 2748 C CA . LYS C 1 97 ? 44.937 -17.782 2.948 1.00 25.31 97 LYS C CA 1
ATOM 2749 C C . LYS C 1 97 ? 45.425 -19.228 3.270 1.00 27.21 97 LYS C C 1
ATOM 2750 O O . LYS C 1 97 ? 46.062 -19.864 2.428 1.00 26.07 97 LYS C O 1
ATOM 2756 N N . PRO C 1 98 ? 45.090 -19.788 4.463 1.00 28.74 98 PRO C N 1
ATOM 2757 C CA . PRO C 1 98 ? 45.511 -21.198 4.733 1.00 28.64 98 PRO C CA 1
ATOM 2758 C C . PRO C 1 98 ? 44.982 -22.282 3.768 1.00 30.32 98 PRO C C 1
ATOM 2759 O O . PRO C 1 98 ? 45.660 -23.290 3.531 1.00 31.29 98 PRO C O 1
ATOM 2763 N N . VAL C 1 99 ? 43.774 -22.105 3.238 1.00 29.22 99 VAL C N 1
ATOM 2764 C CA . VAL C 1 99 ? 43.193 -23.059 2.299 1.00 29.21 99 VAL C CA 1
ATOM 2765 C C . VAL C 1 99 ? 43.251 -22.577 0.830 1.00 28.29 99 VAL C C 1
ATOM 2766 O O . VAL C 1 99 ? 42.880 -23.320 -0.069 1.00 31.19 99 VAL C O 1
ATOM 2770 N N . VAL C 1 100 ? 43.717 -21.349 0.609 1.00 26.17 100 VAL C N 1
ATOM 2771 C CA . VAL C 1 100 ? 43.947 -20.827 -0.732 1.00 24.81 100 VAL C CA 1
ATOM 2772 C C . VAL C 1 100 ? 45.308 -20.154 -0.773 1.00 25.23 100 VAL C C 1
ATOM 2773 O O . VAL C 1 100 ? 45.449 -18.918 -0.700 1.00 22.27 100 VAL C O 1
ATOM 2777 N N . PRO C 1 101 ? 46.357 -20.970 -0.875 1.00 24.41 101 PRO C N 1
ATOM 2778 C CA . PRO C 1 101 ? 47.667 -20.405 -0.759 1.00 24.57 101 PRO C CA 1
ATOM 2779 C C . PRO C 1 101 ? 48.010 -19.381 -1.877 1.00 20.76 101 PRO C C 1
ATOM 2780 O O . PRO C 1 101 ? 48.877 -18.560 -1.690 1.00 21.65 101 PRO C O 1
ATOM 2784 N N . LEU C 1 102 ? 47.371 -19.499 -3.043 1.00 21.42 102 LEU C N 1
ATOM 2785 C CA . LEU C 1 102 ? 47.654 -18.582 -4.159 1.00 21.05 102 LEU C CA 1
ATOM 2786 C C . LEU C 1 102 ? 46.905 -17.249 -3.990 1.00 21.72 102 LEU C C 1
ATOM 2787 O O . LEU C 1 102 ? 46.996 -16.374 -4.843 1.00 18.97 102 LEU C O 1
ATOM 2792 N N . LEU C 1 103 ? 46.168 -17.099 -2.914 1.00 19.88 103 LEU C N 1
ATOM 2793 C CA . LEU C 1 103 ? 45.411 -15.837 -2.674 1.00 18.30 103 LEU C CA 1
ATOM 2794 C C . LEU C 1 103 ? 46.299 -14.625 -2.732 1.00 18.41 103 LEU C C 1
ATOM 2795 O O . LEU C 1 103 ? 47.356 -14.557 -2.063 1.00 20.59 103 LEU C O 1
ATOM 2800 N N . SER C 1 104 ? 45.897 -13.650 -3.559 1.00 18.56 104 SER C N 1
ATOM 2801 C CA . SER C 1 104 ? 46.661 -12.445 -3.726 1.00 18.34 104 SER C CA 1
ATOM 2802 C C . SER C 1 104 ? 45.941 -11.140 -3.360 1.00 18.36 104 SER C C 1
ATOM 2803 O O . SER C 1 104 ? 46.618 -10.125 -3.191 1.00 19.47 104 SER C O 1
ATOM 2806 N N . ALA C 1 105 ? 44.603 -11.163 -3.280 1.00 17.83 105 ALA C N 1
ATOM 2807 C CA . ALA C 1 105 ? 43.867 -10.009 -2.811 1.00 19.52 105 ALA C CA 1
ATOM 2808 C C . ALA C 1 105 ? 42.481 -10.380 -2.360 1.00 17.59 105 ALA C C 1
ATOM 2809 O O . ALA C 1 105 ? 41.895 -11.344 -2.828 1.00 18.97 105 ALA C O 1
ATOM 2811 N N . VAL C 1 106 ? 41.980 -9.595 -1.409 1.00 18.56 106 VAL C N 1
ATOM 2812 C CA . VAL C 1 106 ? 40.598 -9.671 -0.971 1.00 18.82 106 VAL C CA 1
ATOM 2813 C C . VAL C 1 106 ? 40.034 -8.276 -1.050 1.00 17.94 106 VAL C C 1
ATOM 2814 O O . VAL C 1 106 ? 40.569 -7.347 -0.435 1.00 19.30 106 VAL C O 1
ATOM 2818 N N . MET C 1 107 ? 38.945 -8.120 -1.787 1.00 16.71 107 MET C N 1
ATOM 2819 C CA . MET C 1 107 ? 38.221 -6.825 -1.812 1.00 18.27 107 MET C CA 1
ATOM 2820 C C . MET C 1 107 ? 36.895 -7.025 -1.019 1.00 18.15 107 MET C C 1
ATOM 2821 O O . MET C 1 107 ? 36.234 -8.040 -1.179 1.00 18.37 107 MET C O 1
ATOM 2826 N N . VAL C 1 108 ? 36.528 -6.054 -0.198 1.00 16.99 108 VAL C N 1
ATOM 2827 C CA . VAL C 1 108 ? 35.213 -6.013 0.418 1.00 17.98 108 VAL C CA 1
ATOM 2828 C C . VAL C 1 108 ? 34.476 -4.732 0.062 1.00 19.95 108 VAL C C 1
ATOM 2829 O O . VAL C 1 108 ? 35.029 -3.653 0.168 1.00 19.73 108 VAL C O 1
ATOM 2833 N N . LYS C 1 109 ? 33.238 -4.872 -0.394 1.00 19.65 109 LYS C N 1
ATOM 2834 C CA . LYS C 1 109 ? 32.382 -3.703 -0.709 1.00 21.31 109 LYS C CA 1
ATOM 2835 C C . LYS C 1 109 ? 31.114 -3.766 0.177 1.00 20.84 109 LYS C C 1
ATOM 2836 O O . LYS C 1 109 ? 30.348 -4.706 0.101 1.00 22.03 109 LYS C O 1
ATOM 2842 N N . GLU C 1 110 ? 30.912 -2.782 1.037 1.00 21.91 110 GLU C N 1
ATOM 2843 C CA . GLU C 1 110 ? 29.699 -2.739 1.862 1.00 24.61 110 GLU C CA 1
ATOM 2844 C C . GLU C 1 110 ? 28.514 -2.258 1.042 1.00 23.80 110 GLU C C 1
ATOM 2845 O O . GLU C 1 110 ? 27.352 -2.632 1.276 1.00 25.76 110 GLU C O 1
ATOM 2851 N N . THR C 1 111 ? 28.796 -1.367 0.083 1.00 22.67 111 THR C N 1
ATOM 2852 C CA . THR C 1 111 ? 27.791 -0.873 -0.832 1.00 23.07 111 THR C CA 1
ATOM 2853 C C . THR C 1 111 ? 28.389 -0.939 -2.239 1.00 22.67 111 THR C C 1
ATOM 2854 O O . THR C 1 111 ? 29.599 -1.129 -2.359 1.00 20.72 111 THR C O 1
ATOM 2858 N N . CYS C 1 112 ? 27.574 -0.668 -3.262 1.00 23.75 112 CYS C N 1
ATOM 2859 C CA . CYS C 1 112 ? 28.076 -0.856 -4.625 1.00 26.05 112 CYS C CA 1
ATOM 2860 C C . CYS C 1 112 ? 29.084 0.234 -4.992 1.00 23.62 112 CYS C C 1
ATOM 2861 O O . CYS C 1 112 ? 29.792 0.054 -5.952 1.00 26.18 112 CYS C O 1
ATOM 2864 N N . THR C 1 113 ? 29.151 1.301 -4.221 1.00 24.57 113 THR C N 1
ATOM 2865 C CA . THR C 1 113 ? 29.948 2.497 -4.537 1.00 25.35 113 THR C CA 1
ATOM 2866 C C . THR C 1 113 ? 31.212 2.688 -3.720 1.00 24.99 113 THR C C 1
ATOM 2867 O O . THR C 1 113 ? 31.900 3.670 -3.875 1.00 25.01 113 THR C O 1
ATOM 2871 N N . ALA C 1 114 ? 31.562 1.742 -2.873 1.00 25.79 114 ALA C N 1
ATOM 2872 C CA . ALA C 1 114 ? 32.759 1.923 -2.053 1.00 26.35 114 ALA C CA 1
ATOM 2873 C C . ALA C 1 114 ? 33.343 0.587 -1.714 1.00 28.77 114 ALA C C 1
ATOM 2874 O O . ALA C 1 114 ? 32.644 -0.427 -1.788 1.00 28.36 114 ALA C O 1
ATOM 2876 N N . GLY C 1 115 ? 34.627 0.563 -1.384 1.00 25.64 115 GLY C N 1
ATOM 2877 C CA . GLY C 1 115 ? 35.192 -0.675 -0.921 1.00 24.87 115 GLY C CA 1
ATOM 2878 C C . GLY C 1 115 ? 36.628 -0.552 -0.503 1.00 22.34 115 GLY C C 1
ATOM 2879 O O . GLY C 1 115 ? 37.240 0.549 -0.492 1.00 22.17 115 GLY C O 1
ATOM 2880 N N A CYS C 1 116 ? 37.163 -1.723 -0.169 0.50 19.34 116 CYS C N 1
ATOM 2881 N N B CYS C 1 116 ? 37.200 -1.665 -0.088 0.50 21.14 116 CYS C N 1
ATOM 2882 C CA A CYS C 1 116 ? 38.480 -1.867 0.391 0.50 18.20 116 CYS C CA 1
ATOM 2883 C CA B CYS C 1 116 ? 38.613 -1.667 0.124 0.50 21.12 116 CYS C CA 1
ATOM 2884 C C A CYS C 1 116 ? 39.175 -3.036 -0.316 0.50 17.81 116 CYS C C 1
ATOM 2885 C C B CYS C 1 116 ? 39.182 -2.970 -0.345 0.50 19.42 116 CYS C C 1
ATOM 2886 O O A CYS C 1 116 ? 38.542 -4.096 -0.563 0.50 16.92 116 CYS C O 1
ATOM 2887 O O B CYS C 1 116 ? 38.497 -4.012 -0.448 0.50 19.47 116 CYS C O 1
ATOM 2892 N N . ILE C 1 117 ? 40.461 -2.880 -0.653 1.00 18.93 117 ILE C N 1
ATOM 2893 C CA . ILE C 1 117 ? 41.262 -3.992 -1.164 1.00 22.15 117 ILE C CA 1
ATOM 2894 C C . ILE C 1 117 ? 42.475 -4.217 -0.285 1.00 21.77 117 ILE C C 1
ATOM 2895 O O . ILE C 1 117 ? 43.284 -3.301 -0.050 1.00 24.50 117 ILE C O 1
ATOM 2900 N N . TYR C 1 118 ? 42.576 -5.435 0.252 1.00 22.68 118 TYR C N 1
ATOM 2901 C CA . TYR C 1 118 ? 43.691 -5.874 1.067 1.00 23.20 118 TYR C CA 1
ATOM 2902 C C . TYR C 1 118 ? 44.551 -6.871 0.295 1.00 24.08 118 TYR C C 1
ATOM 2903 O O . TYR C 1 118 ? 44.019 -7.798 -0.340 1.00 22.76 118 TYR C O 1
ATOM 2912 N N . ARG C 1 119 ? 45.883 -6.695 0.366 1.00 24.17 119 ARG C N 1
ATOM 2913 C CA . ARG C 1 119 ? 46.835 -7.501 -0.437 1.00 29.09 119 ARG C CA 1
ATOM 2914 C C . ARG C 1 119 ? 47.913 -8.171 0.420 1.00 31.79 119 ARG C C 1
ATOM 2915 O O . ARG C 1 119 ? 48.953 -8.625 -0.095 1.00 35.52 119 ARG C O 1
ATOM 2923 N N . GLY C 1 120 ? 47.647 -8.290 1.711 1.00 32.83 120 GLY C N 1
ATOM 2924 C CA . GLY C 1 120 ? 48.488 -9.057 2.625 1.00 33.87 120 GLY C CA 1
ATOM 2925 C C . GLY C 1 120 ? 49.512 -8.102 3.207 1.00 38.70 120 GLY C C 1
ATOM 2926 O O . GLY C 1 120 ? 50.289 -8.496 4.077 1.00 42.94 120 GLY C O 1
ATOM 2927 N N . SER D 1 3 ? 49.914 -1.814 4.390 1.00 54.92 3 SER D N 1
ATOM 2928 C CA . SER D 1 3 ? 48.809 -0.916 3.951 1.00 49.96 3 SER D CA 1
ATOM 2929 C C . SER D 1 3 ? 47.575 -1.681 3.414 1.00 46.57 3 SER D C 1
ATOM 2930 O O . SER D 1 3 ? 47.534 -2.925 3.342 1.00 46.34 3 SER D O 1
ATOM 2933 N N . THR D 1 4 ? 46.567 -0.901 3.052 1.00 35.94 4 THR D N 1
ATOM 2934 C CA . THR D 1 4 ? 45.304 -1.394 2.518 1.00 26.34 4 THR D CA 1
ATOM 2935 C C . THR D 1 4 ? 44.931 -0.295 1.522 1.00 23.60 4 THR D C 1
ATOM 2936 O O . THR D 1 4 ? 45.493 0.802 1.618 1.00 22.22 4 THR D O 1
ATOM 2940 N N . THR D 1 5 ? 44.009 -0.570 0.606 1.00 22.50 5 THR D N 1
ATOM 2941 C CA . THR D 1 5 ? 43.519 0.412 -0.333 1.00 22.62 5 THR D CA 1
ATOM 2942 C C . THR D 1 5 ? 41.997 0.568 -0.141 1.00 21.61 5 THR D C 1
ATOM 2943 O O . THR D 1 5 ? 41.297 -0.396 0.077 1.00 22.91 5 THR D O 1
ATOM 2947 N N . LEU D 1 6 ? 41.525 1.799 -0.204 1.00 20.25 6 LEU D N 1
ATOM 2948 C CA . LEU D 1 6 ? 40.098 2.115 -0.127 1.00 21.32 6 LEU D CA 1
ATOM 2949 C C . LEU D 1 6 ? 39.722 2.845 -1.391 1.00 20.73 6 LEU D C 1
ATOM 2950 O O . LEU D 1 6 ? 40.543 3.569 -1.966 1.00 20.40 6 LEU D O 1
ATOM 2955 N N . PHE D 1 7 ? 38.472 2.705 -1.797 1.00 19.58 7 PHE D N 1
ATOM 2956 C CA . PHE D 1 7 ? 38.022 3.473 -2.971 1.00 20.80 7 PHE D CA 1
ATOM 2957 C C . PHE D 1 7 ? 36.586 3.863 -2.788 1.00 20.82 7 PHE D C 1
ATOM 2958 O O . PHE D 1 7 ? 35.845 3.204 -2.106 1.00 20.38 7 PHE D O 1
ATOM 2966 N N . LYS D 1 8 ? 36.194 4.946 -3.471 1.00 20.82 8 LYS D N 1
ATOM 2967 C CA . LYS D 1 8 ? 34.801 5.370 -3.449 1.00 20.62 8 LYS D CA 1
ATOM 2968 C C . LYS D 1 8 ? 34.445 6.016 -4.790 1.00 19.67 8 LYS D C 1
ATOM 2969 O O . LYS D 1 8 ? 35.234 6.748 -5.372 1.00 20.90 8 LYS D O 1
ATOM 2975 N N . ASP D 1 9 ? 33.251 5.696 -5.244 1.00 17.98 9 ASP D N 1
ATOM 2976 C CA . ASP D 1 9 ? 32.723 6.077 -6.545 1.00 17.83 9 ASP D CA 1
ATOM 2977 C C . ASP D 1 9 ? 31.695 7.217 -6.445 1.00 19.18 9 ASP D C 1
ATOM 2978 O O . ASP D 1 9 ? 30.807 7.247 -5.543 1.00 20.63 9 ASP D O 1
ATOM 2983 N N . PHE D 1 10 ? 31.814 8.158 -7.378 1.00 18.82 10 PHE D N 1
ATOM 2984 C CA . PHE D 1 10 ? 30.952 9.354 -7.445 1.00 19.39 10 PHE D CA 1
ATOM 2985 C C . PHE D 1 10 ? 30.453 9.527 -8.879 1.00 20.72 10 PHE D C 1
ATOM 2986 O O . PHE D 1 10 ? 31.205 9.305 -9.789 1.00 24.27 10 PHE D O 1
ATOM 2994 N N A THR D 1 11 ? 29.201 9.938 -9.061 0.50 21.01 11 THR D N 1
ATOM 2995 N N B THR D 1 11 ? 29.186 9.850 -9.101 0.50 19.16 11 THR D N 1
ATOM 2996 C CA A THR D 1 11 ? 28.633 10.060 -10.399 0.50 21.85 11 THR D CA 1
ATOM 2997 C CA B THR D 1 11 ? 28.758 10.074 -10.477 0.50 18.72 11 THR D CA 1
ATOM 2998 C C A THR D 1 11 ? 28.152 11.493 -10.611 0.50 21.41 11 THR D C 1
ATOM 2999 C C B THR D 1 11 ? 28.330 11.533 -10.557 0.50 19.68 11 THR D C 1
ATOM 3000 O O A THR D 1 11 ? 27.383 11.990 -9.801 0.50 20.36 11 THR D O 1
ATOM 3001 O O B THR D 1 11 ? 27.875 12.113 -9.582 0.50 19.01 11 THR D O 1
ATOM 3008 N N . PHE D 1 12 ? 28.558 12.118 -11.716 1.00 20.62 12 PHE D N 1
ATOM 3009 C CA . PHE D 1 12 ? 28.130 13.489 -11.995 1.00 20.23 12 PHE D CA 1
ATOM 3010 C C . PHE D 1 12 ? 27.641 13.605 -13.423 1.00 20.63 12 PHE D C 1
ATOM 3011 O O . PHE D 1 12 ? 27.997 12.801 -14.273 1.00 20.41 12 PHE D O 1
ATOM 3019 N N . GLU D 1 13 ? 26.733 14.560 -13.638 1.00 20.37 13 GLU D N 1
ATOM 3020 C CA . GLU D 1 13 ? 26.008 14.697 -14.879 1.00 19.84 13 GLU D CA 1
ATOM 3021 C C . GLU D 1 13 ? 26.449 15.973 -15.545 1.00 18.49 13 GLU D C 1
ATOM 3022 O O . GLU D 1 13 ? 26.237 17.053 -15.014 1.00 21.25 13 GLU D O 1
ATOM 3028 N N . ALA D 1 14 ? 27.105 15.858 -16.679 1.00 16.92 14 ALA D N 1
ATOM 3029 C CA . ALA D 1 14 ? 27.814 17.042 -17.230 1.00 16.95 14 ALA D CA 1
ATOM 3030 C C . ALA D 1 14 ? 27.860 16.992 -18.755 1.00 17.46 14 ALA D C 1
ATOM 3031 O O . ALA D 1 14 ? 27.675 15.978 -19.412 1.00 18.09 14 ALA D O 1
ATOM 3033 N N . ALA D 1 15 ? 28.025 18.190 -19.349 1.00 17.26 15 ALA D N 1
ATOM 3034 C CA . ALA D 1 15 ? 28.207 18.345 -20.765 1.00 16.46 15 ALA D CA 1
ATOM 3035 C C . ALA D 1 15 ? 29.703 18.521 -21.034 1.00 15.20 15 ALA D C 1
ATOM 3036 O O . ALA D 1 15 ? 30.443 19.070 -20.221 1.00 17.68 15 ALA D O 1
ATOM 3038 N N . HIS D 1 16 ? 30.115 18.041 -22.189 1.00 16.17 16 HIS D N 1
ATOM 3039 C CA . HIS D 1 16 ? 31.476 18.335 -22.717 1.00 17.15 16 HIS D CA 1
ATOM 3040 C C . HIS D 1 16 ? 31.516 18.267 -24.233 1.00 17.12 16 HIS D C 1
ATOM 3041 O O . HIS D 1 16 ? 30.581 17.802 -24.902 1.00 17.57 16 HIS D O 1
ATOM 3048 N N . ARG D 1 17 ? 32.668 18.697 -24.779 1.00 18.97 17 ARG D N 1
ATOM 3049 C CA . ARG D 1 17 ? 32.932 18.728 -26.200 1.00 19.76 17 ARG D CA 1
ATOM 3050 C C . ARG D 1 17 ? 34.455 18.687 -26.381 1.00 17.98 17 ARG D C 1
ATOM 3051 O O . ARG D 1 17 ? 35.202 19.330 -25.626 1.00 17.89 17 ARG D O 1
ATOM 3059 N N . LEU D 1 18 ? 34.932 17.853 -27.292 1.00 17.16 18 LEU D N 1
ATOM 3060 C CA . LEU D 1 18 ? 36.337 17.682 -27.531 1.00 18.33 18 LEU D CA 1
ATOM 3061 C C . LEU D 1 18 ? 36.723 18.621 -28.711 1.00 17.71 18 LEU D C 1
ATOM 3062 O O . LEU D 1 18 ? 36.249 18.424 -29.830 1.00 19.25 18 LEU D O 1
ATOM 3067 N N . PRO D 1 19 ? 37.558 19.618 -28.430 1.00 18.13 19 PRO D N 1
ATOM 3068 C CA . PRO D 1 19 ? 37.831 20.709 -29.438 1.00 18.72 19 PRO D CA 1
ATOM 3069 C C . PRO D 1 19 ? 38.854 20.324 -30.506 1.00 22.39 19 PRO D C 1
ATOM 3070 O O . PRO D 1 19 ? 39.003 21.057 -31.483 1.00 20.71 19 PRO D O 1
ATOM 3074 N N . HIS D 1 20 ? 39.605 19.242 -30.275 1.00 20.25 20 HIS D N 1
ATOM 3075 C CA . HIS D 1 20 ? 40.764 18.912 -31.102 1.00 20.28 20 HIS D CA 1
ATOM 3076 C C . HIS D 1 20 ? 40.588 17.645 -31.951 1.00 21.48 20 HIS D C 1
ATOM 3077 O O . HIS D 1 20 ? 41.560 17.133 -32.508 1.00 24.38 20 HIS D O 1
ATOM 3084 N N . VAL D 1 21 ? 39.363 17.154 -32.094 1.00 21.31 21 VAL D N 1
ATOM 3085 C CA . VAL D 1 21 ? 39.027 16.073 -33.008 1.00 22.42 21 VAL D CA 1
ATOM 3086 C C . VAL D 1 21 ? 38.674 16.645 -34.376 1.00 24.19 21 VAL D C 1
ATOM 3087 O O . VAL D 1 21 ? 38.191 17.797 -34.447 1.00 27.15 21 VAL D O 1
ATOM 3091 N N . PRO D 1 22 ? 38.814 15.845 -35.450 1.00 29.25 22 PRO D N 1
ATOM 3092 C CA . PRO D 1 22 ? 38.447 16.311 -36.793 1.00 28.67 22 PRO D CA 1
ATOM 3093 C C . PRO D 1 22 ? 36.997 16.685 -36.926 1.00 30.93 22 PRO D C 1
ATOM 3094 O O . PRO D 1 22 ? 36.124 16.141 -36.237 1.00 27.10 22 PRO D O 1
ATOM 3098 N N . GLU D 1 23 ? 36.714 17.579 -37.861 1.00 31.75 23 GLU D N 1
ATOM 3099 C CA . GLU D 1 23 ? 35.350 17.915 -38.179 1.00 35.37 23 GLU D CA 1
ATOM 3100 C C . GLU D 1 23 ? 34.619 16.616 -38.548 1.00 31.80 23 GLU D C 1
ATOM 3101 O O . GLU D 1 23 ? 35.124 15.795 -39.306 1.00 34.23 23 GLU D O 1
ATOM 3107 N N . GLY D 1 24 ? 33.447 16.402 -37.953 1.00 31.96 24 GLY D N 1
ATOM 3108 C CA . GLY D 1 24 ? 32.690 15.179 -38.217 1.00 31.94 24 GLY D CA 1
ATOM 3109 C C . GLY D 1 24 ? 32.801 14.155 -37.095 1.00 29.82 24 GLY D C 1
ATOM 3110 O O . GLY D 1 24 ? 31.970 13.261 -37.005 1.00 34.91 24 GLY D O 1
ATOM 3111 N N . HIS D 1 25 ? 33.855 14.239 -36.285 1.00 27.64 25 HIS D N 1
ATOM 3112 C CA . HIS D 1 25 ? 34.026 13.269 -35.189 1.00 23.29 25 HIS D CA 1
ATOM 3113 C C . HIS D 1 25 ? 32.917 13.553 -34.224 1.00 21.87 25 HIS D C 1
ATOM 3114 O O . HIS D 1 25 ? 32.630 14.718 -33.913 1.00 22.67 25 HIS D O 1
ATOM 3121 N N . LYS D 1 26 ? 32.238 12.514 -33.753 1.00 20.89 26 LYS D N 1
ATOM 3122 C CA . LYS D 1 26 ? 31.074 12.666 -32.874 1.00 22.98 26 LYS D CA 1
ATOM 3123 C C . LYS D 1 26 ? 31.360 13.393 -31.558 1.00 21.08 26 LYS D C 1
ATOM 3124 O O . LYS D 1 26 ? 30.505 14.088 -31.056 1.00 22.17 26 LYS D O 1
ATOM 3130 N N . ALA D 1 27 ? 32.588 13.283 -31.057 1.00 19.93 27 ALA D N 1
ATOM 3131 C CA . ALA D 1 27 ? 32.966 13.845 -29.744 1.00 19.79 27 ALA D CA 1
ATOM 3132 C C . ALA D 1 27 ? 33.171 15.327 -29.817 1.00 19.60 27 ALA D C 1
ATOM 3133 O O . ALA D 1 27 ? 33.257 15.998 -28.789 1.00 18.79 27 ALA D O 1
ATOM 3135 N N . GLY D 1 28 ? 33.283 15.804 -31.048 1.00 21.42 28 GLY D N 1
ATOM 3136 C CA . GLY D 1 28 ? 33.407 17.242 -31.331 1.00 20.87 28 GLY D CA 1
ATOM 3137 C C . GLY D 1 28 ? 32.124 18.033 -31.251 1.00 22.33 28 GLY D C 1
ATOM 3138 O O . GLY D 1 28 ? 32.170 19.266 -31.167 1.00 22.81 28 GLY D O 1
ATOM 3139 N N . ARG D 1 29 ? 30.978 17.341 -31.249 1.00 21.83 29 ARG D N 1
ATOM 3140 C CA . ARG D 1 29 ? 29.698 17.997 -31.078 1.00 21.65 29 ARG D CA 1
ATOM 3141 C C . ARG D 1 29 ? 29.444 18.150 -29.571 1.00 21.67 29 ARG D C 1
ATOM 3142 O O . ARG D 1 29 ? 29.893 17.303 -28.764 1.00 21.42 29 ARG D O 1
ATOM 3150 N N . LEU D 1 30 ? 28.748 19.203 -29.175 1.00 20.63 30 LEU D N 1
ATOM 3151 C CA . LEU D 1 30 ? 28.307 19.378 -27.810 1.00 19.01 30 LEU D CA 1
ATOM 3152 C C . LEU D 1 30 ? 27.431 18.195 -27.435 1.00 16.32 30 LEU D C 1
ATOM 3153 O O . LEU D 1 30 ? 26.434 17.856 -28.098 1.00 18.80 30 LEU D O 1
ATOM 3158 N N . HIS D 1 31 ? 27.856 17.551 -26.359 1.00 17.30 31 HIS D N 1
ATOM 3159 C CA . HIS D 1 31 ? 27.153 16.392 -25.823 1.00 17.39 31 HIS D CA 1
ATOM 3160 C C . HIS D 1 31 ? 27.400 16.256 -24.325 1.00 16.96 31 HIS D C 1
ATOM 3161 O O . HIS D 1 31 ? 27.795 17.201 -23.687 1.00 18.03 31 HIS D O 1
ATOM 3168 N N . GLY D 1 32 ? 27.078 15.105 -23.737 1.00 16.36 32 GLY D N 1
ATOM 3169 C CA . GLY D 1 32 ? 27.313 14.925 -22.334 1.00 15.02 32 GLY D CA 1
ATOM 3170 C C . GLY D 1 32 ? 27.340 13.451 -21.998 1.00 14.72 32 GLY D C 1
ATOM 3171 O O . GLY D 1 32 ? 27.152 12.603 -22.873 1.00 16.52 32 GLY D O 1
ATOM 3172 N N . HIS D 1 33 ? 27.547 13.230 -20.720 1.00 15.68 33 HIS D N 1
ATOM 3173 C CA . HIS D 1 33 ? 27.548 11.877 -20.130 1.00 15.36 33 HIS D CA 1
ATOM 3174 C C . HIS D 1 33 ? 27.232 11.922 -18.656 1.00 16.71 33 HIS D C 1
ATOM 3175 O O . HIS D 1 33 ? 27.331 12.948 -17.965 1.00 16.60 33 HIS D O 1
ATOM 3182 N N . SER D 1 34 ? 26.942 10.743 -18.108 1.00 17.54 34 SER D N 1
ATOM 3183 C CA . SER D 1 34 ? 26.907 10.529 -16.675 1.00 17.86 34 SER D CA 1
ATOM 3184 C C . SER D 1 34 ? 28.257 9.975 -16.280 1.00 18.69 34 SER D C 1
ATOM 3185 O O . SER D 1 34 ? 28.512 8.751 -16.444 1.00 21.09 34 SER D O 1
ATOM 3188 N N . PHE D 1 35 ? 29.110 10.860 -15.836 1.00 18.93 35 PHE D N 1
ATOM 3189 C CA . PHE D 1 35 ? 30.534 10.563 -15.578 1.00 18.95 35 PHE D CA 1
ATOM 3190 C C . PHE D 1 35 ? 30.659 9.846 -14.250 1.00 20.96 35 PHE D C 1
ATOM 3191 O O . PHE D 1 35 ? 29.979 10.190 -13.309 1.00 24.20 35 PHE D O 1
ATOM 3199 N N . MET D 1 36 ? 31.529 8.855 -14.170 1.00 18.01 36 MET D N 1
ATOM 3200 C CA . MET D 1 36 ? 31.811 8.208 -12.900 1.00 18.74 36 MET D CA 1
ATOM 3201 C C . MET D 1 36 ? 33.248 8.516 -12.537 1.00 18.04 36 MET D C 1
ATOM 3202 O O . MET D 1 36 ? 34.149 8.385 -13.366 1.00 19.13 36 MET D O 1
ATOM 3207 N N . VAL D 1 37 ? 33.473 8.904 -11.281 1.00 17.76 37 VAL D N 1
ATOM 3208 C CA . VAL D 1 37 ? 34.824 9.130 -10.775 1.00 17.72 37 VAL D CA 1
ATOM 3209 C C . VAL D 1 37 ? 35.061 8.182 -9.607 1.00 17.83 37 VAL D C 1
ATOM 3210 O O . VAL D 1 37 ? 34.288 8.184 -8.626 1.00 19.19 37 VAL D O 1
ATOM 3214 N N . ARG D 1 38 ? 36.149 7.432 -9.663 1.00 16.83 38 ARG D N 1
ATOM 3215 C CA . ARG D 1 38 ? 36.553 6.599 -8.543 1.00 17.97 38 ARG D CA 1
ATOM 3216 C C . ARG D 1 38 ? 37.809 7.235 -7.931 1.00 18.55 38 ARG D C 1
ATOM 3217 O O . ARG D 1 38 ? 38.807 7.463 -8.648 1.00 18.84 38 ARG D O 1
ATOM 3225 N N . LEU D 1 39 ? 37.769 7.519 -6.637 1.00 18.87 39 LEU D N 1
ATOM 3226 C CA . LEU D 1 39 ? 38.941 7.999 -5.875 1.00 18.28 39 LEU D CA 1
ATOM 3227 C C . LEU D 1 39 ? 39.478 6.835 -5.052 1.00 18.18 39 LEU D C 1
ATOM 3228 O O . LEU D 1 39 ? 38.728 6.201 -4.310 1.00 20.10 39 LEU D O 1
ATOM 3233 N N . GLU D 1 40 ? 40.763 6.540 -5.210 1.00 19.35 40 GLU D N 1
ATOM 3234 C CA . GLU D 1 40 ? 41.434 5.467 -4.492 1.00 18.59 40 GLU D CA 1
ATOM 3235 C C . GLU D 1 40 ? 42.484 6.054 -3.588 1.00 18.63 40 GLU D C 1
ATOM 3236 O O . GLU D 1 40 ? 43.232 6.981 -3.994 1.00 18.64 40 GLU D O 1
ATOM 3242 N N . ILE D 1 41 ? 42.535 5.549 -2.356 1.00 18.86 41 ILE D N 1
ATOM 3243 C CA . ILE D 1 41 ? 43.548 5.957 -1.421 1.00 20.07 41 ILE D CA 1
ATOM 3244 C C . ILE D 1 41 ? 44.235 4.750 -0.847 1.00 21.28 41 ILE D C 1
ATOM 3245 O O . ILE D 1 41 ? 43.694 3.642 -0.806 1.00 21.08 41 ILE D O 1
ATOM 3250 N N . THR D 1 42 ? 45.469 4.947 -0.447 1.00 20.32 42 THR D N 1
ATOM 3251 C CA . THR D 1 42 ? 46.273 3.852 0.099 1.00 21.57 42 THR D CA 1
ATOM 3252 C C . THR D 1 42 ? 46.978 4.326 1.336 1.00 22.08 42 THR D C 1
ATOM 3253 O O . THR D 1 42 ? 47.521 5.429 1.381 1.00 22.75 42 THR D O 1
ATOM 3257 N N . GLY D 1 43 ? 46.924 3.513 2.370 1.00 23.30 43 GLY D N 1
ATOM 3258 C CA . GLY D 1 43 ? 47.602 3.868 3.608 1.00 24.59 43 GLY D CA 1
ATOM 3259 C C . GLY D 1 43 ? 47.381 2.923 4.754 1.00 26.10 43 GLY D C 1
ATOM 3260 O O . GLY D 1 43 ? 46.819 1.830 4.584 1.00 24.90 43 GLY D O 1
ATOM 3261 N N . GLU D 1 44 ? 47.813 3.379 5.939 1.00 26.22 44 GLU D N 1
ATOM 3262 C CA . GLU D 1 44 ? 47.761 2.569 7.160 1.00 28.12 44 GLU D CA 1
ATOM 3263 C C . GLU D 1 44 ? 46.400 2.637 7.792 1.00 25.22 44 GLU D C 1
ATOM 3264 O O . GLU D 1 44 ? 45.792 3.722 7.887 1.00 27.60 44 GLU D O 1
ATOM 3270 N N . VAL D 1 45 ? 45.954 1.470 8.242 1.00 24.82 45 VAL D N 1
ATOM 3271 C CA . VAL D 1 45 ? 44.690 1.363 8.959 1.00 22.50 45 VAL D CA 1
ATOM 3272 C C . VAL D 1 45 ? 44.973 1.638 10.454 1.00 26.43 45 VAL D C 1
ATOM 3273 O O . VAL D 1 45 ? 45.816 0.994 11.064 1.00 25.73 45 VAL D O 1
ATOM 3277 N N . ASP D 1 46 ? 44.292 2.616 11.005 1.00 26.38 46 ASP D N 1
ATOM 3278 C CA . ASP D 1 46 ? 44.468 2.963 12.412 1.00 30.13 46 ASP D CA 1
ATOM 3279 C C . ASP D 1 46 ? 43.977 1.792 13.237 1.00 30.55 46 ASP D C 1
ATOM 3280 O O . ASP D 1 46 ? 42.920 1.225 12.987 1.00 27.03 46 ASP D O 1
ATOM 3285 N N . PRO D 1 47 ? 44.749 1.408 14.253 1.00 32.05 47 PRO D N 1
ATOM 3286 C CA . PRO D 1 47 ? 44.295 0.234 14.994 1.00 31.28 47 PRO D CA 1
ATOM 3287 C C . PRO D 1 47 ? 42.966 0.415 15.734 1.00 30.57 47 PRO D C 1
ATOM 3288 O O . PRO D 1 47 ? 42.187 -0.528 15.815 1.00 34.15 47 PRO D O 1
ATOM 3292 N N . HIS D 1 48 ? 42.685 1.615 16.209 1.00 29.71 48 HIS D N 1
ATOM 3293 C CA . HIS D 1 48 ? 41.457 1.885 16.934 1.00 27.98 48 HIS D CA 1
ATOM 3294 C C . HIS D 1 48 ? 40.223 2.209 16.067 1.00 27.70 48 HIS D C 1
ATOM 3295 O O . HIS D 1 48 ? 39.123 1.703 16.332 1.00 27.46 48 HIS D O 1
ATOM 3302 N N . THR D 1 49 ? 40.385 3.082 15.074 1.00 24.77 49 THR D N 1
ATOM 3303 C CA . THR D 1 49 ? 39.273 3.333 14.156 1.00 23.92 49 THR D CA 1
ATOM 3304 C C . THR D 1 49 ? 38.943 2.116 13.279 1.00 22.90 49 THR D C 1
ATOM 3305 O O . THR D 1 49 ? 37.793 1.923 12.936 1.00 24.77 49 THR D O 1
ATOM 3309 N N . GLY D 1 50 ? 39.952 1.345 12.921 1.00 22.52 50 GLY D N 1
ATOM 3310 C CA . GLY D 1 50 ? 39.788 0.179 12.034 1.00 21.20 50 GLY D CA 1
ATOM 3311 C C . GLY D 1 50 ? 39.679 0.640 10.586 1.00 22.32 50 GLY D C 1
ATOM 3312 O O . GLY D 1 50 ? 39.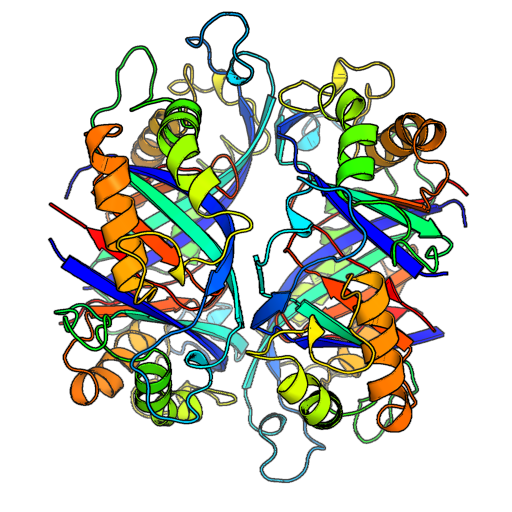269 -0.126 9.710 1.00 22.52 50 GLY D O 1
ATOM 3313 N N . TRP D 1 51 ? 40.006 1.891 10.315 1.00 21.83 51 TRP D N 1
ATOM 3314 C CA . TRP D 1 51 ? 39.938 2.317 8.938 1.00 23.52 51 TRP D CA 1
ATOM 3315 C C . TRP D 1 51 ? 41.121 3.209 8.541 1.00 24.88 51 TRP D C 1
ATOM 3316 O O . TRP D 1 51 ? 41.916 3.677 9.389 1.00 24.35 51 TRP D O 1
ATOM 3327 N N . ILE D 1 52 ? 41.220 3.496 7.253 1.00 23.62 52 ILE D N 1
ATOM 3328 C CA . ILE D 1 52 ? 42.203 4.469 6.803 1.00 24.72 52 ILE D CA 1
ATOM 3329 C C . ILE D 1 52 ? 41.673 5.862 7.094 1.00 24.82 52 ILE D C 1
ATOM 3330 O O . ILE D 1 52 ? 42.249 6.597 7.921 1.00 27.30 52 ILE D O 1
ATOM 3335 N N . ILE D 1 53 ? 40.581 6.229 6.421 1.00 24.52 53 ILE D N 1
ATOM 3336 C CA . ILE D 1 53 ? 39.785 7.393 6.738 1.00 25.86 53 ILE D CA 1
ATOM 3337 C C . ILE D 1 53 ? 38.343 6.990 6.490 1.00 23.58 53 ILE D C 1
ATOM 3338 O O . ILE D 1 53 ? 38.083 6.082 5.709 1.00 23.20 53 ILE D O 1
ATOM 3343 N N . ASP D 1 54 ? 37.399 7.676 7.133 1.00 22.68 54 ASP D N 1
ATOM 3344 C CA . ASP D 1 54 ? 35.983 7.385 6.911 1.00 23.20 54 ASP D CA 1
ATOM 3345 C C . ASP D 1 54 ? 35.591 7.643 5.437 1.00 23.96 54 ASP D C 1
ATOM 3346 O O . ASP D 1 54 ? 35.921 8.691 4.902 1.00 25.02 54 ASP D O 1
ATOM 3351 N N . PHE D 1 55 ? 34.884 6.712 4.781 1.00 24.01 55 PHE D N 1
ATOM 3352 C CA . PHE D 1 55 ? 34.348 6.982 3.436 1.00 25.58 55 PHE D CA 1
ATOM 3353 C C . PHE D 1 55 ? 33.707 8.388 3.352 1.00 23.81 55 PHE D C 1
ATOM 3354 O O . PHE D 1 55 ? 33.858 9.107 2.345 1.00 22.84 55 PHE D O 1
ATOM 3362 N N . ALA D 1 56 ? 32.982 8.794 4.403 1.00 25.09 56 ALA D N 1
ATOM 3363 C CA . ALA D 1 56 ? 32.397 10.130 4.414 1.00 25.71 56 ALA D CA 1
ATOM 3364 C C . ALA D 1 56 ? 33.396 11.262 4.375 1.00 24.11 56 ALA D C 1
ATOM 3365 O O . ALA D 1 56 ? 33.066 12.306 3.865 1.00 24.46 56 ALA D O 1
ATOM 3367 N N . GLU D 1 57 ? 34.584 11.082 4.940 1.00 24.63 57 GLU D N 1
ATOM 3368 C CA . GLU D 1 57 ? 35.622 12.118 4.967 1.00 28.79 57 GLU D CA 1
ATOM 3369 C C . GLU D 1 57 ? 36.156 12.293 3.541 1.00 26.38 57 GLU D C 1
ATOM 3370 O O . GLU D 1 57 ? 36.433 13.405 3.110 1.00 24.41 57 GLU D O 1
ATOM 3376 N N . LEU D 1 58 ? 36.277 11.182 2.818 1.00 24.14 58 LEU D N 1
ATOM 3377 C CA . LEU D 1 58 ? 36.667 11.204 1.405 1.00 22.63 58 LEU D CA 1
ATOM 3378 C C . LEU D 1 58 ? 35.643 11.941 0.562 1.00 23.23 58 LEU D C 1
ATOM 3379 O O . LEU D 1 58 ? 35.993 12.822 -0.224 1.00 22.07 58 LEU D O 1
ATOM 3384 N N . LYS D 1 59 ? 34.364 11.614 0.735 1.00 21.30 59 LYS D N 1
ATOM 3385 C CA . LYS D 1 59 ? 33.296 12.327 0.052 1.00 20.95 59 LYS D CA 1
ATOM 3386 C C . LYS D 1 59 ? 33.354 13.811 0.361 1.00 23.45 59 LYS D C 1
ATOM 3387 O O . LYS D 1 59 ? 33.241 14.635 -0.511 1.00 22.36 59 LYS D O 1
ATOM 3393 N N . ALA D 1 60 ? 33.481 14.163 1.630 1.00 21.86 60 ALA D N 1
ATOM 3394 C CA . ALA D 1 60 ? 33.508 15.587 1.979 1.00 24.17 60 ALA D CA 1
ATOM 3395 C C . ALA D 1 60 ? 34.675 16.294 1.362 1.00 24.16 60 ALA D C 1
ATOM 3396 O O . ALA D 1 60 ? 34.524 17.439 0.956 1.00 25.81 60 ALA D O 1
ATOM 3398 N N . ALA D 1 61 ? 35.839 15.646 1.295 1.00 23.99 61 ALA D N 1
ATOM 3399 C CA . ALA D 1 61 ? 37.030 16.282 0.706 1.00 22.83 61 ALA D CA 1
ATOM 3400 C C . ALA D 1 61 ? 36.836 16.576 -0.784 1.00 22.50 61 ALA D C 1
ATOM 3401 O O . ALA D 1 61 ? 37.321 17.615 -1.312 1.00 24.47 61 ALA D O 1
ATOM 3403 N N . PHE D 1 62 ? 36.163 15.663 -1.470 1.00 23.42 62 PHE D N 1
ATOM 3404 C CA . PHE D 1 62 ? 35.870 15.803 -2.899 1.00 22.70 62 PHE D CA 1
ATOM 3405 C C . PHE D 1 62 ? 34.769 16.767 -3.233 1.00 23.97 62 PHE D C 1
ATOM 3406 O O . PHE D 1 62 ? 34.730 17.308 -4.354 1.00 21.77 62 PHE D O 1
ATOM 3414 N N . LYS D 1 63 ? 33.914 17.053 -2.253 1.00 23.54 63 LYS D N 1
ATOM 3415 C CA . LYS D 1 63 ? 32.669 17.771 -2.527 1.00 23.00 63 LYS D CA 1
ATOM 3416 C C . LYS D 1 63 ? 32.891 19.100 -3.289 1.00 23.49 63 LYS D C 1
ATOM 3417 O O . LYS D 1 63 ? 32.224 19.342 -4.279 1.00 23.59 63 LYS D O 1
ATOM 3423 N N . PRO D 1 64 ? 33.859 19.921 -2.860 1.00 25.63 64 PRO D N 1
ATOM 3424 C CA . PRO D 1 64 ? 34.007 21.170 -3.610 1.00 26.50 64 PRO D CA 1
ATOM 3425 C C . PRO D 1 64 ? 34.276 20.973 -5.109 1.00 24.95 64 PRO D C 1
ATOM 3426 O O . PRO D 1 64 ? 33.728 21.694 -5.957 1.00 25.63 64 PRO D O 1
ATOM 3430 N N . THR D 1 65 ? 35.097 19.990 -5.409 1.00 25.16 65 THR D N 1
ATOM 3431 C CA . THR D 1 65 ? 35.486 19.701 -6.772 1.00 22.92 65 THR D CA 1
ATOM 3432 C C . THR D 1 65 ? 34.278 19.067 -7.439 1.00 23.83 65 THR D C 1
ATOM 3433 O O . THR D 1 65 ? 33.930 19.376 -8.581 1.00 21.34 65 THR D O 1
ATOM 3437 N N . TYR D 1 66 ? 33.619 18.134 -6.754 1.00 21.90 66 TYR D N 1
ATOM 3438 C CA . TYR D 1 66 ? 32.432 17.519 -7.322 1.00 21.65 66 TYR D CA 1
ATOM 3439 C C . TYR D 1 66 ? 31.415 18.556 -7.794 1.00 21.78 66 TYR D C 1
ATOM 3440 O O . TYR D 1 66 ? 30.872 18.458 -8.885 1.00 23.04 66 TYR D O 1
ATOM 3449 N N A GLU D 1 67 ? 31.156 19.562 -6.966 0.50 22.20 67 GLU D N 1
ATOM 3450 N N B GLU D 1 67 ? 31.150 19.536 -6.927 0.50 21.97 67 GLU D N 1
ATOM 3451 C CA A GLU D 1 67 ? 30.119 20.531 -7.291 0.50 22.79 67 GLU D CA 1
ATOM 3452 C CA B GLU D 1 67 ? 30.164 20.578 -7.194 0.50 22.43 67 GLU D CA 1
ATOM 3453 C C A GLU D 1 67 ? 30.512 21.482 -8.400 0.50 21.24 67 GLU D C 1
ATOM 3454 C C B GLU D 1 67 ? 30.511 21.373 -8.446 0.50 20.96 67 GLU D C 1
ATOM 3455 O O A GLU D 1 67 ? 29.637 22.069 -9.014 0.50 21.99 67 GLU D O 1
ATOM 3456 O O B GLU D 1 67 ? 29.611 21.706 -9.222 0.50 20.78 67 GLU D O 1
ATOM 3467 N N . ARG D 1 68 ? 31.797 21.591 -8.691 1.00 21.38 68 ARG D N 1
ATOM 3468 C CA . ARG D 1 68 ? 32.232 22.282 -9.959 1.00 22.54 68 ARG D CA 1
ATOM 3469 C C . ARG D 1 68 ? 31.934 21.494 -11.228 1.00 21.23 68 ARG D C 1
ATOM 3470 O O . ARG D 1 68 ? 31.665 22.076 -12.297 1.00 24.03 68 ARG D O 1
ATOM 3478 N N . LEU D 1 69 ? 31.988 20.158 -11.136 1.00 21.46 69 LEU D N 1
ATOM 3479 C CA . LEU D 1 69 ? 31.748 19.278 -12.251 1.00 20.79 69 LEU D CA 1
ATOM 3480 C C . LEU D 1 69 ? 30.260 18.972 -12.514 1.00 20.91 69 LEU D C 1
ATOM 3481 O O . LEU D 1 69 ? 29.829 18.946 -13.652 1.00 21.34 69 LEU D O 1
ATOM 3486 N N . ASP D 1 70 ? 29.489 18.692 -11.455 1.00 21.70 70 ASP D N 1
ATOM 3487 C CA . ASP D 1 70 ? 28.104 18.264 -11.573 1.00 20.65 70 ASP D CA 1
ATOM 3488 C C . ASP D 1 70 ? 27.162 19.324 -12.116 1.00 20.09 70 ASP D C 1
ATOM 3489 O O . ASP D 1 70 ? 27.171 20.436 -11.617 1.00 21.52 70 ASP D O 1
ATOM 3494 N N . HIS D 1 71 ? 26.371 18.945 -13.124 1.00 20.96 71 HIS D N 1
ATOM 3495 C CA . HIS D 1 71 ? 25.374 19.814 -13.729 1.00 21.23 71 HIS D CA 1
ATOM 3496 C C . HIS D 1 71 ? 26.049 21.040 -14.282 1.00 22.44 71 HIS D C 1
ATOM 3497 O O . HIS D 1 71 ? 25.582 22.147 -14.134 1.00 23.63 71 HIS D O 1
ATOM 3504 N N . HIS D 1 72 ? 27.212 20.823 -14.879 1.00 21.74 72 HIS D N 1
ATOM 3505 C CA . HIS D 1 72 ? 27.970 21.903 -15.544 1.00 22.11 72 HIS D CA 1
ATOM 3506 C C . HIS D 1 72 ? 28.507 21.494 -16.906 1.00 23.21 72 HIS D C 1
ATOM 3507 O O . HIS D 1 72 ? 28.424 20.362 -17.296 1.00 19.17 72 HIS D O 1
ATOM 3514 N N . TYR D 1 73 ? 29.021 22.486 -17.647 1.00 21.17 73 TYR D N 1
ATOM 3515 C CA . TYR D 1 73 ? 29.656 22.282 -18.941 1.00 21.15 73 TYR D CA 1
ATOM 3516 C C . TYR D 1 73 ? 31.155 22.330 -18.690 1.00 19.68 73 TYR D C 1
ATOM 3517 O O . TYR D 1 73 ? 31.733 23.381 -18.318 1.00 20.16 73 TYR D O 1
ATOM 3526 N N . LEU D 1 74 ? 31.814 21.197 -18.845 1.00 18.28 74 LEU D N 1
ATOM 3527 C CA . LEU D 1 74 ? 33.245 21.060 -18.470 1.00 17.19 74 LEU D CA 1
ATOM 3528 C C . LEU D 1 74 ? 34.188 22.037 -19.182 1.00 17.74 74 LEU D C 1
ATOM 3529 O O . LEU D 1 74 ? 35.141 22.476 -18.564 1.00 17.39 74 LEU D O 1
ATOM 3534 N N . ASN D 1 75 ? 33.879 22.352 -20.435 1.00 19.43 75 ASN D N 1
ATOM 3535 C CA . ASN D 1 75 ? 34.800 23.170 -21.249 1.00 19.57 75 ASN D CA 1
ATOM 3536 C C . ASN D 1 75 ? 34.943 24.591 -20.697 1.00 23.48 75 ASN D C 1
ATOM 3537 O O . ASN D 1 75 ? 35.938 25.243 -20.965 1.00 24.11 75 ASN D O 1
ATOM 3542 N N . ASP D 1 76 ? 33.961 25.020 -19.908 1.00 24.49 76 ASP D N 1
ATOM 3543 C CA . ASP D 1 76 ? 33.991 26.326 -19.187 1.00 24.69 76 ASP D CA 1
ATOM 3544 C C . ASP D 1 76 ? 34.873 26.348 -17.924 1.00 23.37 76 ASP D C 1
ATOM 3545 O O . ASP D 1 76 ? 35.088 27.398 -17.305 1.00 24.46 76 ASP D O 1
ATOM 3550 N N . ILE D 1 77 ? 35.403 25.214 -17.511 1.00 21.73 77 ILE D N 1
ATOM 3551 C CA . ILE D 1 77 ? 36.232 25.158 -16.346 1.00 21.57 77 ILE D CA 1
ATOM 3552 C C . ILE D 1 77 ? 37.692 25.254 -16.723 1.00 23.08 77 ILE D C 1
ATOM 3553 O O . ILE D 1 77 ? 38.172 24.456 -17.506 1.00 23.44 77 ILE D O 1
ATOM 3558 N N . PRO D 1 78 ? 38.417 26.270 -16.204 1.00 25.60 78 PRO D N 1
ATOM 3559 C CA . PRO D 1 78 ? 39.844 26.370 -16.522 1.00 24.83 78 PRO D CA 1
ATOM 3560 C C . PRO D 1 78 ? 40.630 25.074 -16.256 1.00 21.76 78 PRO D C 1
ATOM 3561 O O . PRO D 1 78 ? 40.547 24.489 -15.164 1.00 22.21 78 PRO D O 1
ATOM 3565 N N . GLY D 1 79 ? 41.333 24.599 -17.274 1.00 22.27 79 GLY D N 1
ATOM 3566 C CA . GLY D 1 79 ? 42.083 23.349 -17.200 1.00 21.22 79 GLY D CA 1
ATOM 3567 C C . GLY D 1 79 ? 41.356 22.227 -17.929 1.00 20.76 79 GLY D C 1
ATOM 3568 O O . GLY D 1 79 ? 41.940 21.209 -18.229 1.00 21.20 79 GLY D O 1
ATOM 3569 N N . LEU D 1 80 ? 40.072 22.411 -18.173 1.00 19.87 80 LEU D N 1
ATOM 3570 C CA . LEU D 1 80 ? 39.261 21.425 -18.863 1.00 19.20 80 LEU D CA 1
ATOM 3571 C C . LEU D 1 80 ? 38.801 21.880 -20.239 1.00 19.76 80 LEU D C 1
ATOM 3572 O O . LEU D 1 80 ? 37.830 21.388 -20.772 1.00 19.10 80 LEU D O 1
ATOM 3577 N N . GLU D 1 81 ? 39.586 22.771 -20.838 1.00 22.65 81 GLU D N 1
ATOM 3578 C CA . GLU D 1 81 ? 39.293 23.172 -22.205 1.00 23.70 81 GLU D CA 1
ATOM 3579 C C . GLU D 1 81 ? 39.343 22.023 -23.230 1.00 19.40 81 GLU D C 1
ATOM 3580 O O . GLU D 1 81 ? 38.715 22.082 -24.313 1.00 19.15 81 GLU D O 1
ATOM 3586 N N . ASN D 1 82 ? 40.067 20.948 -22.904 1.00 18.07 82 ASN D N 1
ATOM 3587 C CA . ASN D 1 82 ? 40.080 19.753 -23.726 1.00 17.51 82 ASN D CA 1
ATOM 3588 C C . ASN D 1 82 ? 39.703 18.589 -22.794 1.00 17.19 82 ASN D C 1
ATOM 3589 O O . ASN D 1 82 ? 40.605 17.916 -22.236 1.00 19.37 82 ASN D O 1
ATOM 3594 N N . PRO D 1 83 ? 38.411 18.393 -22.577 1.00 17.76 83 PRO D N 1
ATOM 3595 C CA . PRO D 1 83 ? 37.983 17.584 -21.426 1.00 17.67 83 PRO D CA 1
ATOM 3596 C C . PRO D 1 83 ? 37.836 16.071 -21.744 1.00 17.34 83 PRO D C 1
ATOM 3597 O O . PRO D 1 83 ? 36.754 15.469 -21.612 1.00 18.17 83 PRO D O 1
ATOM 3601 N N . THR D 1 84 ? 38.939 15.497 -22.199 1.00 17.55 84 THR D N 1
ATOM 3602 C CA . THR D 1 84 ? 39.042 14.089 -22.394 1.00 17.55 84 THR D CA 1
ATOM 3603 C C . THR D 1 84 ? 39.048 13.424 -21.028 1.00 17.52 84 THR D C 1
ATOM 3604 O O . THR D 1 84 ? 39.326 14.063 -19.978 1.00 16.98 84 THR D O 1
ATOM 3608 N N . SER D 1 85 ? 38.787 12.115 -21.031 1.00 16.84 85 SER D N 1
ATOM 3609 C CA . SER D 1 85 ? 38.908 11.301 -19.789 1.00 19.00 85 SER D CA 1
ATOM 3610 C C . SER D 1 85 ? 40.291 11.410 -19.139 1.00 17.19 85 SER D C 1
ATOM 3611 O O . SER D 1 85 ? 40.429 11.510 -17.902 1.00 19.25 85 SER D O 1
ATOM 3614 N N . GLU D 1 86 ? 41.315 11.354 -19.966 1.00 17.07 86 GLU D N 1
ATOM 3615 C CA . GLU D 1 86 ? 42.684 11.469 -19.536 1.00 17.65 86 GLU D CA 1
ATOM 3616 C C . GLU D 1 86 ? 43.002 12.780 -18.881 1.00 17.45 86 GLU D C 1
ATOM 3617 O O . GLU D 1 86 ? 43.639 12.847 -17.861 1.00 18.69 86 GLU D O 1
ATOM 3623 N N . VAL D 1 87 ? 42.582 13.849 -19.534 1.00 17.76 87 VAL D N 1
ATOM 3624 C CA . VAL D 1 87 ? 42.768 15.171 -18.971 1.00 18.40 87 VAL D CA 1
ATOM 3625 C C . VAL D 1 87 ? 41.986 15.366 -17.686 1.00 18.35 87 VAL D C 1
ATOM 3626 O O . VAL D 1 87 ? 42.481 15.941 -16.735 1.00 18.48 87 VAL D O 1
ATOM 3630 N N . LEU D 1 88 ? 40.766 14.875 -17.676 1.00 18.16 88 LEU D N 1
ATOM 3631 C CA . LEU D 1 88 ? 39.881 15.048 -16.546 1.00 19.47 88 LEU D CA 1
ATOM 3632 C C . LEU D 1 88 ? 40.396 14.259 -15.328 1.00 17.98 88 LEU D C 1
ATOM 3633 O O . LEU D 1 88 ? 40.446 14.779 -14.202 1.00 18.51 88 LEU D O 1
ATOM 3638 N N . ALA D 1 89 ? 40.901 13.051 -15.555 1.00 17.14 89 ALA D N 1
ATOM 3639 C CA . ALA D 1 89 ? 41.443 12.272 -14.432 1.00 18.00 89 ALA D CA 1
ATOM 3640 C C . ALA D 1 89 ? 42.668 12.924 -13.757 1.00 18.55 89 ALA D C 1
ATOM 3641 O O . ALA D 1 89 ? 42.751 12.949 -12.538 1.00 18.22 89 ALA D O 1
ATOM 3643 N N . LYS D 1 90 ? 43.561 13.474 -14.565 1.00 19.95 90 LYS D N 1
ATOM 3644 C CA . LYS D 1 90 ? 44.739 14.145 -14.076 1.00 20.05 90 LYS D CA 1
ATOM 3645 C C . LYS D 1 90 ? 44.273 15.450 -13.403 1.00 18.05 90 LYS D C 1
ATOM 3646 O O . LYS D 1 90 ? 44.815 15.843 -12.355 1.00 18.60 90 LYS D O 1
ATOM 3652 N N . TRP D 1 91 ? 43.289 16.139 -13.995 1.00 17.55 91 TRP D N 1
ATOM 3653 C CA . TRP D 1 91 ? 42.816 17.374 -13.409 1.00 19.23 91 TRP D CA 1
ATOM 3654 C C . TRP D 1 91 ? 42.222 17.130 -12.036 1.00 19.76 91 TRP D C 1
ATOM 3655 O O . TRP D 1 91 ? 42.511 17.854 -11.078 1.00 20.57 91 TRP D O 1
ATOM 3666 N N . ILE D 1 92 ? 41.381 16.083 -11.936 1.00 19.89 92 ILE D N 1
ATOM 3667 C CA . ILE D 1 92 ? 40.814 15.725 -10.623 1.00 19.69 92 ILE D CA 1
ATOM 3668 C C . ILE D 1 92 ? 41.925 15.376 -9.647 1.00 18.58 92 ILE D C 1
ATOM 3669 O O . ILE D 1 92 ? 41.922 15.847 -8.521 1.00 20.35 92 ILE D O 1
ATOM 3674 N N . TRP D 1 93 ? 42.930 14.583 -10.050 1.00 18.22 93 TRP D N 1
ATOM 3675 C CA . TRP D 1 93 ? 44.094 14.288 -9.184 1.00 17.82 93 TRP D CA 1
ATOM 3676 C C . TRP D 1 93 ? 44.672 15.601 -8.654 1.00 20.41 93 TRP D C 1
ATOM 3677 O O . TRP D 1 93 ? 44.918 15.754 -7.464 1.00 20.42 93 TRP D O 1
ATOM 3688 N N . ASP D 1 94 ? 44.931 16.530 -9.573 1.00 22.04 94 ASP D N 1
ATOM 3689 C CA . ASP D 1 94 ? 45.619 17.748 -9.198 1.00 23.37 94 ASP D CA 1
ATOM 3690 C C . ASP D 1 94 ? 44.757 18.598 -8.269 1.00 22.12 94 ASP D C 1
ATOM 3691 O O . ASP D 1 94 ? 45.288 19.277 -7.379 1.00 24.67 94 ASP D O 1
ATOM 3696 N N . GLN D 1 95 ? 43.436 18.522 -8.409 1.00 23.91 95 GLN D N 1
ATOM 3697 C CA . GLN D 1 95 ? 42.541 19.248 -7.501 1.00 24.06 95 GLN D CA 1
ATOM 3698 C C . GLN D 1 95 ? 42.407 18.574 -6.145 1.00 24.86 95 GLN D C 1
ATOM 3699 O O . GLN D 1 95 ? 42.281 19.250 -5.120 1.00 25.89 95 GLN D O 1
ATOM 3705 N N . VAL D 1 96 ? 42.455 17.251 -6.107 1.00 22.73 96 VAL D N 1
ATOM 3706 C CA . VAL D 1 96 ? 42.099 16.524 -4.916 1.00 23.18 96 VAL D CA 1
ATOM 3707 C C . VAL D 1 96 ? 43.305 16.108 -4.073 1.00 22.18 96 VAL D C 1
ATOM 3708 O O . VAL D 1 96 ? 43.188 16.000 -2.835 1.00 24.50 96 VAL D O 1
ATOM 3712 N N . LYS D 1 97 ? 44.455 15.903 -4.703 1.00 22.29 97 LYS D N 1
ATOM 3713 C CA . LYS D 1 97 ? 45.631 15.455 -3.970 1.00 21.63 97 LYS D CA 1
ATOM 3714 C C . LYS D 1 97 ? 46.009 16.365 -2.786 1.00 22.45 97 LYS D C 1
ATOM 3715 O O . LYS D 1 97 ? 46.395 15.852 -1.756 1.00 24.31 97 LYS D O 1
ATOM 3721 N N . PRO D 1 98 ? 45.927 17.692 -2.947 1.00 25.02 98 PRO D N 1
ATOM 3722 C CA . PRO D 1 98 ? 46.144 18.576 -1.779 1.00 25.99 98 PRO D CA 1
ATOM 3723 C C . PRO D 1 98 ? 45.293 18.337 -0.543 1.00 27.43 98 PRO D C 1
ATOM 3724 O O . PRO D 1 98 ? 45.772 18.509 0.587 1.00 28.22 98 PRO D O 1
ATOM 3728 N N . VAL D 1 99 ? 44.052 17.901 -0.731 1.00 27.11 99 VAL D N 1
ATOM 3729 C CA . VAL D 1 99 ? 43.159 17.652 0.398 1.00 26.67 99 VAL D CA 1
ATOM 3730 C C . VAL D 1 99 ? 42.967 16.176 0.741 1.00 27.72 99 VAL D C 1
ATOM 3731 O O . VAL D 1 99 ? 42.281 15.856 1.706 1.00 25.18 99 VAL D O 1
ATOM 3735 N N . VAL D 1 100 ? 43.580 15.278 -0.029 1.00 23.86 100 VAL D N 1
ATOM 3736 C CA . VAL D 1 100 ? 43.540 13.853 0.229 1.00 24.89 100 VAL D CA 1
ATOM 3737 C C . VAL D 1 100 ? 44.956 13.371 -0.029 1.00 24.61 100 VAL D C 1
ATOM 3738 O O . VAL D 1 100 ? 45.272 12.827 -1.081 1.00 22.84 100 VAL D O 1
ATOM 3742 N N . PRO D 1 101 ? 45.835 13.575 0.947 1.00 24.11 101 PRO D N 1
ATOM 3743 C CA . PRO D 1 101 ? 47.235 13.227 0.700 1.00 25.32 101 PRO D CA 1
ATOM 3744 C C . PRO D 1 101 ? 47.482 11.745 0.412 1.00 22.02 101 PRO D C 1
ATOM 3745 O O . PRO D 1 101 ? 48.476 11.371 -0.202 1.00 23.56 101 PRO D O 1
ATOM 3749 N N . LEU D 1 102 ? 46.545 10.885 0.803 1.00 21.53 102 LEU D N 1
ATOM 3750 C CA . LEU D 1 102 ? 46.722 9.471 0.604 1.00 21.05 102 LEU D CA 1
ATOM 3751 C C . LEU D 1 102 ? 46.212 8.992 -0.756 1.00 19.87 102 LEU D C 1
ATOM 3752 O O . LEU D 1 102 ? 46.289 7.800 -1.081 1.00 22.10 102 LEU D O 1
ATOM 3757 N N . LEU D 1 103 ? 45.720 9.916 -1.556 1.00 18.58 103 LEU D N 1
ATOM 3758 C CA . LEU D 1 103 ? 45.201 9.554 -2.885 1.00 19.77 103 LEU D CA 1
ATOM 3759 C C . LEU D 1 103 ? 46.262 8.822 -3.697 1.00 18.99 103 LEU D C 1
ATOM 3760 O O . LEU D 1 103 ? 47.423 9.263 -3.798 1.00 18.61 103 LEU D O 1
ATOM 3765 N N . SER D 1 104 ? 45.860 7.699 -4.280 1.00 18.91 104 SER D N 1
ATOM 3766 C CA . SER D 1 104 ? 46.762 6.863 -5.030 1.00 19.91 104 SER D CA 1
ATOM 3767 C C . SER D 1 104 ? 46.352 6.658 -6.491 1.00 20.24 104 SER D C 1
ATOM 3768 O O . SER D 1 104 ? 47.196 6.224 -7.305 1.00 19.66 104 SER D O 1
ATOM 3771 N N . ALA D 1 105 ? 45.079 6.901 -6.820 1.00 20.90 105 ALA D N 1
ATOM 3772 C CA . ALA D 1 105 ? 44.620 6.784 -8.221 1.00 19.07 105 ALA D CA 1
ATOM 3773 C C . ALA D 1 105 ? 43.278 7.459 -8.362 1.00 19.72 105 ALA D C 1
ATOM 3774 O O . ALA D 1 105 ? 42.503 7.556 -7.375 1.00 19.45 105 ALA D O 1
ATOM 3776 N N . VAL D 1 106 ? 43.044 7.993 -9.565 1.00 17.73 106 VAL D N 1
ATOM 3777 C CA . VAL D 1 106 ? 41.742 8.546 -9.954 1.00 18.59 106 VAL D CA 1
ATOM 3778 C C . VAL D 1 106 ? 41.313 7.838 -11.245 1.00 17.95 106 VAL D C 1
ATOM 3779 O O . VAL D 1 106 ? 42.041 7.847 -12.223 1.00 17.70 106 VAL D O 1
ATOM 3783 N N . MET D 1 107 ? 40.099 7.272 -11.258 1.00 17.12 107 MET D N 1
ATOM 3784 C CA . MET D 1 107 ? 39.512 6.730 -12.451 1.00 18.02 107 MET D CA 1
ATOM 3785 C C . MET D 1 107 ? 38.357 7.653 -12.895 1.00 18.55 107 MET D C 1
ATOM 3786 O O . MET D 1 107 ? 37.561 8.092 -12.081 1.00 19.27 107 MET D O 1
ATOM 3791 N N . VAL D 1 108 ? 38.253 7.889 -14.206 1.00 17.26 108 VAL D N 1
ATOM 3792 C CA . VAL D 1 108 ? 37.118 8.552 -14.800 1.00 17.84 108 VAL D CA 1
ATOM 3793 C C . VAL D 1 108 ? 36.546 7.659 -15.859 1.00 18.56 108 VAL D C 1
ATOM 3794 O O . VAL D 1 108 ? 37.286 7.181 -16.736 1.00 17.97 108 VAL D O 1
ATOM 3798 N N . LYS D 1 109 ? 35.231 7.426 -15.776 1.00 17.64 109 LYS D N 1
ATOM 3799 C CA . LYS D 1 109 ? 34.474 6.720 -16.814 1.00 20.93 109 LYS D CA 1
ATOM 3800 C C . LYS D 1 109 ? 33.427 7.659 -17.418 1.00 21.09 109 LYS D C 1
ATOM 3801 O O . LYS D 1 109 ? 32.532 8.122 -16.721 1.00 22.46 109 LYS D O 1
ATOM 3807 N N . GLU D 1 110 ? 33.502 7.926 -18.714 1.00 21.37 110 GLU D N 1
ATOM 3808 C CA . GLU D 1 110 ? 32.438 8.697 -19.361 1.00 22.73 110 GLU D CA 1
ATOM 3809 C C . GLU D 1 110 ? 31.220 7.834 -19.614 1.00 23.62 110 GLU D C 1
ATOM 3810 O O . GLU D 1 110 ? 30.096 8.314 -19.643 1.00 25.54 110 GLU D O 1
ATOM 3816 N N . THR D 1 111 ? 31.439 6.537 -19.881 1.00 22.16 111 THR D N 1
ATOM 3817 C CA . THR D 1 111 ? 30.344 5.585 -20.087 1.00 21.11 111 THR D CA 1
ATOM 3818 C C . THR D 1 111 ? 30.622 4.376 -19.212 1.00 22.00 111 THR D C 1
ATOM 3819 O O . THR D 1 111 ? 31.739 4.183 -18.764 1.00 19.76 111 THR D O 1
ATOM 3823 N N . CYS D 1 112 ? 29.657 3.479 -19.121 1.00 23.76 112 CYS D N 1
ATOM 3824 C CA . CYS D 1 112 ? 29.861 2.323 -18.260 1.00 24.56 112 CYS D CA 1
ATOM 3825 C C . CYS D 1 112 ? 30.923 1.369 -18.743 1.00 25.75 112 CYS D C 1
ATOM 3826 O O . CYS D 1 112 ? 31.414 0.572 -17.929 1.00 26.68 112 CYS D O 1
ATOM 3829 N N . THR D 1 113 ? 31.245 1.420 -20.033 1.00 23.52 113 THR D N 1
ATOM 3830 C CA . THR D 1 113 ? 32.057 0.381 -20.632 1.00 26.03 113 THR D CA 1
ATOM 3831 C C . THR D 1 113 ? 33.493 0.846 -20.961 1.00 22.83 113 THR D C 1
ATOM 3832 O O . THR D 1 113 ? 34.195 0.216 -21.732 1.00 24.04 113 THR D O 1
ATOM 3836 N N . ALA D 1 114 ? 33.932 1.967 -20.437 1.00 22.96 114 ALA D N 1
ATOM 3837 C CA . ALA D 1 114 ? 35.321 2.349 -20.711 1.00 22.78 114 ALA D CA 1
ATOM 3838 C C . ALA D 1 114 ? 35.755 3.310 -19.647 1.00 25.84 114 ALA D C 1
ATOM 3839 O O . ALA D 1 114 ? 34.923 3.907 -18.990 1.00 27.83 114 ALA D O 1
ATOM 3841 N N . GLY D 1 115 ? 37.060 3.474 -19.493 1.00 24.99 115 GLY D N 1
ATOM 3842 C CA . GLY D 1 115 ? 37.539 4.444 -18.556 1.00 23.58 115 GLY D CA 1
ATOM 3843 C C . GLY D 1 115 ? 39.023 4.714 -18.659 1.00 20.66 115 GLY D C 1
ATOM 3844 O O . GLY D 1 115 ? 39.731 4.076 -19.454 1.00 18.78 115 GLY D O 1
ATOM 3845 N N A CYS D 1 116 ? 39.453 5.642 -17.812 0.50 16.44 116 CYS D N 1
ATOM 3846 N N B CYS D 1 116 ? 39.488 5.656 -17.843 0.50 18.88 116 CYS D N 1
ATOM 3847 C CA A CYS D 1 116 ? 40.818 6.113 -17.687 0.50 16.18 116 CYS D CA 1
ATOM 3848 C CA B CYS D 1 116 ? 40.900 6.014 -17.741 0.50 20.10 116 CYS D CA 1
ATOM 3849 C C A CYS D 1 116 ? 41.191 5.960 -16.216 0.50 17.27 116 CYS D C 1
ATOM 3850 C C B CYS D 1 116 ? 41.286 6.127 -16.268 0.50 19.36 116 CYS D C 1
ATOM 3851 O O A CYS D 1 116 ? 40.357 6.197 -15.338 0.50 17.19 116 CYS D O 1
ATOM 3852 O O B CYS D 1 116 ? 40.587 6.766 -15.450 0.50 18.47 116 CYS D O 1
ATOM 3857 N N . ILE D 1 117 ? 42.417 5.510 -15.926 1.00 17.54 117 ILE D N 1
ATOM 3858 C CA . ILE D 1 117 ? 42.997 5.608 -14.580 1.00 18.57 117 ILE D CA 1
ATOM 3859 C C . ILE D 1 117 ? 44.292 6.414 -14.615 1.00 18.59 117 ILE D C 1
ATOM 3860 O O . ILE D 1 117 ? 45.231 6.063 -15.360 1.00 19.28 117 ILE D O 1
ATOM 3865 N N . TYR D 1 118 ? 44.372 7.483 -13.812 1.00 18.48 118 TYR D N 1
ATOM 3866 C CA . TYR D 1 118 ? 45.596 8.246 -13.640 1.00 18.71 118 TYR D CA 1
ATOM 3867 C C . TYR D 1 118 ? 46.172 8.025 -12.246 1.00 18.18 118 TYR D C 1
ATOM 3868 O O . TYR D 1 118 ? 45.464 8.112 -11.257 1.00 18.10 118 TYR D O 1
ATOM 3877 N N . ARG D 1 119 ? 47.480 7.854 -12.192 1.00 19.32 119 ARG D N 1
ATOM 3878 C CA . ARG D 1 119 ? 48.288 7.865 -10.951 1.00 19.37 119 ARG D CA 1
ATOM 3879 C C . ARG D 1 119 ? 49.325 8.963 -11.098 1.00 18.37 119 ARG D C 1
ATOM 3880 O O . ARG D 1 119 ? 50.032 9.021 -12.103 1.00 19.38 119 ARG D O 1
ATOM 3888 N N . GLY D 1 120 ? 49.382 9.872 -10.126 1.00 19.48 120 GLY D N 1
ATOM 3889 C CA . GLY D 1 120 ? 50.317 11.016 -10.186 1.00 20.55 120 GLY D CA 1
ATOM 3890 C C . GLY D 1 120 ? 51.617 10.800 -9.386 1.00 22.86 120 GLY D C 1
ATOM 3891 O O . GLY D 1 120 ? 52.346 11.746 -9.162 1.00 25.33 120 GLY D O 1
ATOM 3892 N N . GLU D 1 121 ? 51.855 9.588 -8.884 1.00 25.71 121 GLU D N 1
ATOM 3893 C CA . GLU D 1 121 ? 53.098 9.340 -8.141 1.00 26.60 121 GLU D CA 1
ATOM 3894 C C . GLU D 1 121 ? 53.471 7.881 -8.299 1.00 32.84 121 GLU D C 1
ATOM 3895 O O . GLU D 1 121 ? 52.588 7.115 -8.724 1.00 29.99 121 GLU D O 1
ATOM 3902 N N . MET E 1 2 ? -5.676 -3.102 -5.767 1.00 42.78 2 MET E N 1
ATOM 3903 C CA . MET E 1 2 ? -4.498 -3.424 -4.892 1.00 43.31 2 MET E CA 1
ATOM 3904 C C . MET E 1 2 ? -3.960 -4.807 -5.260 1.00 39.91 2 MET E C 1
ATOM 3905 O O . MET E 1 2 ? -4.726 -5.698 -5.625 1.00 39.04 2 MET E O 1
ATOM 3910 N N . SER E 1 3 ? -2.645 -4.989 -5.171 1.00 32.98 3 SER E N 1
ATOM 3911 C CA . SER E 1 3 ? -2.047 -6.295 -5.421 1.00 29.38 3 SER E CA 1
ATOM 3912 C C . SER E 1 3 ? -0.619 -6.279 -4.932 1.00 29.01 3 SER E C 1
ATOM 3913 O O . SER E 1 3 ? -0.012 -5.218 -4.858 1.00 24.83 3 SER E O 1
ATOM 3916 N N . THR E 1 4 ? -0.095 -7.460 -4.608 1.00 24.63 4 THR E N 1
ATOM 3917 C CA . THR E 1 4 ? 1.339 -7.637 -4.325 1.00 22.81 4 THR E CA 1
ATOM 3918 C C . THR E 1 4 ? 1.943 -8.678 -5.274 1.00 22.33 4 THR E C 1
ATOM 3919 O O . THR E 1 4 ? 1.414 -9.763 -5.427 1.00 23.33 4 THR E O 1
ATOM 3923 N N . THR E 1 5 ? 3.054 -8.318 -5.916 1.00 22.12 5 THR E N 1
ATOM 3924 C CA . THR E 1 5 ? 3.745 -9.241 -6.771 1.00 21.11 5 THR E CA 1
ATOM 3925 C C . THR E 1 5 ? 5.134 -9.461 -6.251 1.00 20.09 5 THR E C 1
ATOM 3926 O O . THR E 1 5 ? 5.825 -8.512 -5.996 1.00 21.74 5 THR E O 1
ATOM 3930 N N . LEU E 1 6 ? 5.565 -10.727 -6.174 1.00 18.98 6 LEU E N 1
ATOM 3931 C CA . LEU E 1 6 ? 6.926 -11.097 -5.785 1.00 21.39 6 LEU E CA 1
ATOM 3932 C C . LEU E 1 6 ? 7.690 -11.471 -7.053 1.00 19.35 6 LEU E C 1
ATOM 3933 O O . LEU E 1 6 ? 7.128 -12.043 -7.987 1.00 21.51 6 LEU E O 1
ATOM 3938 N N . PHE E 1 7 ? 8.997 -11.279 -7.053 1.00 17.85 7 PHE E N 1
ATOM 3939 C CA . PHE E 1 7 ? 9.813 -11.750 -8.149 1.00 19.57 7 PHE E CA 1
ATOM 3940 C C . PHE E 1 7 ? 11.183 -12.159 -7.690 1.00 19.21 7 PHE E C 1
ATOM 3941 O O . PHE E 1 7 ? 11.691 -11.710 -6.661 1.00 21.27 7 PHE E O 1
ATOM 3949 N N . LYS E 1 8 ? 11.733 -13.135 -8.413 1.00 18.50 8 LYS E N 1
ATOM 3950 C CA . LYS E 1 8 ? 13.102 -13.556 -8.183 1.00 18.63 8 LYS E CA 1
ATOM 3951 C C . LYS E 1 8 ? 13.799 -13.846 -9.494 1.00 18.20 8 LYS E C 1
ATOM 3952 O O . LYS E 1 8 ? 13.175 -14.414 -10.411 1.00 18.27 8 LYS E O 1
ATOM 3958 N N . ASP E 1 9 ? 15.068 -13.449 -9.571 1.00 19.02 9 ASP E N 1
ATOM 3959 C CA . ASP E 1 9 ? 15.914 -13.557 -10.786 1.00 18.27 9 ASP E CA 1
ATOM 3960 C C . ASP E 1 9 ? 16.890 -14.718 -10.679 1.00 19.15 9 ASP E C 1
ATOM 3961 O O . ASP E 1 9 ? 17.452 -14.952 -9.572 1.00 21.77 9 ASP E O 1
ATOM 3966 N N . PHE E 1 10 ? 17.064 -15.448 -11.779 1.00 16.95 10 PHE E N 1
ATOM 3967 C CA . PHE E 1 10 ? 17.972 -16.604 -11.878 1.00 17.96 10 PHE E CA 1
ATOM 3968 C C . PHE E 1 10 ? 18.812 -16.404 -13.132 1.00 18.62 10 PHE E C 1
ATOM 3969 O O . PHE E 1 10 ? 18.322 -15.781 -14.122 1.00 21.97 10 PHE E O 1
ATOM 3977 N N . THR E 1 11 ? 20.079 -16.808 -13.100 1.00 17.77 11 THR E N 1
ATOM 3978 C CA . THR E 1 11 ? 20.922 -16.741 -14.274 1.00 18.16 11 THR E CA 1
ATOM 3979 C C . THR E 1 11 ? 21.413 -18.132 -14.624 1.00 18.83 11 THR E C 1
ATOM 3980 O O . THR E 1 11 ? 21.740 -18.901 -13.745 1.00 21.55 11 THR E O 1
ATOM 3984 N N . PHE E 1 12 ? 21.364 -18.427 -15.896 1.00 17.96 12 PHE E N 1
ATOM 3985 C CA . PHE E 1 12 ? 21.894 -19.735 -16.367 1.00 17.89 12 PHE E CA 1
ATOM 3986 C C . PHE E 1 12 ? 22.753 -19.554 -17.601 1.00 19.04 12 PHE E C 1
ATOM 3987 O O . PHE E 1 12 ? 22.576 -18.626 -18.367 1.00 18.56 12 PHE E O 1
ATOM 3995 N N . GLU E 1 13 ? 23.686 -20.489 -17.796 1.00 17.80 13 GLU E N 1
ATOM 3996 C CA . GLU E 1 13 ? 24.711 -20.368 -18.803 1.00 18.00 13 GLU E CA 1
ATOM 3997 C C . GLU E 1 13 ? 24.439 -21.465 -19.831 1.00 17.69 13 GLU E C 1
ATOM 3998 O O . GLU E 1 13 ? 24.597 -22.648 -19.515 1.00 17.95 13 GLU E O 1
ATOM 4004 N N . ALA E 1 14 ? 24.049 -21.076 -21.043 1.00 17.15 14 ALA E N 1
ATOM 4005 C CA . ALA E 1 14 ? 23.670 -22.051 -22.050 1.00 16.76 14 ALA E CA 1
ATOM 4006 C C . ALA E 1 14 ? 24.091 -21.695 -23.465 1.00 16.51 14 ALA E C 1
ATOM 4007 O O . ALA E 1 14 ? 24.327 -20.556 -23.807 1.00 16.29 14 ALA E O 1
ATOM 4009 N N . ALA E 1 15 ? 24.112 -22.737 -24.301 1.00 17.23 15 ALA E N 1
ATOM 4010 C CA . ALA E 1 15 ? 24.243 -22.611 -25.720 1.00 16.93 15 ALA E CA 1
ATOM 4011 C C . ALA E 1 15 ? 22.883 -22.773 -26.425 1.00 17.15 15 ALA E C 1
ATOM 4012 O O . ALA E 1 15 ? 22.002 -23.509 -25.942 1.00 18.43 15 ALA E O 1
ATOM 4014 N N . HIS E 1 16 ? 22.752 -22.137 -27.584 1.00 16.61 16 HIS E N 1
ATOM 4015 C CA . HIS E 1 16 ? 21.603 -22.285 -28.460 1.00 17.18 16 HIS E CA 1
ATOM 4016 C C . HIS E 1 16 ? 21.926 -21.859 -29.855 1.00 18.13 16 HIS E C 1
ATOM 4017 O O . HIS E 1 16 ? 22.973 -21.291 -30.112 1.00 16.58 16 HIS E O 1
ATOM 4024 N N . ARG E 1 17 ? 21.070 -22.256 -30.793 1.00 19.87 17 ARG E N 1
ATOM 4025 C CA . ARG E 1 17 ? 21.120 -21.685 -32.152 1.00 22.80 17 ARG E CA 1
ATOM 4026 C C . ARG E 1 17 ? 19.705 -21.634 -32.669 1.00 21.18 17 ARG E C 1
ATOM 4027 O O . ARG E 1 17 ? 18.836 -22.411 -32.213 1.00 20.69 17 ARG E O 1
ATOM 4035 N N . LEU E 1 18 ? 19.439 -20.690 -33.551 1.00 20.61 18 LEU E N 1
ATOM 4036 C CA . LEU E 1 18 ? 18.114 -20.452 -34.041 1.00 20.28 18 LEU E CA 1
ATOM 4037 C C . LEU E 1 18 ? 18.043 -21.095 -35.440 1.00 21.83 18 LEU E C 1
ATOM 4038 O O . LEU E 1 18 ? 18.822 -20.753 -36.331 1.00 23.79 18 LEU E O 1
ATOM 4043 N N . PRO E 1 19 ? 17.174 -22.090 -35.587 1.00 22.57 19 PRO E N 1
ATOM 4044 C CA . PRO E 1 19 ? 17.236 -22.836 -36.842 1.00 22.20 19 PRO E CA 1
ATOM 4045 C C . PRO E 1 19 ? 16.529 -22.211 -38.028 1.00 26.35 19 PRO E C 1
ATOM 4046 O O . PRO E 1 19 ? 16.734 -22.685 -39.154 1.00 28.97 19 PRO E O 1
ATOM 4050 N N . HIS E 1 20 ? 15.698 -21.185 -37.822 1.00 27.09 20 HIS E N 1
ATOM 4051 C CA . HIS E 1 20 ? 14.834 -20.690 -38.866 1.00 29.85 20 HIS E CA 1
ATOM 4052 C C . HIS E 1 20 ? 15.189 -19.293 -39.329 1.00 31.66 20 HIS E C 1
ATOM 4053 O O . HIS E 1 20 ? 14.424 -18.695 -40.054 1.00 36.48 20 HIS E O 1
ATOM 4060 N N . VAL E 1 21 ? 16.362 -18.803 -38.935 1.00 33.92 21 VAL E N 1
ATOM 4061 C CA . VAL E 1 21 ? 16.841 -17.475 -39.386 1.00 33.10 21 VAL E CA 1
ATOM 4062 C C . VAL E 1 21 ? 17.476 -17.614 -40.780 1.00 39.06 21 VAL E C 1
ATOM 4063 O O . VAL E 1 21 ? 17.951 -18.699 -41.127 1.00 39.56 21 VAL E O 1
ATOM 4067 N N . PRO E 1 22 ? 17.514 -16.518 -41.574 1.00 44.24 22 PRO E N 1
ATOM 4068 C CA . PRO E 1 22 ? 18.168 -16.605 -42.881 1.00 46.62 22 PRO E CA 1
ATOM 4069 C C . PRO E 1 22 ? 19.614 -17.100 -42.832 1.00 49.05 22 PRO E C 1
ATOM 4070 O O . PRO E 1 22 ? 20.308 -16.968 -41.804 1.00 42.95 22 PRO E O 1
ATOM 4074 N N . GLU E 1 23 ? 20.047 -17.660 -43.960 1.00 50.71 23 GLU E N 1
ATOM 4075 C CA . GLU E 1 23 ? 21.351 -18.324 -44.090 1.00 52.10 23 GLU E CA 1
ATOM 4076 C C . GLU E 1 23 ? 22.467 -17.705 -43.207 1.00 49.46 23 GLU E C 1
ATOM 4077 O O . GLU E 1 23 ? 22.872 -18.328 -42.232 1.00 62.36 23 GLU E O 1
ATOM 4083 N N . GLY E 1 24 ? 22.924 -16.490 -43.492 1.00 44.25 24 GLY E N 1
ATOM 4084 C CA . GLY E 1 24 ? 24.076 -15.910 -42.770 1.00 37.76 24 GLY E CA 1
ATOM 4085 C C . GLY E 1 24 ? 23.790 -15.113 -41.496 1.00 31.99 24 GLY E C 1
ATOM 4086 O O . GLY E 1 24 ? 24.646 -14.377 -41.006 1.00 34.11 24 GLY E O 1
ATOM 4087 N N . HIS E 1 25 ? 22.592 -15.246 -40.955 1.00 29.55 25 HIS E N 1
ATOM 4088 C CA . HIS E 1 25 ? 22.244 -14.558 -39.706 1.00 25.98 25 HIS E CA 1
ATOM 4089 C C . HIS E 1 25 ? 23.106 -15.118 -38.567 1.00 25.53 25 HIS E C 1
ATOM 4090 O O . HIS E 1 25 ? 23.216 -16.334 -38.401 1.00 27.79 25 HIS E O 1
ATOM 4097 N N . LYS E 1 26 ? 23.720 -14.229 -37.795 1.00 23.51 26 LYS E N 1
ATOM 4098 C CA . LYS E 1 26 ? 24.608 -14.629 -36.690 1.00 25.06 26 LYS E CA 1
ATOM 4099 C C . LYS E 1 26 ? 23.919 -15.595 -35.698 1.00 21.74 26 LYS E C 1
ATOM 4100 O O . LYS E 1 26 ? 24.553 -16.477 -35.154 1.00 23.37 26 LYS E O 1
ATOM 4106 N N . ALA E 1 27 ? 22.620 -15.449 -35.479 1.00 21.04 27 ALA E N 1
ATOM 4107 C CA . ALA E 1 27 ? 21.948 -16.263 -34.457 1.00 21.80 27 ALA E CA 1
ATOM 4108 C C . ALA E 1 27 ? 21.755 -17.700 -34.926 1.00 22.89 27 ALA E C 1
ATOM 4109 O O . ALA E 1 27 ? 21.429 -18.595 -34.132 1.00 20.89 27 ALA E O 1
ATOM 4111 N N . GLY E 1 28 ? 21.922 -17.924 -36.236 1.00 22.02 28 GLY E N 1
ATOM 4112 C CA . GLY E 1 28 ? 21.882 -19.269 -36.794 1.00 24.75 28 GLY E CA 1
ATOM 4113 C C . GLY E 1 28 ? 23.136 -20.095 -36.558 1.00 22.55 28 GLY E C 1
ATOM 4114 O O . GLY E 1 28 ? 23.111 -21.313 -36.822 1.00 28.54 28 GLY E O 1
ATOM 4115 N N . ARG E 1 29 ? 24.221 -19.472 -36.116 1.00 20.90 29 ARG E N 1
ATOM 4116 C CA . ARG E 1 29 ? 25.471 -20.165 -35.747 1.00 20.12 29 ARG E CA 1
ATOM 4117 C C . ARG E 1 29 ? 25.337 -20.648 -34.289 1.00 19.83 29 ARG E C 1
ATOM 4118 O O . ARG E 1 29 ? 24.643 -20.040 -33.475 1.00 19.28 29 ARG E O 1
ATOM 4126 N N . LEU E 1 30 ? 26.024 -21.729 -33.957 1.00 19.57 30 LEU E N 1
ATOM 4127 C CA . LEU E 1 30 ? 26.076 -22.190 -32.595 1.00 18.12 30 LEU E CA 1
ATOM 4128 C C . LEU E 1 30 ? 26.750 -21.101 -31.749 1.00 17.78 30 LEU E C 1
ATOM 4129 O O . LEU E 1 30 ? 27.887 -20.668 -32.019 1.00 18.83 30 LEU E O 1
ATOM 4134 N N . HIS E 1 31 ? 26.077 -20.693 -30.686 1.00 18.20 31 HIS E N 1
ATOM 4135 C CA . HIS E 1 31 ? 26.635 -19.697 -29.757 1.00 18.26 31 HIS E CA 1
ATOM 4136 C C . HIS E 1 31 ? 25.992 -19.884 -28.395 1.00 18.01 31 HIS E C 1
ATOM 4137 O O . HIS E 1 31 ? 25.429 -20.933 -28.107 1.00 17.54 31 HIS E O 1
ATOM 4144 N N . GLY E 1 32 ? 26.061 -18.885 -27.535 1.00 16.50 32 GLY E N 1
ATOM 4145 C CA . GLY E 1 32 ? 25.454 -18.988 -26.230 1.00 15.89 32 GLY E CA 1
ATOM 4146 C C . GLY E 1 32 ? 25.331 -17.633 -25.571 1.00 16.72 32 GLY E C 1
ATOM 4147 O O . GLY E 1 32 ? 25.684 -16.599 -26.143 1.00 17.34 32 GLY E O 1
ATOM 4148 N N . HIS E 1 33 ? 24.783 -17.676 -24.377 1.00 16.56 33 HIS E N 1
ATOM 4149 C CA . HIS E 1 33 ? 24.486 -16.495 -23.568 1.00 17.04 33 HIS E CA 1
ATOM 4150 C C . HIS E 1 33 ? 24.482 -16.841 -22.096 1.00 17.67 33 HIS E C 1
ATOM 4151 O O . HIS E 1 33 ? 24.229 -17.961 -21.681 1.00 16.59 33 HIS E O 1
ATOM 4158 N N . SER E 1 34 ? 24.628 -15.806 -21.277 1.00 17.11 34 SER E N 1
ATOM 4159 C CA . SER E 1 34 ? 24.246 -15.834 -19.903 1.00 18.26 34 SER E CA 1
ATOM 4160 C C . SER E 1 34 ? 22.813 -15.371 -19.778 1.00 18.08 34 SER E C 1
ATOM 4161 O O . SER E 1 34 ? 22.532 -14.153 -19.783 1.00 20.02 34 SER E O 1
ATOM 4164 N N . PHE E 1 35 ? 21.881 -16.305 -19.753 1.00 16.87 35 PHE E N 1
ATOM 4165 C CA . PHE E 1 35 ? 20.468 -15.999 -19.773 1.00 17.66 35 PHE E CA 1
ATOM 4166 C C . PHE E 1 35 ? 19.996 -15.581 -18.372 1.00 19.28 35 PHE E C 1
ATOM 4167 O O . PHE E 1 35 ? 20.393 -16.212 -17.390 1.00 23.14 35 PHE E O 1
ATOM 4175 N N . MET E 1 36 ? 19.060 -14.653 -18.280 1.00 17.93 36 MET E N 1
ATOM 4176 C CA . MET E 1 36 ? 18.484 -14.281 -16.981 1.00 18.06 36 MET E CA 1
ATOM 4177 C C . MET E 1 36 ? 17.011 -14.587 -17.053 1.00 17.13 36 MET E C 1
ATOM 4178 O O . MET E 1 36 ? 16.403 -14.282 -18.072 1.00 18.75 36 MET E O 1
ATOM 4183 N N . VAL E 1 37 ? 16.454 -15.215 -16.009 1.00 17.41 37 VAL E N 1
ATOM 4184 C CA . VAL E 1 37 ? 15.009 -15.536 -15.941 1.00 17.41 37 VAL E CA 1
ATOM 4185 C C . VAL E 1 37 ? 14.504 -14.846 -14.677 1.00 18.83 37 VAL E C 1
ATOM 4186 O O . VAL E 1 37 ? 15.005 -15.068 -13.592 1.00 19.23 37 VAL E O 1
ATOM 4190 N N . ARG E 1 38 ? 13.450 -14.081 -14.825 1.00 17.98 38 ARG E N 1
ATOM 4191 C CA . ARG E 1 38 ? 12.734 -13.561 -13.683 1.00 18.39 38 ARG E CA 1
ATOM 4192 C C . ARG E 1 38 ? 11.386 -14.230 -13.614 1.00 17.07 38 ARG E C 1
ATOM 4193 O O . ARG E 1 38 ? 10.613 -14.249 -14.603 1.00 17.82 38 ARG E O 1
ATOM 4201 N N . LEU E 1 39 ? 11.080 -14.814 -12.450 1.00 17.11 39 LEU E N 1
ATOM 4202 C CA . LEU E 1 39 ? 9.775 -15.415 -12.220 1.00 17.46 39 LEU E CA 1
ATOM 4203 C C . LEU E 1 39 ? 9.002 -14.440 -11.347 1.00 17.26 39 LEU E C 1
ATOM 4204 O O . LEU E 1 39 ? 9.506 -13.973 -10.316 1.00 17.13 39 LEU E O 1
ATOM 4209 N N . GLU E 1 40 ? 7.762 -14.094 -11.743 1.00 17.26 40 GLU E N 1
ATOM 4210 C CA . GLU E 1 40 ? 6.907 -13.189 -10.927 1.00 18.73 40 GLU E CA 1
ATOM 4211 C C . GLU E 1 40 ? 5.626 -13.923 -10.527 1.00 18.94 40 GLU E C 1
ATOM 4212 O O . GLU E 1 40 ? 5.049 -14.662 -11.344 1.00 18.71 40 GLU E O 1
ATOM 4218 N N A ILE E 1 41 ? 5.242 -13.697 -9.274 0.50 20.01 41 ILE E N 1
ATOM 4219 N N B ILE E 1 41 ? 5.228 -13.775 -9.268 0.50 19.31 41 ILE E N 1
ATOM 4220 C CA A ILE E 1 41 ? 4.113 -14.342 -8.625 0.50 22.69 41 ILE E CA 1
ATOM 4221 C CA B ILE E 1 41 ? 4.013 -14.415 -8.761 0.50 20.93 41 ILE E CA 1
ATOM 4222 C C A ILE E 1 41 ? 3.203 -13.212 -8.151 0.50 21.06 41 ILE E C 1
ATOM 4223 C C B ILE E 1 41 ? 3.214 -13.374 -7.989 0.50 20.48 41 ILE E C 1
ATOM 4224 O O A ILE E 1 41 ? 3.677 -12.144 -7.794 0.50 21.19 41 ILE E O 1
ATOM 4225 O O B ILE E 1 41 ? 3.774 -12.614 -7.189 0.50 20.41 41 ILE E O 1
ATOM 4234 N N . THR E 1 42 ? 1.886 -13.409 -8.154 1.00 21.62 42 THR E N 1
ATOM 4235 C CA . THR E 1 42 ? 1.020 -12.377 -7.615 1.00 23.41 42 THR E CA 1
ATOM 4236 C C . THR E 1 42 ? -0.052 -13.100 -6.819 1.00 24.36 42 THR E C 1
ATOM 4237 O O . THR E 1 42 ? -0.601 -14.072 -7.301 1.00 25.93 42 THR E O 1
ATOM 4241 N N . GLY E 1 43 ? -0.352 -12.604 -5.632 1.00 25.33 43 GLY E N 1
ATOM 4242 C CA . GLY E 1 43 ? -1.300 -13.306 -4.770 1.00 28.33 43 GLY E CA 1
ATOM 4243 C C . GLY E 1 43 ? -1.378 -12.682 -3.401 1.00 29.05 43 GLY E C 1
ATOM 4244 O O . GLY E 1 43 ? -0.722 -11.698 -3.131 1.00 27.62 43 GLY E O 1
ATOM 4245 N N . GLU E 1 44 ? -2.189 -13.286 -2.529 1.00 28.74 44 GLU E N 1
ATOM 4246 C CA . GLU E 1 44 ? -2.412 -12.762 -1.181 1.00 31.74 44 GLU E CA 1
ATOM 4247 C C . GLU E 1 44 ? -1.170 -12.937 -0.336 1.00 29.46 44 GLU E C 1
ATOM 4248 O O . GLU E 1 44 ? -0.520 -13.981 -0.372 1.00 29.44 44 GLU E O 1
ATOM 4254 N N . VAL E 1 45 ? -0.846 -11.941 0.469 1.00 28.49 45 VAL E N 1
ATOM 4255 C CA . VAL E 1 45 ? 0.225 -12.124 1.403 1.00 30.78 45 VAL E CA 1
ATOM 4256 C C . VAL E 1 45 ? -0.381 -12.518 2.745 1.00 35.11 45 VAL E C 1
ATOM 4257 O O . VAL E 1 45 ? -1.318 -11.891 3.234 1.00 35.28 45 VAL E O 1
ATOM 4261 N N . ASP E 1 46 ? 0.125 -13.607 3.293 1.00 31.56 46 ASP E N 1
ATOM 4262 C CA . ASP E 1 46 ? -0.432 -14.158 4.515 1.00 33.39 46 ASP E CA 1
ATOM 4263 C C . ASP E 1 46 ? -0.191 -13.191 5.684 1.00 35.26 46 ASP E C 1
ATOM 4264 O O . ASP E 1 46 ? 0.928 -12.717 5.852 1.00 36.43 46 ASP E O 1
ATOM 4269 N N . PRO E 1 47 ? -1.220 -12.925 6.531 1.00 37.57 47 PRO E N 1
ATOM 4270 C CA . PRO E 1 47 ? -1.001 -11.988 7.641 1.00 38.65 47 PRO E CA 1
ATOM 4271 C C . PRO E 1 47 ? -0.013 -12.489 8.691 1.00 36.04 47 PRO E C 1
ATOM 4272 O O . PRO E 1 47 ? 0.613 -11.686 9.371 1.00 38.66 47 PRO E O 1
ATOM 4276 N N . HIS E 1 48 ? 0.179 -13.799 8.782 1.00 38.33 48 HIS E N 1
ATOM 4277 C CA . HIS E 1 48 ? 1.141 -14.341 9.713 1.00 38.34 48 HIS E CA 1
ATOM 4278 C C . HIS E 1 48 ? 2.603 -14.405 9.175 1.00 36.47 48 HIS E C 1
ATOM 4279 O O . HIS E 1 48 ? 3.533 -13.862 9.810 1.00 38.77 48 HIS E O 1
ATOM 4286 N N . THR E 1 49 ? 2.805 -15.074 8.035 1.00 31.74 49 THR E N 1
ATOM 4287 C CA . THR E 1 49 ? 4.124 -15.191 7.461 1.00 28.67 49 THR E CA 1
ATOM 4288 C C . THR E 1 49 ? 4.622 -13.817 6.954 1.00 25.25 49 THR E C 1
ATOM 4289 O O . THR E 1 49 ? 5.824 -13.600 6.901 1.00 25.31 49 THR E O 1
ATOM 4293 N N . GLY E 1 50 ? 3.675 -12.963 6.552 1.00 26.52 50 GLY E N 1
ATOM 4294 C CA . GLY E 1 50 ? 3.966 -11.665 5.915 1.00 28.01 50 GLY E CA 1
ATOM 4295 C C . GLY E 1 50 ? 4.553 -11.804 4.518 1.00 26.17 50 GLY E C 1
ATOM 4296 O O . GLY E 1 50 ? 5.187 -10.898 3.987 1.00 22.72 50 GLY E O 1
ATOM 4297 N N . TRP E 1 51 ? 4.346 -12.952 3.895 1.00 26.04 51 TRP E N 1
ATOM 4298 C CA . TRP E 1 51 ? 4.795 -13.112 2.541 1.00 24.88 51 TRP E CA 1
ATOM 4299 C C . TRP E 1 51 ? 3.799 -13.887 1.697 1.00 26.34 51 TRP E C 1
ATOM 4300 O O . TRP E 1 51 ? 2.792 -14.396 2.198 1.00 26.12 51 TRP E O 1
ATOM 4311 N N . ILE E 1 52 ? 4.028 -13.899 0.386 1.00 23.78 52 ILE E N 1
ATOM 4312 C CA . ILE E 1 52 ? 3.212 -14.719 -0.483 1.00 23.93 52 ILE E CA 1
ATOM 4313 C C . ILE E 1 52 ? 3.732 -16.132 -0.347 1.00 26.07 52 ILE E C 1
ATOM 4314 O O . ILE E 1 52 ? 3.010 -16.998 0.123 1.00 28.11 52 ILE E O 1
ATOM 4319 N N . ILE E 1 53 ? 4.969 -16.347 -0.780 1.00 27.69 53 ILE E N 1
ATOM 4320 C CA . ILE E 1 53 ? 5.720 -17.548 -0.457 1.00 26.37 53 ILE E CA 1
ATOM 4321 C C . ILE E 1 53 ? 7.164 -17.135 -0.266 1.00 27.59 53 ILE E C 1
ATOM 4322 O O . ILE E 1 53 ? 7.575 -16.059 -0.719 1.00 25.83 53 ILE E O 1
ATOM 4327 N N . ASP E 1 54 ? 7.916 -17.961 0.452 1.00 24.92 54 ASP E N 1
ATOM 4328 C CA . ASP E 1 54 ? 9.341 -17.703 0.661 1.00 24.55 54 ASP E CA 1
ATOM 4329 C C . ASP E 1 54 ? 10.046 -17.649 -0.667 1.00 24.78 54 ASP E C 1
ATOM 4330 O O . ASP E 1 54 ? 9.805 -18.483 -1.493 1.00 27.28 54 ASP E O 1
ATOM 4335 N N . PHE E 1 55 ? 10.889 -16.645 -0.890 1.00 24.02 55 PHE E N 1
ATOM 4336 C CA . PHE E 1 55 ? 11.807 -16.659 -2.061 1.00 24.16 55 PHE E CA 1
ATOM 4337 C C . PHE E 1 55 ? 12.465 -18.019 -2.238 1.00 24.73 55 PHE E C 1
ATOM 4338 O O . PHE E 1 55 ? 12.568 -18.537 -3.382 1.00 24.65 55 PHE E O 1
ATOM 4346 N N . ALA E 1 56 ? 12.833 -18.659 -1.130 1.00 23.39 56 ALA E N 1
ATOM 4347 C CA . ALA E 1 56 ? 13.533 -19.934 -1.195 1.00 27.49 56 ALA E CA 1
ATOM 4348 C C . ALA E 1 56 ? 12.620 -21.026 -1.784 1.00 27.39 56 ALA E C 1
ATOM 4349 O O . ALA E 1 56 ? 13.123 -21.951 -2.454 1.00 28.77 56 ALA E O 1
ATOM 4351 N N . GLU E 1 57 ? 11.310 -20.944 -1.534 1.00 25.54 57 GLU E N 1
ATOM 4352 C CA . GLU E 1 57 ? 10.357 -21.914 -2.073 1.00 27.75 57 GLU E CA 1
ATOM 4353 C C . GLU E 1 57 ? 10.168 -21.744 -3.578 1.00 27.24 57 GLU E C 1
ATOM 4354 O O . GLU E 1 57 ? 9.999 -22.726 -4.321 1.00 27.53 57 GLU E O 1
ATOM 4360 N N . LEU E 1 58 ? 10.190 -20.497 -4.031 1.00 27.08 58 LEU E N 1
ATOM 4361 C CA . LEU E 1 58 ? 10.139 -20.226 -5.457 1.00 25.51 58 LEU E CA 1
ATOM 4362 C C . LEU E 1 58 ? 11.402 -20.770 -6.145 1.00 24.20 58 LEU E C 1
ATOM 4363 O O . LEU E 1 58 ? 11.327 -21.371 -7.222 1.00 25.30 58 LEU E O 1
ATOM 4368 N N . LYS E 1 59 ? 12.565 -20.502 -5.562 1.00 24.80 59 LYS E N 1
ATOM 4369 C CA . LYS E 1 59 ? 13.823 -21.119 -6.022 1.00 23.98 59 LYS E CA 1
ATOM 4370 C C . LYS E 1 59 ? 13.728 -22.644 -6.113 1.00 25.66 59 LYS E C 1
ATOM 4371 O O . LYS E 1 59 ? 14.006 -23.227 -7.159 1.00 25.13 59 LYS E O 1
ATOM 4377 N N . ALA E 1 60 ? 13.308 -23.285 -5.025 1.00 25.09 60 ALA E N 1
ATOM 4378 C CA . ALA E 1 60 ? 13.094 -24.727 -5.015 1.00 25.32 60 ALA E CA 1
ATOM 4379 C C . ALA E 1 60 ? 12.132 -25.208 -6.102 1.00 23.01 60 ALA E C 1
ATOM 4380 O O . ALA E 1 60 ? 12.415 -26.243 -6.795 1.00 25.14 60 ALA E O 1
ATOM 4382 N N . ALA E 1 61 ? 11.044 -24.467 -6.355 1.00 23.71 61 ALA E N 1
ATOM 4383 C CA . ALA E 1 61 ? 10.047 -24.875 -7.350 1.00 24.16 61 ALA E CA 1
ATOM 4384 C C . ALA E 1 61 ? 10.609 -24.871 -8.773 1.00 22.96 61 ALA E C 1
ATOM 4385 O O . ALA E 1 61 ? 10.308 -25.757 -9.604 1.00 23.80 61 ALA E O 1
ATOM 4387 N N . PHE E 1 62 ? 11.475 -23.904 -9.021 1.00 23.21 62 PHE E N 1
ATOM 4388 C CA . PHE E 1 62 ? 12.117 -23.721 -10.321 1.00 22.85 62 PHE E CA 1
ATOM 4389 C C . PHE E 1 62 ? 13.331 -24.630 -10.510 1.00 21.17 62 PHE E C 1
ATOM 4390 O O . PHE E 1 62 ? 13.715 -24.905 -11.627 1.00 21.51 62 PHE E O 1
ATOM 4398 N N . LYS E 1 63 ? 13.896 -25.189 -9.436 1.00 22.35 63 LYS E N 1
ATOM 4399 C CA . LYS E 1 63 ? 15.188 -25.841 -9.529 1.00 21.88 63 LYS E CA 1
ATOM 4400 C C . LYS E 1 63 ? 15.241 -26.965 -10.590 1.00 23.10 63 LYS E C 1
ATOM 4401 O O . LYS E 1 63 ? 16.208 -27.016 -11.312 1.00 19.58 63 LYS E O 1
ATOM 4407 N N . PRO E 1 64 ? 14.225 -27.840 -10.675 1.00 21.97 64 PRO E N 1
ATOM 4408 C CA . PRO E 1 64 ? 14.303 -28.900 -11.689 1.00 22.38 64 PRO E CA 1
ATOM 4409 C C . PRO E 1 64 ? 14.447 -28.379 -13.105 1.00 22.32 64 PRO E C 1
ATOM 4410 O O . PRO E 1 64 ? 15.269 -28.888 -13.925 1.00 24.02 64 PRO E O 1
ATOM 4414 N N . THR E 1 65 ? 13.694 -27.335 -13.416 1.00 21.42 65 THR E N 1
ATOM 4415 C CA . THR E 1 65 ? 13.704 -26.755 -14.772 1.00 20.80 65 THR E CA 1
ATOM 4416 C C . THR E 1 65 ? 15.039 -26.006 -14.963 1.00 20.52 65 THR E C 1
ATOM 4417 O O . THR E 1 65 ? 15.664 -26.090 -15.999 1.00 18.80 65 THR E O 1
ATOM 4421 N N . TYR E 1 66 ? 15.469 -25.270 -13.931 1.00 19.98 66 TYR E N 1
ATOM 4422 C CA . TYR E 1 66 ? 16.748 -24.577 -13.935 1.00 19.90 66 TYR E CA 1
ATOM 4423 C C . TYR E 1 66 ? 17.903 -25.504 -14.284 1.00 20.58 66 TYR E C 1
ATOM 4424 O O . TYR E 1 66 ? 18.769 -25.167 -15.119 1.00 18.61 66 TYR E O 1
ATOM 4433 N N . GLU E 1 67 ? 17.911 -26.691 -13.660 1.00 19.86 67 GLU E N 1
ATOM 4434 C CA . GLU E 1 67 ? 19.011 -27.642 -13.893 1.00 20.21 67 GLU E CA 1
ATOM 4435 C C . GLU E 1 67 ? 18.992 -28.246 -15.306 1.00 19.04 67 GLU E C 1
ATOM 4436 O O . GLU E 1 67 ? 20.042 -28.620 -15.823 1.00 20.57 67 GLU E O 1
ATOM 4442 N N . ARG E 1 68 ? 17.823 -28.304 -15.947 1.00 17.98 68 ARG E N 1
ATOM 4443 C CA . ARG E 1 68 ? 17.757 -28.681 -17.359 1.00 18.06 68 ARG E CA 1
ATOM 4444 C C . ARG E 1 68 ? 18.323 -27.661 -18.309 1.00 19.55 68 ARG E C 1
ATOM 4445 O O . ARG E 1 68 ? 18.816 -27.988 -19.366 1.00 20.86 68 ARG E O 1
ATOM 4453 N N . LEU E 1 69 ? 18.206 -26.394 -17.913 1.00 17.59 69 LEU E N 1
ATOM 4454 C CA . LEU E 1 69 ? 18.663 -25.274 -18.726 1.00 18.72 69 LEU E CA 1
ATOM 4455 C C . LEU E 1 69 ? 20.128 -24.953 -18.526 1.00 17.26 69 LEU E C 1
ATOM 4456 O O . LEU E 1 69 ? 20.836 -24.728 -19.480 1.00 16.89 69 LEU E O 1
ATOM 4461 N N . ASP E 1 70 ? 20.565 -24.898 -17.272 1.00 18.54 70 ASP E N 1
ATOM 4462 C CA . ASP E 1 70 ? 21.880 -24.437 -16.951 1.00 18.53 70 ASP E CA 1
ATOM 4463 C C . ASP E 1 70 ? 22.981 -25.403 -17.419 1.00 19.04 70 ASP E C 1
ATOM 4464 O O . ASP E 1 70 ? 22.933 -26.619 -17.149 1.00 21.11 70 ASP E O 1
ATOM 4469 N N . HIS E 1 71 ? 24.002 -24.837 -18.024 1.00 19.18 71 HIS E N 1
ATOM 4470 C CA . HIS E 1 71 ? 25.121 -25.570 -18.600 1.00 17.90 71 HIS E CA 1
ATOM 4471 C C . HIS E 1 71 ? 24.661 -26.641 -19.595 1.00 19.04 71 HIS E C 1
ATOM 4472 O O . HIS E 1 71 ? 25.193 -27.746 -19.613 1.00 20.11 71 HIS E O 1
ATOM 4479 N N . HIS E 1 72 ? 23.655 -26.308 -20.407 1.00 18.48 72 HIS E N 1
ATOM 4480 C CA . HIS E 1 72 ? 23.171 -27.208 -21.453 1.00 19.47 72 HIS E CA 1
ATOM 4481 C C . HIS E 1 72 ? 23.027 -26.500 -22.792 1.00 18.86 72 HIS E C 1
ATOM 4482 O O . HIS E 1 72 ? 23.180 -25.257 -22.883 1.00 18.06 72 HIS E O 1
ATOM 4489 N N . TYR E 1 73 ? 22.765 -27.305 -23.809 1.00 18.28 73 TYR E N 1
ATOM 4490 C CA . TYR E 1 73 ? 22.471 -26.856 -25.136 1.00 17.94 73 TYR E CA 1
ATOM 4491 C C . TYR E 1 73 ? 20.980 -26.908 -25.320 1.00 19.64 73 TYR E C 1
ATOM 4492 O O . TYR E 1 73 ? 20.381 -27.972 -25.324 1.00 18.99 73 TYR E O 1
ATOM 4501 N N . LEU E 1 74 ? 20.353 -25.749 -25.409 1.00 17.65 74 LEU E N 1
ATOM 4502 C CA . LEU E 1 74 ? 18.865 -25.685 -25.351 1.00 17.57 74 LEU E CA 1
ATOM 4503 C C . LEU E 1 74 ? 18.125 -26.457 -26.463 1.00 18.10 74 LEU E C 1
ATOM 4504 O O . LEU E 1 74 ? 17.069 -26.977 -26.217 1.00 18.94 74 LEU E O 1
ATOM 4509 N N . ASN E 1 75 ? 18.704 -26.540 -27.650 1.00 17.71 75 ASN E N 1
ATOM 4510 C CA . ASN E 1 75 ? 18.010 -27.110 -28.819 1.00 17.91 75 ASN E CA 1
ATOM 4511 C C . ASN E 1 75 ? 17.718 -28.599 -28.619 1.00 18.22 75 ASN E C 1
ATOM 4512 O O . ASN E 1 75 ? 16.734 -29.124 -29.165 1.00 21.05 75 ASN E O 1
ATOM 4517 N N . ASP E 1 76 ? 18.556 -29.218 -27.813 1.00 19.93 76 ASP E N 1
ATOM 4518 C CA . ASP E 1 76 ? 18.408 -30.642 -27.409 1.00 20.01 76 ASP E CA 1
ATOM 4519 C C . ASP E 1 76 ? 17.208 -30.932 -26.508 1.00 19.74 76 ASP E C 1
ATOM 4520 O O . ASP E 1 76 ? 16.832 -32.074 -26.326 1.00 19.83 76 ASP E O 1
ATOM 4525 N N . ILE E 1 77 ? 16.622 -29.904 -25.886 1.00 20.24 77 ILE E N 1
ATOM 4526 C CA . ILE E 1 77 ? 15.524 -30.091 -24.953 1.00 20.19 77 ILE E CA 1
ATOM 4527 C C . ILE E 1 77 ? 14.186 -30.110 -25.696 1.00 20.67 77 ILE E C 1
ATOM 4528 O O . ILE E 1 77 ? 13.862 -29.187 -26.417 1.00 20.54 77 ILE E O 1
ATOM 4533 N N . PRO E 1 78 ? 13.359 -31.153 -25.496 1.00 21.83 78 PRO E N 1
ATOM 4534 C CA . PRO E 1 78 ? 12.076 -31.102 -26.189 1.00 23.88 78 PRO E CA 1
ATOM 4535 C C . PRO E 1 78 ? 11.217 -29.866 -25.850 1.00 21.72 78 PRO E C 1
ATOM 4536 O O . PRO E 1 78 ? 11.065 -29.493 -24.674 1.00 21.61 78 PRO E O 1
ATOM 4540 N N . GLY E 1 79 ? 10.735 -29.228 -26.901 1.00 22.72 79 GLY E N 1
ATOM 4541 C CA . GLY E 1 79 ? 10.040 -27.969 -26.806 1.00 24.31 79 GLY E CA 1
ATOM 4542 C C . GLY E 1 79 ? 10.886 -26.753 -27.130 1.00 22.46 79 GLY E C 1
ATOM 4543 O O . GLY E 1 79 ? 10.334 -25.680 -27.333 1.00 23.65 79 GLY E O 1
ATOM 4544 N N . LEU E 1 80 ? 12.210 -26.914 -27.189 1.00 19.13 80 LEU E N 1
ATOM 4545 C CA . LEU E 1 80 ? 13.142 -25.788 -27.376 1.00 20.08 80 LEU E CA 1
ATOM 4546 C C . LEU E 1 80 ? 13.946 -25.966 -28.652 1.00 20.03 80 LEU E C 1
ATOM 4547 O O . LEU E 1 80 ? 15.058 -25.450 -28.781 1.00 19.29 80 LEU E O 1
ATOM 4552 N N . GLU E 1 81 ? 13.349 -26.683 -29.615 1.00 22.92 81 GLU E N 1
ATOM 4553 C CA . GLU E 1 81 ? 13.972 -26.905 -30.901 1.00 21.70 81 GLU E CA 1
ATOM 4554 C C . GLU E 1 81 ? 14.175 -25.549 -31.637 1.00 21.25 81 GLU E C 1
ATOM 4555 O O . GLU E 1 81 ? 15.085 -25.407 -32.481 1.00 21.41 81 GLU E O 1
ATOM 4561 N N . ASN E 1 82 ? 13.380 -24.548 -31.278 1.00 20.45 82 ASN E N 1
ATOM 4562 C CA . ASN E 1 82 ? 13.509 -23.177 -31.827 1.00 20.30 82 ASN E CA 1
ATOM 4563 C C . ASN E 1 82 ? 13.632 -22.271 -30.604 1.00 18.33 82 ASN E C 1
ATOM 4564 O O . ASN E 1 82 ? 12.664 -21.677 -30.196 1.00 19.92 82 ASN E O 1
ATOM 4569 N N . PRO E 1 83 ? 14.822 -22.189 -30.019 1.00 18.63 83 PRO E N 1
ATOM 4570 C CA . PRO E 1 83 ? 14.930 -21.635 -28.649 1.00 19.29 83 PRO E CA 1
ATOM 4571 C C . PRO E 1 83 ? 15.161 -20.099 -28.653 1.00 17.68 83 PRO E C 1
ATOM 4572 O O . PRO E 1 83 ? 16.154 -19.560 -28.080 1.00 18.92 83 PRO E O 1
ATOM 4576 N N . THR E 1 84 ? 14.183 -19.404 -29.198 1.00 18.66 84 THR E N 1
ATOM 4577 C CA . THR E 1 84 ? 14.118 -17.952 -29.095 1.00 17.93 84 THR E CA 1
ATOM 4578 C C . THR E 1 84 ? 13.753 -17.571 -27.666 1.00 18.85 84 THR E C 1
ATOM 4579 O O . THR E 1 84 ? 13.259 -18.416 -26.874 1.00 18.63 84 THR E O 1
ATOM 4583 N N . SER E 1 85 ? 13.979 -16.319 -27.330 1.00 18.09 85 SER E N 1
ATOM 4584 C CA . SER E 1 85 ? 13.570 -15.783 -26.015 1.00 19.17 85 SER E CA 1
ATOM 4585 C C . SER E 1 85 ? 12.082 -15.977 -25.789 1.00 18.13 85 SER E C 1
ATOM 4586 O O . SER E 1 85 ? 11.643 -16.279 -24.672 1.00 18.49 85 SER E O 1
ATOM 4589 N N . GLU E 1 86 ? 11.296 -15.744 -26.854 1.00 17.98 86 GLU E N 1
ATOM 4590 C CA . GLU E 1 86 ? 9.860 -15.841 -26.759 1.00 19.30 86 GLU E CA 1
ATOM 4591 C C . GLU E 1 86 ? 9.392 -17.249 -26.472 1.00 19.20 86 GLU E C 1
ATOM 4592 O O . GLU E 1 86 ? 8.484 -17.480 -25.617 1.00 19.74 86 GLU E O 1
ATOM 4598 N N . VAL E 1 87 ? 9.976 -18.200 -27.222 1.00 17.97 87 VAL E N 1
ATOM 4599 C CA . VAL E 1 87 ? 9.675 -19.626 -27.053 1.00 19.70 87 VAL E CA 1
ATOM 4600 C C . VAL E 1 87 ? 10.155 -20.096 -25.691 1.00 17.96 87 VAL E C 1
ATOM 4601 O O . VAL E 1 87 ? 9.441 -20.817 -25.021 1.00 19.98 87 VAL E O 1
ATOM 4605 N N . LEU E 1 88 ? 11.344 -19.702 -25.281 1.00 18.57 88 LEU E N 1
ATOM 4606 C CA . LEU E 1 88 ? 11.872 -20.082 -23.957 1.00 16.83 88 LEU E CA 1
ATOM 4607 C C . LEU E 1 88 ? 11.018 -19.567 -22.790 1.00 17.51 88 LEU E C 1
ATOM 4608 O O . LEU E 1 88 ? 10.752 -20.254 -21.818 1.00 18.32 88 LEU E O 1
ATOM 4613 N N . ALA E 1 89 ? 10.571 -18.321 -22.881 1.00 17.39 89 ALA E N 1
ATOM 4614 C CA . ALA E 1 89 ? 9.763 -17.757 -21.810 1.00 16.49 89 ALA E CA 1
ATOM 4615 C C . ALA E 1 89 ? 8.421 -18.508 -21.663 1.00 19.31 89 ALA E C 1
ATOM 4616 O O . ALA E 1 89 ? 7.996 -18.769 -20.535 1.00 18.85 89 ALA E O 1
ATOM 4618 N N A LYS E 1 90 ? 7.801 -18.847 -22.803 0.50 19.94 90 LYS E N 1
ATOM 4619 N N B LYS E 1 90 ? 7.777 -18.883 -22.764 0.50 19.58 90 LYS E N 1
ATOM 4620 C CA A LYS E 1 90 ? 6.576 -19.631 -22.839 0.50 20.16 90 LYS E CA 1
ATOM 4621 C CA B LYS E 1 90 ? 6.536 -19.619 -22.655 0.50 19.91 90 LYS E CA 1
ATOM 4622 C C A LYS E 1 90 ? 6.867 -20.980 -22.216 0.50 18.91 90 LYS E C 1
ATOM 4623 C C B LYS E 1 90 ? 6.831 -21.055 -22.224 0.50 18.84 90 LYS E C 1
ATOM 4624 O O A LYS E 1 90 ? 6.136 -21.415 -21.328 0.50 17.67 90 LYS E O 1
ATOM 4625 O O B LYS E 1 90 ? 6.052 -21.657 -21.487 0.50 18.16 90 LYS E O 1
ATOM 4636 N N . TRP E 1 91 ? 7.946 -21.609 -22.669 1.00 18.59 91 TRP E N 1
ATOM 4637 C CA . TRP E 1 91 ? 8.318 -22.970 -22.215 1.00 19.31 91 TRP E CA 1
ATOM 4638 C C . TRP E 1 91 ? 8.506 -22.980 -20.691 1.00 19.73 91 TRP E C 1
ATOM 4639 O O . TRP E 1 91 ? 8.026 -23.913 -19.970 1.00 18.35 91 TRP E O 1
ATOM 4650 N N . ILE E 1 92 ? 9.254 -21.987 -20.172 1.00 16.70 92 ILE E N 1
ATOM 4651 C CA . ILE E 1 92 ? 9.456 -21.886 -18.722 1.00 18.18 92 ILE E CA 1
ATOM 4652 C C . ILE E 1 92 ? 8.117 -21.747 -17.978 1.00 17.45 92 ILE E C 1
ATOM 4653 O O . ILE E 1 92 ? 7.889 -22.396 -16.963 1.00 17.75 92 ILE E O 1
ATOM 4658 N N . TRP E 1 93 ? 7.242 -20.884 -18.473 1.00 18.24 93 TRP E N 1
ATOM 4659 C CA . TRP E 1 93 ? 5.917 -20.748 -17.938 1.00 19.28 93 TRP E CA 1
ATOM 4660 C C . TRP E 1 93 ? 5.201 -22.093 -17.908 1.00 19.33 93 TRP E C 1
ATOM 4661 O O . TRP E 1 93 ? 4.639 -22.494 -16.836 1.00 20.04 93 TRP E O 1
ATOM 4672 N N . ASP E 1 94 ? 5.234 -22.801 -19.029 1.00 20.10 94 ASP E N 1
ATOM 4673 C CA . ASP E 1 94 ? 4.554 -24.106 -19.100 1.00 21.42 94 ASP E CA 1
ATOM 4674 C C . ASP E 1 94 ? 5.124 -25.145 -18.141 1.00 21.62 94 ASP E C 1
ATOM 4675 O O . ASP E 1 94 ? 4.367 -25.998 -17.637 1.00 22.68 94 ASP E O 1
ATOM 4680 N N . GLN E 1 95 ? 6.411 -25.066 -17.827 1.00 21.82 95 GLN E N 1
ATOM 4681 C CA . GLN E 1 95 ? 6.965 -25.966 -16.811 1.00 23.28 95 GLN E CA 1
ATOM 4682 C C . GLN E 1 95 ? 6.649 -25.580 -15.393 1.00 23.78 95 GLN E C 1
ATOM 4683 O O . GLN E 1 95 ? 6.491 -26.437 -14.510 1.00 23.03 95 GLN E O 1
ATOM 4689 N N . VAL E 1 96 ? 6.643 -24.280 -15.128 1.00 21.87 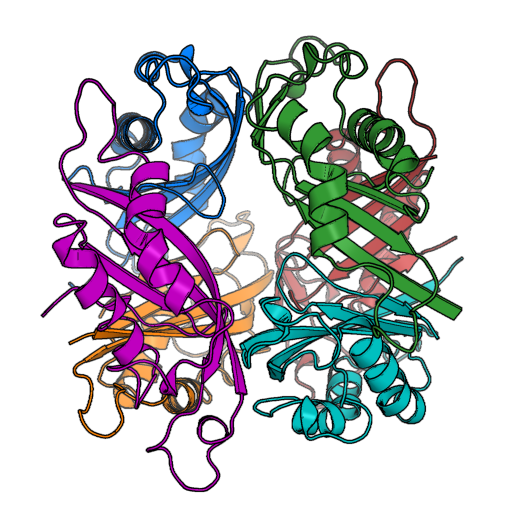96 VAL E N 1
ATOM 4690 C CA . VAL E 1 96 ? 6.544 -23.759 -13.785 1.00 22.64 96 VAL E CA 1
ATOM 4691 C C . VAL E 1 96 ? 5.111 -23.493 -13.323 1.00 22.91 96 VAL E C 1
ATOM 4692 O O . VAL E 1 96 ? 4.805 -23.686 -12.157 1.00 24.90 96 VAL E O 1
ATOM 4696 N N . LYS E 1 97 ? 4.228 -23.068 -14.213 1.00 22.56 97 LYS E N 1
ATOM 4697 C CA . LYS E 1 97 ? 2.862 -22.767 -13.798 1.00 23.43 97 LYS E CA 1
ATOM 4698 C C . LYS E 1 97 ? 2.168 -23.906 -13.059 1.00 24.60 97 LYS E C 1
ATOM 4699 O O . LYS E 1 97 ? 1.391 -23.635 -12.150 1.00 24.09 97 LYS E O 1
ATOM 4705 N N . PRO E 1 98 ? 2.428 -25.162 -13.451 1.00 26.22 98 PRO E N 1
ATOM 4706 C CA . PRO E 1 98 ? 1.706 -26.202 -12.738 1.00 27.60 98 PRO E CA 1
ATOM 4707 C C . PRO E 1 98 ? 2.180 -26.330 -11.307 1.00 28.31 98 PRO E C 1
ATOM 4708 O O . PRO E 1 98 ? 1.378 -26.759 -10.481 1.00 31.32 98 PRO E O 1
ATOM 4712 N N . VAL E 1 99 ? 3.435 -25.960 -11.019 1.00 25.88 99 VAL E N 1
ATOM 4713 C CA . VAL E 1 99 ? 3.992 -26.063 -9.685 1.00 29.74 99 VAL E CA 1
ATOM 4714 C C . VAL E 1 99 ? 3.712 -24.792 -8.860 1.00 31.42 99 VAL E C 1
ATOM 4715 O O . VAL E 1 99 ? 3.606 -24.840 -7.648 1.00 34.02 99 VAL E O 1
ATOM 4719 N N . VAL E 1 100 ? 3.542 -23.660 -9.550 1.00 27.36 100 VAL E N 1
ATOM 4720 C CA . VAL E 1 100 ? 3.394 -22.355 -8.922 1.00 28.51 100 VAL E CA 1
ATOM 4721 C C . VAL E 1 100 ? 2.193 -21.664 -9.554 1.00 28.27 100 VAL E C 1
ATOM 4722 O O . VAL E 1 100 ? 2.334 -20.859 -10.479 1.00 24.29 100 VAL E O 1
ATOM 4726 N N . PRO E 1 101 ? 0.971 -21.988 -9.090 1.00 26.16 101 PRO E N 1
ATOM 4727 C CA . PRO E 1 101 ? -0.173 -21.468 -9.781 1.00 26.33 101 PRO E CA 1
ATOM 4728 C C . PRO E 1 101 ? -0.343 -19.967 -9.737 1.00 23.14 101 PRO E C 1
ATOM 4729 O O . PRO E 1 101 ? -1.055 -19.439 -10.549 1.00 24.24 101 PRO E O 1
ATOM 4733 N N . LEU E 1 102 ? 0.335 -19.313 -8.810 1.00 23.92 102 LEU E N 1
ATOM 4734 C CA . LEU E 1 102 ? 0.238 -17.878 -8.701 1.00 23.79 102 LEU E CA 1
ATOM 4735 C C . LEU E 1 102 ? 1.211 -17.175 -9.671 1.00 22.50 102 LEU E C 1
ATOM 4736 O O . LEU E 1 102 ? 1.212 -15.951 -9.717 1.00 20.09 102 LEU E O 1
ATOM 4741 N N . LEU E 1 103 ? 1.947 -17.938 -10.469 1.00 20.51 103 LEU E N 1
ATOM 4742 C CA . LEU E 1 103 ? 2.858 -17.353 -11.483 1.00 19.40 103 LEU E CA 1
ATOM 4743 C C . LEU E 1 103 ? 2.073 -16.392 -12.388 1.00 19.09 103 LEU E C 1
ATOM 4744 O O . LEU E 1 103 ? 1.005 -16.712 -12.939 1.00 20.55 103 LEU E O 1
ATOM 4749 N N . SER E 1 104 ? 2.604 -15.190 -12.530 1.00 19.24 104 SER E N 1
ATOM 4750 C CA . SER E 1 104 ? 1.982 -14.174 -13.329 1.00 19.63 104 SER E CA 1
ATOM 4751 C C . SER E 1 104 ? 2.808 -13.620 -14.488 1.00 18.63 104 SER E C 1
ATOM 4752 O O . SER E 1 104 ? 2.247 -13.022 -15.392 1.00 19.95 104 SER E O 1
ATOM 4755 N N . ALA E 1 105 ? 4.126 -13.811 -14.450 1.00 18.04 105 ALA E N 1
ATOM 4756 C CA . ALA E 1 105 ? 4.952 -13.479 -15.591 1.00 17.34 105 ALA E CA 1
ATOM 4757 C C . ALA E 1 105 ? 6.265 -14.266 -15.571 1.00 18.44 105 ALA E C 1
ATOM 4758 O O . ALA E 1 105 ? 6.785 -14.588 -14.523 1.00 17.99 105 ALA E O 1
ATOM 4760 N N . VAL E 1 106 ? 6.833 -14.469 -16.756 1.00 18.04 106 VAL E N 1
ATOM 4761 C CA . VAL E 1 106 ? 8.178 -14.988 -16.899 1.00 16.11 106 VAL E CA 1
ATOM 4762 C C . VAL E 1 106 ? 8.892 -14.028 -17.850 1.00 16.61 106 VAL E C 1
ATOM 4763 O O . VAL E 1 106 ? 8.466 -13.850 -18.997 1.00 18.44 106 VAL E O 1
ATOM 4767 N N . MET E 1 107 ? 10.005 -13.469 -17.382 1.00 16.39 107 MET E N 1
ATOM 4768 C CA . MET E 1 107 ? 10.878 -12.644 -18.224 1.00 17.26 107 MET E CA 1
ATOM 4769 C C . MET E 1 107 ? 12.122 -13.472 -18.540 1.00 18.20 107 MET E C 1
ATOM 4770 O O . MET E 1 107 ? 12.700 -14.100 -17.648 1.00 19.48 107 MET E O 1
ATOM 4775 N N . VAL E 1 108 ? 12.520 -13.493 -19.799 1.00 15.70 108 VAL E N 1
ATOM 4776 C CA . VAL E 1 108 ? 13.815 -14.051 -20.204 1.00 16.80 108 VAL E CA 1
ATOM 4777 C C . VAL E 1 108 ? 14.645 -12.914 -20.857 1.00 18.44 108 VAL E C 1
ATOM 4778 O O . VAL E 1 108 ? 14.191 -12.270 -21.812 1.00 18.56 108 VAL E O 1
ATOM 4782 N N . LYS E 1 109 ? 15.877 -12.709 -20.385 1.00 19.12 109 LYS E N 1
ATOM 4783 C CA . LYS E 1 109 ? 16.850 -11.851 -21.048 1.00 20.19 109 LYS E CA 1
ATOM 4784 C C . LYS E 1 109 ? 17.979 -12.704 -21.567 1.00 21.07 109 LYS E C 1
ATOM 4785 O O . LYS E 1 109 ? 18.614 -13.405 -20.787 1.00 22.28 109 LYS E O 1
ATOM 4791 N N . GLU E 1 110 ? 18.209 -12.680 -22.893 1.00 20.97 110 GLU E N 1
ATOM 4792 C CA . GLU E 1 110 ? 19.380 -13.367 -23.489 1.00 25.17 110 GLU E CA 1
ATOM 4793 C C . GLU E 1 110 ? 20.631 -12.581 -23.286 1.00 24.54 110 GLU E C 1
ATOM 4794 O O . GLU E 1 110 ? 21.729 -13.132 -23.148 1.00 26.22 110 GLU E O 1
ATOM 4800 N N . THR E 1 111 ? 20.518 -11.253 -23.326 1.00 22.61 111 THR E N 1
ATOM 4801 C CA . THR E 1 111 ? 21.603 -10.396 -22.970 1.00 23.90 111 THR E CA 1
ATOM 4802 C C . THR E 1 111 ? 21.097 -9.350 -21.952 1.00 22.67 111 THR E C 1
ATOM 4803 O O . THR E 1 111 ? 19.878 -9.235 -21.715 1.00 20.33 111 THR E O 1
ATOM 4807 N N . CYS E 1 112 ? 22.032 -8.564 -21.426 1.00 25.00 112 CYS E N 1
ATOM 4808 C CA . CYS E 1 112 ? 21.691 -7.523 -20.471 1.00 28.24 112 CYS E CA 1
ATOM 4809 C C . CYS E 1 112 ? 20.811 -6.437 -21.080 1.00 25.95 112 CYS E C 1
ATOM 4810 O O . CYS E 1 112 ? 20.167 -5.737 -20.316 1.00 29.31 112 CYS E O 1
ATOM 4813 N N . THR E 1 113 ? 20.765 -6.349 -22.395 1.00 27.77 113 THR E N 1
ATOM 4814 C CA . THR E 1 113 ? 19.980 -5.289 -23.068 1.00 28.59 113 THR E CA 1
ATOM 4815 C C . THR E 1 113 ? 18.773 -5.764 -23.879 1.00 27.71 113 THR E C 1
ATOM 4816 O O . THR E 1 113 ? 18.160 -4.958 -24.580 1.00 24.85 113 THR E O 1
ATOM 4820 N N . ALA E 1 114 ? 18.446 -7.060 -23.890 1.00 24.27 114 ALA E N 1
ATOM 4821 C CA . ALA E 1 114 ? 17.358 -7.566 -24.796 1.00 23.67 114 ALA E CA 1
ATOM 4822 C C . ALA E 1 114 ? 16.582 -8.681 -24.094 1.00 27.57 114 ALA E C 1
ATOM 4823 O O . ALA E 1 114 ? 17.191 -9.608 -23.537 1.00 30.60 114 ALA E O 1
ATOM 4825 N N . GLY E 1 115 ? 15.255 -8.613 -24.135 1.00 23.76 115 GLY E N 1
ATOM 4826 C CA . GLY E 1 115 ? 14.460 -9.529 -23.340 1.00 23.78 115 GLY E CA 1
ATOM 4827 C C . GLY E 1 115 ? 13.023 -9.647 -23.784 1.00 21.18 115 GLY E C 1
ATOM 4828 O O . GLY E 1 115 ? 12.543 -8.879 -24.647 1.00 20.45 115 GLY E O 1
ATOM 4829 N N A CYS E 1 116 ? 12.318 -10.596 -23.194 0.50 20.21 116 CYS E N 1
ATOM 4830 N N B CYS E 1 116 ? 12.355 -10.644 -23.197 0.50 18.29 116 CYS E N 1
ATOM 4831 C CA A CYS E 1 116 ? 10.911 -10.688 -23.446 0.50 20.24 116 CYS E CA 1
ATOM 4832 C CA B CYS E 1 116 ? 10.971 -11.001 -23.482 0.50 16.87 116 CYS E CA 1
ATOM 4833 C C A CYS E 1 116 ? 10.193 -11.177 -22.227 0.50 20.04 116 CYS E C 1
ATOM 4834 C C B CYS E 1 116 ? 10.233 -11.105 -22.146 0.50 18.36 116 CYS E C 1
ATOM 4835 O O A CYS E 1 116 ? 10.745 -11.913 -21.418 0.50 18.19 116 CYS E O 1
ATOM 4836 O O B CYS E 1 116 ? 10.842 -11.468 -21.138 0.50 16.97 116 CYS E O 1
ATOM 4841 N N . ILE E 1 117 ? 8.945 -10.736 -22.114 1.00 18.35 117 ILE E N 1
ATOM 4842 C CA . ILE E 1 117 ? 8.103 -11.005 -20.944 1.00 20.51 117 ILE E CA 1
ATOM 4843 C C . ILE E 1 117 ? 6.843 -11.712 -21.424 1.00 23.22 117 ILE E C 1
ATOM 4844 O O . ILE E 1 117 ? 6.132 -11.263 -22.318 1.00 22.45 117 ILE E O 1
ATOM 4849 N N . TYR E 1 118 ? 6.573 -12.863 -20.833 1.00 19.85 118 TYR E N 1
ATOM 4850 C CA . TYR E 1 118 ? 5.431 -13.657 -21.196 1.00 21.00 118 TYR E CA 1
ATOM 4851 C C . TYR E 1 118 ? 4.502 -13.743 -19.989 1.00 22.01 118 TYR E C 1
ATOM 4852 O O . TYR E 1 118 ? 4.935 -14.013 -18.824 1.00 20.00 118 TYR E O 1
ATOM 4861 N N . ARG E 1 119 ? 3.190 -13.575 -20.253 1.00 22.98 119 ARG E N 1
ATOM 4862 C CA . ARG E 1 119 ? 2.192 -13.430 -19.164 1.00 26.75 119 ARG E CA 1
ATOM 4863 C C . ARG E 1 119 ? 1.000 -14.363 -19.262 1.00 29.46 119 ARG E C 1
ATOM 4864 O O . ARG E 1 119 ? -0.036 -14.131 -18.593 1.00 31.62 119 ARG E O 1
ATOM 4872 N N . GLY E 1 120 ? 1.152 -15.426 -20.039 1.00 29.26 120 GLY E N 1
ATOM 4873 C CA . GLY E 1 120 ? 0.191 -16.511 -20.110 1.00 34.26 120 GLY E CA 1
ATOM 4874 C C . GLY E 1 120 ? -0.584 -16.494 -21.410 1.00 37.08 120 GLY E C 1
ATOM 4875 O O . GLY E 1 120 ? -0.475 -15.544 -22.194 1.00 34.51 120 GLY E O 1
ATOM 4876 N N . GLU E 1 121 ? -1.363 -17.559 -21.629 1.00 41.91 121 GLU E N 1
ATOM 4877 C CA . GLU E 1 121 ? -2.046 -17.816 -22.911 1.00 47.67 121 GLU E CA 1
ATOM 4878 C C . GLU E 1 121 ? -3.482 -17.300 -22.890 1.00 49.72 121 GLU E C 1
ATOM 4879 O O . GLU E 1 121 ? -3.896 -16.435 -23.675 1.00 51.44 121 GLU E O 1
ATOM 4882 N N . MET F 1 1 ? 53.336 3.505 -10.322 1.00 33.86 1 MET F N 1
ATOM 4883 C CA . MET F 1 1 ? 54.177 4.664 -10.729 1.00 30.40 1 MET F CA 1
ATOM 4884 C C . MET F 1 1 ? 53.306 5.648 -11.492 1.00 27.49 1 MET F C 1
ATOM 4885 O O . MET F 1 1 ? 52.181 5.308 -11.875 1.00 25.04 1 MET F O 1
ATOM 4890 N N . MET F 1 2 ? 53.804 6.874 -11.677 1.00 22.58 2 MET F N 1
ATOM 4891 C CA . MET F 1 2 ? 53.063 7.907 -12.402 1.00 21.95 2 MET F CA 1
ATOM 4892 C C . MET F 1 2 ? 52.709 7.359 -13.789 1.00 23.49 2 MET F C 1
ATOM 4893 O O . MET F 1 2 ? 53.575 6.867 -14.525 1.00 22.50 2 MET F O 1
ATOM 4898 N N . SER F 1 3 ? 51.430 7.411 -14.172 1.00 21.50 3 SER F N 1
ATOM 4899 C CA . SER F 1 3 ? 50.990 6.736 -15.363 1.00 20.48 3 SER F CA 1
ATOM 4900 C C . SER F 1 3 ? 49.549 7.075 -15.685 1.00 17.69 3 SER F C 1
ATOM 4901 O O . SER F 1 3 ? 48.772 7.363 -14.789 1.00 18.71 3 SER F O 1
ATOM 4904 N N . THR F 1 4 ? 49.202 6.929 -16.974 1.00 19.60 4 THR F N 1
ATOM 4905 C CA . THR F 1 4 ? 47.806 6.957 -17.413 1.00 18.51 4 THR F CA 1
ATOM 4906 C C . THR F 1 4 ? 47.502 5.652 -18.153 1.00 19.26 4 THR F C 1
ATOM 4907 O O . THR F 1 4 ? 48.270 5.226 -19.027 1.00 18.46 4 THR F O 1
ATOM 4911 N N . THR F 1 5 ? 46.386 5.041 -17.798 1.00 18.47 5 THR F N 1
ATOM 4912 C CA . THR F 1 5 ? 45.910 3.774 -18.354 1.00 17.88 5 THR F CA 1
ATOM 4913 C C . THR F 1 5 ? 44.517 3.979 -18.888 1.00 17.51 5 THR F C 1
ATOM 4914 O O . THR F 1 5 ? 43.760 4.753 -18.293 1.00 21.15 5 THR F O 1
ATOM 4918 N N . LEU F 1 6 ? 44.176 3.323 -19.995 1.00 17.29 6 LEU F N 1
ATOM 4919 C CA . LEU F 1 6 ? 42.810 3.302 -20.520 1.00 18.66 6 LEU F CA 1
ATOM 4920 C C . LEU F 1 6 ? 42.331 1.871 -20.547 1.00 19.61 6 LEU F C 1
ATOM 4921 O O . LEU F 1 6 ? 43.140 0.921 -20.714 1.00 20.57 6 LEU F O 1
ATOM 4926 N N . PHE F 1 7 ? 41.023 1.720 -20.412 1.00 18.97 7 PHE F N 1
ATOM 4927 C CA . PHE F 1 7 ? 40.417 0.443 -20.689 1.00 19.65 7 PHE F CA 1
ATOM 4928 C C . PHE F 1 7 ? 39.084 0.572 -21.358 1.00 19.29 7 PHE F C 1
ATOM 4929 O O . PHE F 1 7 ? 38.397 1.562 -21.221 1.00 19.11 7 PHE F O 1
ATOM 4937 N N . LYS F 1 8 ? 38.725 -0.470 -22.112 1.00 17.11 8 LYS F N 1
ATOM 4938 C CA . LYS F 1 8 ? 37.433 -0.564 -22.750 1.00 18.17 8 LYS F CA 1
ATOM 4939 C C . LYS F 1 8 ? 36.933 -1.995 -22.707 1.00 18.58 8 LYS F C 1
ATOM 4940 O O . LYS F 1 8 ? 37.729 -2.933 -22.903 1.00 18.03 8 LYS F O 1
ATOM 4946 N N . ASP F 1 9 ? 35.605 -2.116 -22.520 1.00 17.64 9 ASP F N 1
ATOM 4947 C CA . ASP F 1 9 ? 34.921 -3.386 -22.309 1.00 18.08 9 ASP F CA 1
ATOM 4948 C C . ASP F 1 9 ? 34.076 -3.752 -23.529 1.00 17.67 9 ASP F C 1
ATOM 4949 O O . ASP F 1 9 ? 33.347 -2.908 -24.086 1.00 19.57 9 ASP F O 1
ATOM 4954 N N . PHE F 1 10 ? 34.108 -5.030 -23.904 1.00 17.81 10 PHE F N 1
ATOM 4955 C CA . PHE F 1 10 ? 33.361 -5.583 -25.012 1.00 17.11 10 PHE F CA 1
ATOM 4956 C C . PHE F 1 10 ? 32.683 -6.869 -24.570 1.00 17.82 10 PHE F C 1
ATOM 4957 O O . PHE F 1 10 ? 33.253 -7.639 -23.778 1.00 22.63 10 PHE F O 1
ATOM 4965 N N . THR F 1 11 ? 31.464 -7.105 -25.005 1.00 18.17 11 THR F N 1
ATOM 4966 C CA . THR F 1 11 ? 30.797 -8.360 -24.620 1.00 19.70 11 THR F CA 1
ATOM 4967 C C . THR F 1 11 ? 30.509 -9.140 -25.867 1.00 18.98 11 THR F C 1
ATOM 4968 O O . THR F 1 11 ? 30.169 -8.566 -26.869 1.00 21.05 11 THR F O 1
ATOM 4972 N N . PHE F 1 12 ? 30.692 -10.458 -25.818 1.00 19.68 12 PHE F N 1
ATOM 4973 C CA . PHE F 1 12 ? 30.395 -11.318 -26.978 1.00 20.22 12 PHE F CA 1
ATOM 4974 C C . PHE F 1 12 ? 29.626 -12.514 -26.465 1.00 19.39 12 PHE F C 1
ATOM 4975 O O . PHE F 1 12 ? 29.779 -12.924 -25.302 1.00 19.70 12 PHE F O 1
ATOM 4983 N N . GLU F 1 13 ? 28.832 -13.093 -27.355 1.00 16.67 13 GLU F N 1
ATOM 4984 C CA . GLU F 1 13 ? 27.940 -14.171 -26.968 1.00 17.83 13 GLU F CA 1
ATOM 4985 C C . GLU F 1 13 ? 28.439 -15.434 -27.655 1.00 17.73 13 GLU F C 1
ATOM 4986 O O . GLU F 1 13 ? 28.400 -15.501 -28.873 1.00 18.05 13 GLU F O 1
ATOM 4992 N N . ALA F 1 14 ? 28.883 -16.433 -26.891 1.00 15.67 14 ALA F N 1
ATOM 4993 C CA . ALA F 1 14 ? 29.552 -17.575 -27.527 1.00 15.83 14 ALA F CA 1
ATOM 4994 C C . ALA F 1 14 ? 29.246 -18.861 -26.805 1.00 16.21 14 ALA F C 1
ATOM 4995 O O . ALA F 1 14 ? 28.864 -18.838 -25.652 1.00 16.60 14 ALA F O 1
ATOM 4997 N N . ALA F 1 15 ? 29.397 -19.974 -27.524 1.00 16.92 15 ALA F N 1
ATOM 4998 C CA . ALA F 1 15 ? 29.358 -21.300 -26.890 1.00 16.22 15 ALA F CA 1
ATOM 4999 C C . ALA F 1 15 ? 30.765 -21.793 -26.602 1.00 15.46 15 ALA F C 1
ATOM 5000 O O . ALA F 1 15 ? 31.700 -21.459 -27.309 1.00 17.39 15 ALA F O 1
ATOM 5002 N N . HIS F 1 16 ? 30.925 -22.620 -25.567 1.00 17.34 16 HIS F N 1
ATOM 5003 C CA . HIS F 1 16 ? 32.197 -23.325 -25.353 1.00 18.23 16 HIS F CA 1
ATOM 5004 C C . HIS F 1 16 ? 31.922 -24.584 -24.528 1.00 17.76 16 HIS F C 1
ATOM 5005 O O . HIS F 1 16 ? 30.838 -24.752 -23.963 1.00 17.03 16 HIS F O 1
ATOM 5012 N N . ARG F 1 17 ? 32.938 -25.429 -24.442 1.00 17.42 17 ARG F N 1
ATOM 5013 C CA . ARG F 1 17 ? 32.876 -26.646 -23.665 1.00 19.64 17 ARG F CA 1
ATOM 5014 C C . ARG F 1 17 ? 34.315 -26.928 -23.222 1.00 17.65 17 ARG F C 1
ATOM 5015 O O . ARG F 1 17 ? 35.221 -26.682 -24.000 1.00 18.24 17 ARG F O 1
ATOM 5023 N N . LEU F 1 18 ? 34.544 -27.395 -21.995 1.00 17.37 18 LEU F N 1
ATOM 5024 C CA . LEU F 1 18 ? 35.914 -27.676 -21.534 1.00 17.10 18 LEU F CA 1
ATOM 5025 C C . LEU F 1 18 ? 36.124 -29.189 -21.735 1.00 19.29 18 LEU F C 1
ATOM 5026 O O . LEU F 1 18 ? 35.384 -30.005 -21.181 1.00 21.65 18 LEU F O 1
ATOM 5031 N N . PRO F 1 19 ? 37.113 -29.516 -22.561 1.00 19.30 19 PRO F N 1
ATOM 5032 C CA . PRO F 1 19 ? 37.313 -30.937 -22.943 1.00 18.65 19 PRO F CA 1
ATOM 5033 C C . PRO F 1 19 ? 38.061 -31.778 -21.902 1.00 20.97 19 PRO F C 1
ATOM 5034 O O . PRO F 1 19 ? 38.031 -33.012 -22.035 1.00 21.69 19 PRO F O 1
ATOM 5038 N N . HIS F 1 20 ? 38.749 -31.157 -20.946 1.00 19.21 20 HIS F N 1
ATOM 5039 C CA . HIS F 1 20 ? 39.631 -31.850 -19.967 1.00 20.08 20 HIS F CA 1
ATOM 5040 C C . HIS F 1 20 ? 39.119 -31.878 -18.537 1.00 21.57 20 HIS F C 1
ATOM 5041 O O . HIS F 1 20 ? 39.864 -32.049 -17.592 1.00 27.21 20 HIS F O 1
ATOM 5048 N N . VAL F 1 21 ? 37.816 -31.732 -18.360 1.00 22.40 21 VAL F N 1
ATOM 5049 C CA . VAL F 1 21 ? 37.236 -31.907 -17.054 1.00 23.69 21 VAL F CA 1
ATOM 5050 C C . VAL F 1 21 ? 36.680 -33.299 -16.949 1.00 24.34 21 VAL F C 1
ATOM 5051 O O . VAL F 1 21 ? 36.289 -33.867 -17.938 1.00 25.21 21 VAL F O 1
ATOM 5055 N N . PRO F 1 22 ? 36.585 -33.827 -15.728 1.00 26.41 22 PRO F N 1
ATOM 5056 C CA . PRO F 1 22 ? 36.048 -35.171 -15.567 1.00 27.39 22 PRO F CA 1
ATOM 5057 C C . PRO F 1 22 ? 34.632 -35.301 -16.104 1.00 29.07 22 PRO F C 1
ATOM 5058 O O . PRO F 1 22 ? 33.827 -34.352 -16.040 1.00 25.45 22 PRO F O 1
ATOM 5062 N N . GLU F 1 23 ? 34.317 -36.487 -16.631 1.00 30.35 23 GLU F N 1
ATOM 5063 C CA . GLU F 1 23 ? 32.947 -36.855 -16.954 1.00 32.70 23 GLU F CA 1
ATOM 5064 C C . GLU F 1 23 ? 31.967 -36.395 -15.882 1.00 32.89 23 GLU F C 1
ATOM 5065 O O . GLU F 1 23 ? 32.181 -36.652 -14.696 1.00 34.64 23 GLU F O 1
ATOM 5071 N N . GLY F 1 24 ? 30.918 -35.668 -16.286 1.00 32.64 24 GLY F N 1
ATOM 5072 C CA . GLY F 1 24 ? 29.912 -35.177 -15.341 1.00 32.15 24 GLY F CA 1
ATOM 5073 C C . GLY F 1 24 ? 30.052 -33.721 -14.906 1.00 27.84 24 GLY F C 1
ATOM 5074 O O . GLY F 1 24 ? 29.090 -33.118 -14.426 1.00 29.86 24 GLY F O 1
ATOM 5075 N N . HIS F 1 25 ? 31.265 -33.183 -14.986 1.00 25.44 25 HIS F N 1
ATOM 5076 C CA . HIS F 1 25 ? 31.522 -31.785 -14.643 1.00 23.77 25 HIS F CA 1
ATOM 5077 C C . HIS F 1 25 ? 30.676 -30.937 -15.605 1.00 22.04 25 HIS F C 1
ATOM 5078 O O . HIS F 1 25 ? 30.698 -31.174 -16.824 1.00 20.45 25 HIS F O 1
ATOM 5085 N N . LYS F 1 26 ? 29.930 -29.982 -15.031 1.00 25.12 26 LYS F N 1
ATOM 5086 C CA . LYS F 1 26 ? 28.984 -29.160 -15.791 1.00 23.73 26 LYS F CA 1
ATOM 5087 C C . LYS F 1 26 ? 29.676 -28.396 -16.933 1.00 21.98 26 LYS F C 1
ATOM 5088 O O . LYS F 1 26 ? 29.099 -28.215 -17.987 1.00 21.29 26 LYS F O 1
ATOM 5094 N N . ALA F 1 27 ? 30.908 -27.974 -16.700 1.00 23.36 27 ALA F N 1
ATOM 5095 C CA . ALA F 1 27 ? 31.675 -27.229 -17.701 1.00 21.29 27 ALA F CA 1
ATOM 5096 C C . ALA F 1 27 ? 32.025 -28.073 -18.921 1.00 19.32 27 ALA F C 1
ATOM 5097 O O . ALA F 1 27 ? 32.393 -27.540 -19.989 1.00 18.54 27 ALA F O 1
ATOM 5099 N N . GLY F 1 28 ? 31.941 -29.399 -18.759 1.00 19.61 28 GLY F N 1
ATOM 5100 C CA . GLY F 1 28 ? 32.174 -30.289 -19.908 1.00 20.02 28 GLY F CA 1
ATOM 5101 C C . GLY F 1 28 ? 31.033 -30.556 -20.858 1.00 19.89 28 GLY F C 1
ATOM 5102 O O . GLY F 1 28 ? 31.184 -31.224 -21.892 1.00 22.45 28 GLY F O 1
ATOM 5103 N N . ARG F 1 29 ? 29.848 -30.016 -20.554 1.00 19.28 29 ARG F N 1
ATOM 5104 C CA . ARG F 1 29 ? 28.697 -30.121 -21.421 1.00 19.88 29 ARG F CA 1
ATOM 5105 C C . ARG F 1 29 ? 28.745 -28.876 -22.337 1.00 19.86 29 ARG F C 1
ATOM 5106 O O . ARG F 1 29 ? 29.302 -27.828 -21.955 1.00 20.01 29 ARG F O 1
ATOM 5114 N N . LEU F 1 30 ? 28.279 -29.017 -23.566 1.00 20.02 30 LEU F N 1
ATOM 5115 C CA . LEU F 1 30 ? 28.168 -27.871 -24.431 1.00 18.59 30 LEU F CA 1
ATOM 5116 C C . LEU F 1 30 ? 27.292 -26.834 -23.743 1.00 19.16 30 LEU F C 1
ATOM 5117 O O . LEU F 1 30 ? 26.170 -27.110 -23.368 1.00 19.70 30 LEU F O 1
ATOM 5122 N N . HIS F 1 31 ? 27.799 -25.600 -23.642 1.00 18.41 31 HIS F N 1
ATOM 5123 C CA . HIS F 1 31 ? 27.007 -24.534 -23.013 1.00 18.10 31 HIS F CA 1
ATOM 5124 C C . HIS F 1 31 ? 27.541 -23.217 -23.562 1.00 17.65 31 HIS F C 1
ATOM 5125 O O . HIS F 1 31 ? 28.178 -23.174 -24.606 1.00 16.92 31 HIS F O 1
ATOM 5132 N N . GLY F 1 32 ? 27.263 -22.117 -22.883 1.00 17.25 32 GLY F N 1
ATOM 5133 C CA . GLY F 1 32 ? 27.732 -20.834 -23.385 1.00 16.76 32 GLY F CA 1
ATOM 5134 C C . GLY F 1 32 ? 27.641 -19.780 -22.303 1.00 16.16 32 GLY F C 1
ATOM 5135 O O . GLY F 1 32 ? 27.232 -20.047 -21.209 1.00 17.84 32 GLY F O 1
ATOM 5136 N N . HIS F 1 33 ? 28.028 -18.561 -22.708 1.00 16.34 33 HIS F N 1
ATOM 5137 C CA . HIS F 1 33 ? 28.139 -17.401 -21.806 1.00 15.48 33 HIS F CA 1
ATOM 5138 C C . HIS F 1 33 ? 28.043 -16.122 -22.647 1.00 16.42 33 HIS F C 1
ATOM 5139 O O . HIS F 1 33 ? 28.350 -16.056 -23.839 1.00 15.64 33 HIS F O 1
ATOM 5146 N N . SER F 1 34 ? 27.679 -15.040 -21.928 1.00 17.67 34 SER F N 1
ATOM 5147 C CA . SER F 1 34 ? 27.874 -13.683 -22.400 1.00 18.69 34 SER F CA 1
ATOM 5148 C C . SER F 1 34 ? 29.227 -13.276 -21.834 1.00 18.09 34 SER F C 1
ATOM 5149 O O . SER F 1 34 ? 29.323 -12.920 -20.643 1.00 20.21 34 SER F O 1
ATOM 5152 N N . PHE F 1 35 ? 30.290 -13.415 -22.621 1.00 17.44 35 PHE F N 1
ATOM 5153 C CA . PHE F 1 35 ? 31.649 -13.159 -22.152 1.00 17.94 35 PHE F CA 1
ATOM 5154 C C . PHE F 1 35 ? 31.943 -11.668 -22.207 1.00 18.59 35 PHE F C 1
ATOM 5155 O O . PHE F 1 35 ? 31.467 -11.001 -23.144 1.00 26.93 35 PHE F O 1
ATOM 5163 N N . MET F 1 36 ? 32.680 -11.156 -21.235 1.00 16.76 36 MET F N 1
ATOM 5164 C CA . MET F 1 36 ? 33.112 -9.761 -21.271 1.00 18.37 36 MET F CA 1
ATOM 5165 C C . MET F 1 36 ? 34.638 -9.756 -21.373 1.00 18.77 36 MET F C 1
ATOM 5166 O O . MET F 1 36 ? 35.295 -10.452 -20.656 1.00 18.23 36 MET F O 1
ATOM 5171 N N . VAL F 1 37 ? 35.166 -8.969 -22.298 1.00 17.14 37 VAL F N 1
ATOM 5172 C CA . VAL F 1 37 ? 36.580 -8.782 -22.447 1.00 16.94 37 VAL F CA 1
ATOM 5173 C C . VAL F 1 37 ? 36.926 -7.327 -22.214 1.00 17.64 37 VAL F C 1
ATOM 5174 O O . VAL F 1 37 ? 36.312 -6.418 -22.822 1.00 18.35 37 VAL F O 1
ATOM 5178 N N . ARG F 1 38 ? 37.863 -7.087 -21.323 1.00 15.82 38 ARG F N 1
ATOM 5179 C CA . ARG F 1 38 ? 38.346 -5.729 -21.128 1.00 16.35 38 ARG F CA 1
ATOM 5180 C C . ARG F 1 38 ? 39.764 -5.647 -21.655 1.00 15.84 38 ARG F C 1
ATOM 5181 O O . ARG F 1 38 ? 40.626 -6.433 -21.263 1.00 16.72 38 ARG F O 1
ATOM 5189 N N . LEU F 1 39 ? 40.020 -4.678 -22.516 1.00 15.82 39 LEU F N 1
ATOM 5190 C CA . LEU F 1 39 ? 41.387 -4.391 -22.964 1.00 16.45 39 LEU F CA 1
ATOM 5191 C C . LEU F 1 39 ? 41.885 -3.179 -22.205 1.00 16.35 39 LEU F C 1
ATOM 5192 O O . LEU F 1 39 ? 41.240 -2.152 -22.188 1.00 16.89 39 LEU F O 1
ATOM 5197 N N . GLU F 1 40 ? 43.045 -3.318 -21.611 1.00 17.24 40 GLU F N 1
ATOM 5198 C CA . GLU F 1 40 ? 43.737 -2.221 -20.929 1.00 17.56 40 GLU F CA 1
ATOM 5199 C C . GLU F 1 40 ? 44.975 -1.828 -21.732 1.00 17.45 40 GLU F C 1
ATOM 5200 O O . GLU F 1 40 ? 45.733 -2.698 -22.170 1.00 17.28 40 GLU F O 1
ATOM 5206 N N . ILE F 1 41 ? 45.178 -0.540 -21.914 1.00 18.29 41 ILE F N 1
ATOM 5207 C CA . ILE F 1 41 ? 46.390 -0.024 -22.547 1.00 18.78 41 ILE F CA 1
ATOM 5208 C C . ILE F 1 41 ? 47.042 1.049 -21.632 1.00 21.15 41 ILE F C 1
ATOM 5209 O O . ILE F 1 41 ? 46.380 1.675 -20.787 1.00 19.44 41 ILE F O 1
ATOM 5214 N N . THR F 1 42 ? 48.348 1.250 -21.764 1.00 20.41 42 THR F N 1
ATOM 5215 C CA . THR F 1 42 ? 49.030 2.294 -21.020 1.00 21.90 42 THR F CA 1
ATOM 5216 C C . THR F 1 42 ? 49.983 3.025 -21.936 1.00 20.82 42 THR F C 1
ATOM 5217 O O . THR F 1 42 ? 50.637 2.396 -22.756 1.00 22.69 42 THR F O 1
ATOM 5221 N N . GLY F 1 43 ? 49.989 4.365 -21.841 1.00 19.86 43 GLY F N 1
ATOM 5222 C CA . GLY F 1 43 ? 50.868 5.152 -22.660 1.00 21.48 43 GLY F CA 1
ATOM 5223 C C . GLY F 1 43 ? 50.845 6.624 -22.313 1.00 19.70 43 GLY F C 1
ATOM 5224 O O . GLY F 1 43 ? 50.170 7.028 -21.377 1.00 21.38 43 GLY F O 1
ATOM 5225 N N . GLU F 1 44 ? 51.585 7.435 -23.069 1.00 23.15 44 GLU F N 1
ATOM 5226 C CA . GLU F 1 44 ? 51.602 8.877 -22.791 1.00 23.76 44 GLU F CA 1
ATOM 5227 C C . GLU F 1 44 ? 50.381 9.504 -23.481 1.00 22.25 44 GLU F C 1
ATOM 5228 O O . GLU F 1 44 ? 49.937 9.098 -24.548 1.00 24.23 44 GLU F O 1
ATOM 5234 N N . VAL F 1 45 ? 49.877 10.527 -22.833 1.00 22.61 45 VAL F N 1
ATOM 5235 C CA . VAL F 1 45 ? 48.761 11.300 -23.340 1.00 22.51 45 VAL F CA 1
ATOM 5236 C C . VAL F 1 45 ? 49.341 12.354 -24.267 1.00 22.65 45 VAL F C 1
ATOM 5237 O O . VAL F 1 45 ? 50.225 13.102 -23.877 1.00 23.59 45 VAL F O 1
ATOM 5241 N N . ASP F 1 46 ? 48.850 12.394 -25.489 1.00 24.01 46 ASP F N 1
ATOM 5242 C CA . ASP F 1 46 ? 49.336 13.371 -26.466 1.00 24.62 46 ASP F CA 1
ATOM 5243 C C . ASP F 1 46 ? 48.811 14.764 -26.093 1.00 24.84 46 ASP F C 1
ATOM 5244 O O . ASP F 1 46 ? 47.644 14.882 -25.758 1.00 23.70 46 ASP F O 1
ATOM 5249 N N . PRO F 1 47 ? 49.678 15.803 -26.111 1.00 26.72 47 PRO F N 1
ATOM 5250 C CA . PRO F 1 47 ? 49.208 17.127 -25.635 1.00 27.51 47 PRO F CA 1
ATOM 5251 C C . PRO F 1 47 ? 48.183 17.816 -26.543 1.00 27.12 47 PRO F C 1
ATOM 5252 O O . PRO F 1 47 ? 47.369 18.568 -26.071 1.00 30.36 47 PRO F O 1
ATOM 5256 N N . HIS F 1 48 ? 48.188 17.491 -27.808 1.00 23.79 48 HIS F N 1
ATOM 5257 C CA . HIS F 1 48 ? 47.149 17.957 -28.712 1.00 24.40 48 HIS F CA 1
ATOM 5258 C C . HIS F 1 48 ? 45.813 17.226 -28.647 1.00 21.99 48 HIS F C 1
ATOM 5259 O O . HIS F 1 48 ? 44.746 17.866 -28.475 1.00 22.74 48 HIS F O 1
ATOM 5266 N N . THR F 1 49 ? 45.827 15.884 -28.766 1.00 20.84 49 THR F N 1
ATOM 5267 C CA . THR F 1 49 ? 44.571 15.160 -28.755 1.00 18.86 49 THR F CA 1
ATOM 5268 C C . THR F 1 49 ? 43.962 15.082 -27.318 1.00 18.25 49 THR F C 1
ATOM 5269 O O . THR F 1 49 ? 42.741 14.950 -27.144 1.00 18.40 49 THR F O 1
ATOM 5273 N N . GLY F 1 50 ? 44.817 15.174 -26.310 1.00 20.58 50 GLY F N 1
ATOM 5274 C CA . GLY F 1 50 ? 44.426 14.956 -24.925 1.00 20.12 50 GLY F CA 1
ATOM 5275 C C . GLY F 1 50 ? 44.162 13.505 -24.605 1.00 19.71 50 GLY F C 1
ATOM 5276 O O . GLY F 1 50 ? 43.556 13.197 -23.575 1.00 20.06 50 GLY F O 1
ATOM 5277 N N . TRP F 1 51 ? 44.547 12.590 -25.491 1.00 19.88 51 TRP F N 1
ATOM 5278 C CA . TRP F 1 51 ? 44.268 11.169 -25.218 1.00 20.39 51 TRP F CA 1
ATOM 5279 C C . TRP F 1 51 ? 45.460 10.267 -25.568 1.00 19.99 51 TRP F C 1
ATOM 5280 O O . TRP F 1 51 ? 46.444 10.709 -26.196 1.00 20.62 51 TRP F O 1
ATOM 5291 N N . ILE F 1 52 ? 45.397 9.010 -25.117 1.00 19.53 52 ILE F N 1
ATOM 5292 C CA . ILE F 1 52 ? 46.408 8.053 -25.454 1.00 20.63 52 ILE F CA 1
ATOM 5293 C C . ILE F 1 52 ? 46.135 7.565 -26.867 1.00 19.84 52 ILE F C 1
ATOM 5294 O O . ILE F 1 52 ? 46.966 7.770 -27.792 1.00 24.11 52 ILE F O 1
ATOM 5299 N N . ILE F 1 53 ? 44.979 6.928 -27.054 1.00 20.45 53 ILE F N 1
ATOM 5300 C CA . ILE F 1 53 ? 44.399 6.665 -28.355 1.00 21.48 53 ILE F CA 1
ATOM 5301 C C . ILE F 1 53 ? 42.903 6.774 -28.192 1.00 20.21 53 ILE F C 1
ATOM 5302 O O . ILE F 1 53 ? 42.399 6.606 -27.080 1.00 19.20 53 ILE F O 1
ATOM 5307 N N . ASP F 1 54 ? 42.177 7.069 -29.272 1.00 17.82 54 ASP F N 1
ATOM 5308 C CA . ASP F 1 54 ? 40.729 7.202 -29.224 1.00 18.66 54 ASP F CA 1
ATOM 5309 C C . ASP F 1 54 ? 40.140 5.851 -28.793 1.00 20.21 54 ASP F C 1
ATOM 5310 O O . ASP F 1 54 ? 40.536 4.824 -29.324 1.00 20.12 54 ASP F O 1
ATOM 5315 N N . PHE F 1 55 ? 39.190 5.854 -27.861 1.00 21.15 55 PHE F N 1
ATOM 5316 C CA . PHE F 1 55 ? 38.402 4.643 -27.612 1.00 20.67 55 PHE F CA 1
ATOM 5317 C C . PHE F 1 55 ? 37.908 3.970 -28.904 1.00 20.47 55 PHE F C 1
ATOM 5318 O O . PHE F 1 55 ? 37.891 2.739 -29.002 1.00 20.59 55 PHE F O 1
ATOM 5326 N N . ALA F 1 56 ? 37.495 4.742 -29.921 1.00 19.92 56 ALA F N 1
ATOM 5327 C CA . ALA F 1 56 ? 37.045 4.140 -31.171 1.00 21.60 56 ALA F CA 1
ATOM 5328 C C . ALA F 1 56 ? 38.144 3.394 -31.927 1.00 21.39 56 ALA F C 1
ATOM 5329 O O . ALA F 1 56 ? 37.863 2.375 -32.574 1.00 21.24 56 ALA F O 1
ATOM 5331 N N . GLU F 1 57 ? 39.382 3.868 -31.819 1.00 21.11 57 GLU F N 1
ATOM 5332 C CA . GLU F 1 57 ? 40.567 3.250 -32.429 1.00 22.47 57 GLU F CA 1
ATOM 5333 C C . GLU F 1 57 ? 40.824 1.884 -31.730 1.00 22.23 57 GLU F C 1
ATOM 5334 O O . GLU F 1 57 ? 41.186 0.900 -32.383 1.00 21.66 57 GLU F O 1
ATOM 5340 N N . LEU F 1 58 ? 40.692 1.825 -30.412 1.00 21.68 58 LEU F N 1
ATOM 5341 C CA . LEU F 1 58 ? 40.857 0.552 -29.696 1.00 19.56 58 LEU F CA 1
ATOM 5342 C C . LEU F 1 58 ? 39.758 -0.417 -30.151 1.00 19.84 58 LEU F C 1
ATOM 5343 O O . LEU F 1 58 ? 40.049 -1.613 -30.398 1.00 20.21 58 LEU F O 1
ATOM 5348 N N . LYS F 1 59 ? 38.510 0.051 -30.224 1.00 19.03 59 LYS F N 1
ATOM 5349 C CA . LYS F 1 59 ? 37.400 -0.804 -30.722 1.00 18.64 59 LYS F CA 1
ATOM 5350 C C . LYS F 1 59 ? 37.708 -1.329 -32.130 1.00 19.93 59 LYS F C 1
ATOM 5351 O O . LYS F 1 59 ? 37.562 -2.533 -32.434 1.00 18.82 59 LYS F O 1
ATOM 5357 N N . ALA F 1 60 ? 38.127 -0.421 -33.014 1.00 19.90 60 ALA F N 1
ATOM 5358 C CA . ALA F 1 60 ? 38.455 -0.841 -34.374 1.00 20.64 60 ALA F CA 1
ATOM 5359 C C . ALA F 1 60 ? 39.554 -1.854 -34.495 1.00 19.42 60 ALA F C 1
ATOM 5360 O O . ALA F 1 60 ? 39.438 -2.774 -35.348 1.0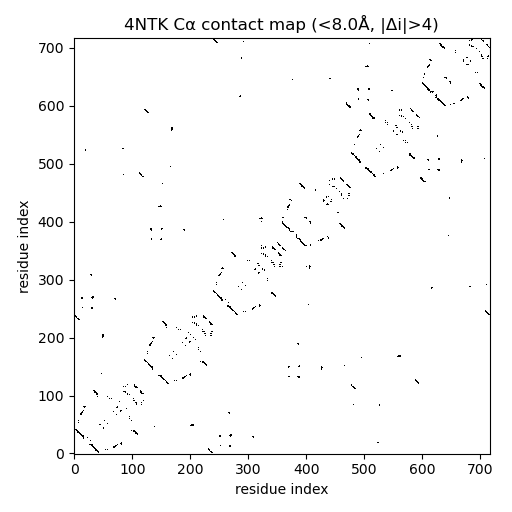0 21.69 60 ALA F O 1
ATOM 5362 N N . ALA F 1 61 ? 40.582 -1.732 -33.656 1.00 20.10 61 ALA F N 1
ATOM 5363 C CA . ALA F 1 61 ? 41.737 -2.591 -33.677 1.00 19.44 61 ALA F CA 1
ATOM 5364 C C . ALA F 1 61 ? 41.313 -4.003 -33.236 1.00 20.57 61 ALA F C 1
ATOM 5365 O O . ALA F 1 61 ? 41.814 -5.023 -33.732 1.00 21.36 61 ALA F O 1
ATOM 5367 N N . PHE F 1 62 ? 40.410 -4.052 -32.270 1.00 20.55 62 PHE F N 1
ATOM 5368 C CA . PHE F 1 62 ? 39.879 -5.333 -31.756 1.00 19.82 62 PHE F CA 1
ATOM 5369 C C . PHE F 1 62 ? 38.843 -6.008 -32.646 1.00 20.54 62 PHE F C 1
ATOM 5370 O O . PHE F 1 62 ? 38.666 -7.212 -32.551 1.00 18.92 62 PHE F O 1
ATOM 5378 N N . LYS F 1 63 ? 38.165 -5.276 -33.546 1.00 20.04 63 LYS F N 1
ATOM 5379 C CA . LYS F 1 63 ? 36.997 -5.803 -34.250 1.00 20.69 63 LYS F CA 1
ATOM 5380 C C . LYS F 1 63 ? 37.255 -7.153 -34.953 1.00 18.82 63 LYS F C 1
ATOM 5381 O O . LYS F 1 63 ? 36.459 -8.077 -34.814 1.00 20.29 63 LYS F O 1
ATOM 5387 N N . PRO F 1 64 ? 38.407 -7.319 -35.642 1.00 19.84 64 PRO F N 1
ATOM 5388 C CA . PRO F 1 64 ? 38.585 -8.609 -36.349 1.00 20.71 64 PRO F CA 1
ATOM 5389 C C . PRO F 1 64 ? 38.551 -9.773 -35.386 1.00 20.36 64 PRO F C 1
ATOM 5390 O O . PRO F 1 64 ? 37.919 -10.783 -35.687 1.00 22.39 64 PRO F O 1
ATOM 5394 N N . THR F 1 65 ? 39.196 -9.605 -34.235 1.00 20.42 65 THR F N 1
ATOM 5395 C CA . THR F 1 65 ? 39.240 -10.687 -33.219 1.00 18.85 65 THR F CA 1
ATOM 5396 C C . THR F 1 65 ? 37.883 -10.869 -32.577 1.00 19.47 65 THR F C 1
ATOM 5397 O O . THR F 1 65 ? 37.414 -11.957 -32.410 1.00 20.49 65 THR F O 1
ATOM 5401 N N . TYR F 1 66 ? 37.233 -9.764 -32.218 1.00 18.83 66 TYR F N 1
ATOM 5402 C CA . TYR F 1 66 ? 35.858 -9.778 -31.727 1.00 20.04 66 TYR F CA 1
ATOM 5403 C C . TYR F 1 66 ? 34.911 -10.525 -32.609 1.00 20.08 66 TYR F C 1
ATOM 5404 O O . TYR F 1 66 ? 34.124 -11.343 -32.137 1.00 21.38 66 TYR F O 1
ATOM 5413 N N . GLU F 1 67 ? 35.020 -10.287 -33.927 1.00 20.11 67 GLU F N 1
ATOM 5414 C CA . GLU F 1 67 ? 34.139 -10.968 -34.878 1.00 21.74 67 GLU F CA 1
ATOM 5415 C C . GLU F 1 67 ? 34.386 -12.495 -34.934 1.00 20.01 67 GLU F C 1
ATOM 5416 O O . GLU F 1 67 ? 33.439 -13.250 -35.183 1.00 21.70 67 GLU F O 1
ATOM 5422 N N . ARG F 1 68 ? 35.606 -12.931 -34.686 1.00 19.11 68 ARG F N 1
ATOM 5423 C CA . ARG F 1 68 ? 35.871 -14.412 -34.591 1.00 19.70 68 ARG F CA 1
ATOM 5424 C C . ARG F 1 68 ? 35.226 -15.072 -33.392 1.00 20.97 68 ARG F C 1
ATOM 5425 O O . ARG F 1 68 ? 34.883 -16.251 -33.405 1.00 22.60 68 ARG F O 1
ATOM 5433 N N . LEU F 1 69 ? 35.091 -14.299 -32.344 1.00 18.03 69 LEU F N 1
ATOM 5434 C CA . LEU F 1 69 ? 34.558 -14.785 -31.071 1.00 19.33 69 LEU F CA 1
ATOM 5435 C C . LEU F 1 69 ? 33.038 -14.711 -30.974 1.00 18.54 69 LEU F C 1
ATOM 5436 O O . LEU F 1 69 ? 32.379 -15.638 -30.470 1.00 20.20 69 LEU F O 1
ATOM 5441 N N . ASP F 1 70 ? 32.440 -13.601 -31.417 1.00 18.92 70 ASP F N 1
ATOM 5442 C CA . ASP F 1 70 ? 31.042 -13.342 -31.173 1.00 19.11 70 ASP F CA 1
ATOM 5443 C C . ASP F 1 70 ? 30.140 -14.219 -32.032 1.00 17.32 70 ASP F C 1
ATOM 5444 O O . ASP F 1 70 ? 30.362 -14.382 -33.234 1.00 19.94 70 ASP F O 1
ATOM 5449 N N . HIS F 1 71 ? 29.117 -14.801 -31.423 1.00 18.61 71 HIS F N 1
ATOM 5450 C CA . HIS F 1 71 ? 28.161 -15.678 -32.102 1.00 19.44 71 HIS F CA 1
ATOM 5451 C C . HIS F 1 71 ? 28.871 -16.848 -32.768 1.00 19.76 71 HIS F C 1
ATOM 5452 O O . HIS F 1 71 ? 28.562 -17.260 -33.857 1.00 20.76 71 HIS F O 1
ATOM 5459 N N . HIS F 1 72 ? 29.874 -17.344 -32.061 1.00 19.92 72 HIS F N 1
ATOM 5460 C CA . HIS F 1 72 ? 30.650 -18.547 -32.490 1.00 19.51 72 HIS F C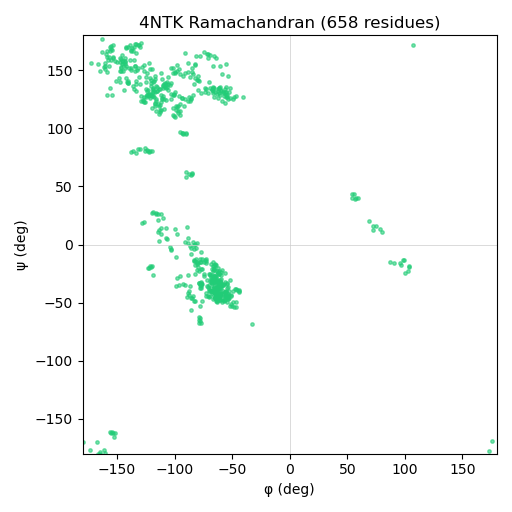A 1
ATOM 5461 C C . HIS F 1 72 ? 30.846 -19.537 -31.354 1.00 18.55 72 HIS F C 1
ATOM 5462 O O . HIS F 1 72 ? 30.523 -19.259 -30.218 1.00 19.34 72 HIS F O 1
ATOM 5469 N N . TYR F 1 73 ? 31.244 -20.749 -31.736 1.00 19.16 73 TYR F N 1
ATOM 5470 C CA . TYR F 1 73 ? 31.628 -21.836 -30.811 1.00 18.49 73 TYR F CA 1
ATOM 5471 C C . TYR F 1 73 ? 33.115 -21.785 -30.681 1.00 16.34 73 TYR F C 1
ATOM 5472 O O . TYR F 1 73 ? 33.850 -22.056 -31.640 1.00 17.95 73 TYR F O 1
ATOM 5481 N N . LEU F 1 74 ? 33.612 -21.406 -29.507 1.00 17.73 74 LEU F N 1
ATOM 5482 C CA . LEU F 1 74 ? 35.032 -21.176 -29.345 1.00 16.22 74 LEU F CA 1
ATOM 5483 C C . LEU F 1 74 ? 35.929 -22.410 -29.642 1.00 17.62 74 LEU F C 1
ATOM 5484 O O . LEU F 1 74 ? 37.041 -22.255 -30.121 1.00 19.18 74 LEU F O 1
ATOM 5489 N N . ASN F 1 75 ? 35.438 -23.585 -29.292 1.00 17.39 75 ASN F N 1
ATOM 5490 C CA . ASN F 1 75 ? 36.266 -24.776 -29.460 1.00 18.39 75 ASN F CA 1
ATOM 5491 C C . ASN F 1 75 ? 36.710 -25.012 -30.885 1.00 20.49 75 ASN F C 1
ATOM 5492 O O . ASN F 1 75 ? 37.715 -25.729 -31.102 1.00 21.78 75 ASN F O 1
ATOM 5497 N N . ASP F 1 76 ? 35.994 -24.450 -31.829 1.00 21.83 76 ASP F N 1
ATOM 5498 C CA . ASP F 1 76 ? 36.322 -24.647 -33.247 1.00 23.17 76 ASP F CA 1
ATOM 5499 C C . ASP F 1 76 ? 37.393 -23.641 -33.753 1.00 21.43 76 ASP F C 1
ATOM 5500 O O . ASP F 1 76 ? 37.844 -23.723 -34.908 1.00 23.42 76 ASP F O 1
ATOM 5505 N N . ILE F 1 77 ? 37.832 -22.702 -32.905 1.00 20.31 77 ILE F N 1
ATOM 5506 C CA . ILE F 1 77 ? 38.862 -21.749 -33.277 1.00 20.23 77 ILE F CA 1
ATOM 5507 C C . ILE F 1 77 ? 40.240 -22.246 -32.861 1.00 18.64 77 ILE F C 1
ATOM 5508 O O . ILE F 1 77 ? 40.430 -22.594 -31.690 1.00 19.21 77 ILE F O 1
ATOM 5513 N N . PRO F 1 78 ? 41.225 -22.316 -33.818 1.00 20.65 78 PRO F N 1
ATOM 5514 C CA . PRO F 1 78 ? 42.501 -22.888 -33.412 1.00 21.40 78 PRO F CA 1
ATOM 5515 C C . PRO F 1 78 ? 43.143 -22.099 -32.301 1.00 22.67 78 PRO F C 1
ATOM 5516 O O . PRO F 1 78 ? 43.180 -20.880 -32.370 1.00 23.01 78 PRO F O 1
ATOM 5520 N N . GLY F 1 79 ? 43.666 -22.793 -31.299 1.00 20.58 79 GLY F N 1
ATOM 5521 C CA . GLY F 1 79 ? 44.163 -22.173 -30.097 1.00 20.63 79 GLY F CA 1
ATOM 5522 C C . GLY F 1 79 ? 43.160 -22.177 -28.957 1.00 18.89 79 GLY F C 1
ATOM 5523 O O . GLY F 1 79 ? 43.554 -21.993 -27.797 1.00 20.96 79 GLY F O 1
ATOM 5524 N N . LEU F 1 80 ? 41.894 -22.383 -29.272 1.00 18.68 80 LEU F N 1
ATOM 5525 C CA . LEU F 1 80 ? 40.840 -22.346 -28.234 1.00 19.73 80 LEU F CA 1
ATOM 5526 C C . LEU F 1 80 ? 40.148 -23.684 -28.043 1.00 19.91 80 LEU F C 1
ATOM 5527 O O . LEU F 1 80 ? 38.978 -23.755 -27.612 1.00 18.76 80 LEU F O 1
ATOM 5532 N N . GLU F 1 81 ? 40.882 -24.764 -28.345 1.00 19.83 81 GLU F N 1
ATOM 5533 C CA . GLU F 1 81 ? 40.381 -26.128 -28.100 1.00 20.72 81 GLU F CA 1
ATOM 5534 C C . GLU F 1 81 ? 40.121 -26.448 -26.648 1.00 19.46 81 GLU F C 1
ATOM 5535 O O . GLU F 1 81 ? 39.235 -27.254 -26.359 1.00 19.94 81 GLU F O 1
ATOM 5541 N N . ASN F 1 82 ? 40.794 -25.740 -25.733 1.00 18.19 82 ASN F N 1
ATOM 5542 C CA . ASN F 1 82 ? 40.504 -25.786 -24.300 1.00 17.49 82 ASN F CA 1
ATOM 5543 C C . ASN F 1 82 ? 40.179 -24.369 -23.833 1.00 16.07 82 ASN F C 1
ATOM 5544 O O . ASN F 1 82 ? 41.059 -23.707 -23.309 1.00 17.67 82 ASN F O 1
ATOM 5549 N N . PRO F 1 83 ? 38.955 -23.940 -24.099 1.00 17.33 83 PRO F N 1
ATOM 5550 C CA . PRO F 1 83 ? 38.662 -22.519 -23.962 1.00 17.23 83 PRO F CA 1
ATOM 5551 C C . PRO F 1 83 ? 38.275 -22.058 -22.526 1.00 16.04 83 PRO F C 1
ATOM 5552 O O . PRO F 1 83 ? 37.175 -21.534 -22.307 1.00 16.97 83 PRO F O 1
ATOM 5556 N N . THR F 1 84 ? 39.178 -22.245 -21.574 1.00 16.06 84 THR F N 1
ATOM 5557 C CA . THR F 1 84 ? 39.080 -21.640 -20.277 1.00 16.46 84 THR F CA 1
ATOM 5558 C C . THR F 1 84 ? 39.205 -20.109 -20.377 1.00 16.12 84 THR F C 1
ATOM 5559 O O . THR F 1 84 ? 39.733 -19.560 -21.356 1.00 18.18 84 THR F O 1
ATOM 5563 N N . SER F 1 85 ? 38.764 -19.445 -19.323 1.00 18.36 85 SER F N 1
ATOM 5564 C CA . SER F 1 85 ? 39.006 -17.998 -19.189 1.00 17.86 85 SER F CA 1
ATOM 5565 C C . SER F 1 85 ? 40.508 -17.696 -19.309 1.00 17.56 85 SER F C 1
ATOM 5566 O O . SER F 1 85 ? 40.905 -16.758 -19.994 1.00 17.45 85 SER F O 1
ATOM 5569 N N . GLU F 1 86 ? 41.335 -18.489 -18.629 1.00 16.27 86 GLU F N 1
ATOM 5570 C CA . GLU F 1 86 ? 42.791 -18.305 -18.647 1.00 17.24 86 GLU F CA 1
ATOM 5571 C C . GLU F 1 86 ? 43.408 -18.399 -20.065 1.00 18.15 86 GLU F C 1
ATOM 5572 O O . GLU F 1 86 ? 44.168 -17.533 -20.509 1.00 17.86 86 GLU F O 1
ATOM 5578 N N . VAL F 1 87 ? 43.050 -19.449 -20.779 1.00 17.11 87 VAL F N 1
ATOM 5579 C CA . VAL F 1 87 ? 43.493 -19.723 -22.119 1.00 18.06 87 VAL F CA 1
ATOM 5580 C C . VAL F 1 87 ? 42.984 -18.584 -23.047 1.00 17.77 87 VAL F C 1
ATOM 5581 O O . VAL F 1 87 ? 43.714 -18.076 -23.865 1.00 17.82 87 VAL F O 1
ATOM 5585 N N . LEU F 1 88 ? 41.705 -18.238 -22.900 1.00 16.52 88 LEU F N 1
ATOM 5586 C CA . LEU F 1 88 ? 41.095 -17.210 -23.756 1.00 17.29 88 LEU F CA 1
ATOM 5587 C C . LEU F 1 88 ? 41.747 -15.836 -23.550 1.00 16.21 88 LEU F C 1
ATOM 5588 O O . LEU F 1 88 ? 42.004 -15.106 -24.536 1.00 16.79 88 LEU F O 1
ATOM 5593 N N . ALA F 1 89 ? 42.030 -15.473 -22.316 1.00 15.90 89 ALA F N 1
ATOM 5594 C CA . ALA F 1 89 ? 42.629 -14.156 -22.038 1.00 16.29 89 ALA F CA 1
ATOM 5595 C C . ALA F 1 89 ? 43.993 -14.074 -22.707 1.00 17.03 89 ALA F C 1
ATOM 5596 O O . ALA F 1 89 ? 44.293 -13.091 -23.370 1.00 17.48 89 ALA F O 1
ATOM 5598 N N . LYS F 1 90 ? 44.806 -15.133 -22.585 1.00 17.84 90 LYS F N 1
ATOM 5599 C CA . LYS F 1 90 ? 46.107 -15.180 -23.262 1.00 19.71 90 LYS F CA 1
ATOM 5600 C C . LYS F 1 90 ? 45.983 -15.211 -24.755 1.00 18.97 90 LYS F C 1
ATOM 5601 O O . LYS F 1 90 ? 46.741 -14.560 -25.441 1.00 19.42 90 LYS F O 1
ATOM 5607 N N . TRP F 1 91 ? 45.022 -15.944 -25.295 1.00 17.64 91 TRP F N 1
ATOM 5608 C CA . TRP F 1 91 ? 44.824 -16.012 -26.726 1.00 18.32 91 TRP F CA 1
ATOM 5609 C C . TRP F 1 91 ? 44.450 -14.638 -27.260 1.00 17.64 91 TRP F C 1
ATOM 5610 O O . TRP F 1 91 ? 44.974 -14.202 -28.276 1.00 18.68 91 TRP F O 1
ATOM 5621 N N . ILE F 1 92 ? 43.587 -13.946 -26.521 1.00 17.53 92 ILE F N 1
ATOM 5622 C CA . ILE F 1 92 ? 43.219 -12.580 -26.939 1.00 17.60 92 ILE F CA 1
ATOM 5623 C C . ILE F 1 92 ? 44.469 -11.671 -26.914 1.00 18.62 92 ILE F C 1
ATOM 5624 O O . ILE F 1 92 ? 44.675 -10.918 -27.857 1.00 19.68 92 ILE F O 1
ATOM 5629 N N . TRP F 1 93 ? 45.253 -11.687 -25.851 1.00 17.12 93 TRP F N 1
ATOM 5630 C CA . TRP F 1 93 ? 46.520 -10.961 -25.799 1.00 17.89 93 TRP F CA 1
ATOM 5631 C C . TRP F 1 93 ? 47.347 -11.262 -27.048 1.00 19.48 93 TRP F C 1
ATOM 5632 O O . TRP F 1 93 ? 47.810 -10.371 -27.710 1.00 18.99 93 TRP F O 1
ATOM 5643 N N . ASP F 1 94 ? 47.501 -12.529 -27.393 1.00 20.27 94 ASP F N 1
ATOM 5644 C CA . ASP F 1 94 ? 48.355 -12.866 -28.538 1.00 21.02 94 ASP F CA 1
ATOM 5645 C C . ASP F 1 94 ? 47.817 -12.327 -29.871 1.00 22.29 94 ASP F C 1
ATOM 5646 O O . ASP F 1 94 ? 48.585 -11.975 -30.778 1.00 23.73 94 ASP F O 1
ATOM 5651 N N . GLN F 1 95 ? 46.495 -12.253 -30.015 1.00 18.17 95 GLN F N 1
ATOM 5652 C CA . GLN F 1 95 ? 45.873 -11.745 -31.222 1.00 20.59 95 GLN F CA 1
ATOM 5653 C C . GLN F 1 95 ? 45.950 -10.227 -31.266 1.00 19.76 95 GLN F C 1
ATOM 5654 O O . GLN F 1 95 ? 46.033 -9.630 -32.358 1.00 22.08 95 GLN F O 1
ATOM 5660 N N . VAL F 1 96 ? 45.837 -9.579 -30.098 1.00 18.25 96 VAL F N 1
ATOM 5661 C CA . VAL F 1 96 ? 45.624 -8.117 -30.078 1.00 19.62 96 VAL F CA 1
ATOM 5662 C C . VAL F 1 96 ? 46.897 -7.312 -29.904 1.00 18.79 96 VAL F C 1
ATOM 5663 O O . VAL F 1 96 ? 47.030 -6.219 -30.468 1.00 19.87 96 VAL F O 1
ATOM 5667 N N . LYS F 1 97 ? 47.843 -7.833 -29.130 1.00 18.27 97 LYS F N 1
ATOM 5668 C CA . LYS F 1 97 ? 49.058 -7.125 -28.848 1.00 17.51 97 LYS F CA 1
ATOM 5669 C C . LYS F 1 97 ? 49.768 -6.641 -30.133 1.00 20.50 97 LYS F C 1
ATOM 5670 O O . LYS F 1 97 ? 50.291 -5.510 -30.145 1.00 20.83 97 LYS F O 1
ATOM 5676 N N . PRO F 1 98 ? 49.788 -7.468 -31.186 1.00 21.86 98 PRO F N 1
ATOM 5677 C CA . PRO F 1 98 ? 50.402 -6.957 -32.427 1.00 24.72 98 PRO F CA 1
ATOM 5678 C C . PRO F 1 98 ? 49.763 -5.715 -33.035 1.00 26.67 98 PRO F C 1
ATOM 5679 O O . PRO F 1 98 ? 50.468 -4.890 -33.637 1.00 29.50 98 PRO F O 1
ATOM 5683 N N . VAL F 1 99 ? 48.447 -5.556 -32.882 1.00 24.22 99 VAL F N 1
ATOM 5684 C CA . VAL F 1 99 ? 47.706 -4.401 -33.416 1.00 24.45 99 VAL F CA 1
ATOM 5685 C C . VAL F 1 99 ? 47.399 -3.262 -32.423 1.00 25.70 99 VAL F C 1
ATOM 5686 O O . VAL F 1 99 ? 46.921 -2.188 -32.810 1.00 29.56 99 VAL F O 1
ATOM 5690 N N . VAL F 1 100 ? 47.634 -3.540 -31.149 1.00 21.72 100 VAL F N 1
ATOM 5691 C CA . VAL F 1 100 ? 47.516 -2.557 -30.067 1.00 23.34 100 VAL F CA 1
ATOM 5692 C C . VAL F 1 100 ? 48.791 -2.640 -29.277 1.00 22.44 100 VAL F C 1
ATOM 5693 O O . VAL F 1 100 ? 48.885 -3.324 -28.242 1.00 20.37 100 VAL F O 1
ATOM 5697 N N . PRO F 1 101 ? 49.845 -1.959 -29.748 1.00 20.18 101 PRO F N 1
ATOM 5698 C CA . PRO F 1 101 ? 51.133 -2.138 -29.089 1.00 21.60 101 PRO F CA 1
ATOM 5699 C C . PRO F 1 101 ? 51.196 -1.639 -27.658 1.00 20.04 101 PRO F C 1
ATOM 5700 O O . PRO F 1 101 ? 52.057 -2.104 -26.906 1.00 20.09 101 PRO F O 1
ATOM 5704 N N . LEU F 1 102 ? 50.296 -0.728 -27.257 1.00 20.88 102 LEU F N 1
ATOM 5705 C CA . LEU F 1 102 ? 50.215 -0.239 -25.911 1.00 20.36 102 LEU F CA 1
ATOM 5706 C C . LEU F 1 102 ? 49.423 -1.155 -24.948 1.00 18.72 102 LEU F C 1
ATOM 5707 O O . LEU F 1 102 ? 49.343 -0.833 -23.755 1.00 18.88 102 LEU F O 1
ATOM 5712 N N . LEU F 1 103 ? 48.931 -2.273 -25.461 1.00 19.14 103 LEU F N 1
ATOM 5713 C CA . LEU F 1 103 ? 48.171 -3.242 -24.652 1.00 19.05 103 LEU F CA 1
ATOM 5714 C C . LEU F 1 103 ? 48.985 -3.668 -23.449 1.00 20.03 103 LEU F C 1
ATOM 5715 O O . LEU F 1 103 ? 50.144 -4.046 -23.567 1.00 20.53 103 LEU F O 1
ATOM 5720 N N . SER F 1 104 ? 48.389 -3.578 -22.267 1.00 18.40 104 SER F N 1
ATOM 5721 C CA . SER F 1 104 ? 49.025 -3.903 -20.999 1.00 18.62 104 SER F CA 1
ATOM 5722 C C . SER F 1 104 ? 48.300 -5.060 -20.271 1.00 19.75 104 SER F C 1
ATOM 5723 O O . SER F 1 104 ? 48.935 -5.748 -19.475 1.00 21.34 104 SER F O 1
ATOM 5726 N N . ALA F 1 105 ? 47.016 -5.282 -20.501 1.00 18.24 105 ALA F N 1
ATOM 5727 C CA . ALA F 1 105 ? 46.314 -6.425 -19.879 1.00 19.77 105 ALA F CA 1
ATOM 5728 C C . ALA F 1 105 ? 45.067 -6.750 -20.620 1.00 17.73 105 ALA F C 1
ATOM 5729 O O . ALA F 1 105 ? 44.490 -5.908 -21.296 1.00 17.40 105 ALA F O 1
ATOM 5731 N N . VAL F 1 106 ? 44.643 -8.002 -20.466 1.00 16.31 106 VAL F N 1
ATOM 5732 C CA . VAL F 1 106 ? 43.372 -8.462 -20.973 1.00 15.65 106 VAL F CA 1
ATOM 5733 C C . VAL F 1 106 ? 42.618 -9.174 -19.867 1.00 17.04 106 VAL F C 1
ATOM 5734 O O . VAL F 1 106 ? 43.163 -10.118 -19.262 1.00 18.05 106 VAL F O 1
ATOM 5738 N N . MET F 1 107 ? 41.366 -8.749 -19.651 1.00 17.06 107 MET F N 1
ATOM 5739 C CA . MET F 1 107 ? 40.485 -9.447 -18.704 1.00 18.04 107 MET F CA 1
ATOM 5740 C C . MET F 1 107 ? 39.401 -10.140 -19.479 1.00 17.81 107 MET F C 1
ATOM 5741 O O . MET F 1 107 ? 38.884 -9.596 -20.439 1.00 17.24 107 MET F O 1
ATOM 5746 N N . VAL F 1 108 ? 39.110 -11.398 -19.092 1.00 15.92 108 VAL F N 1
ATOM 5747 C CA . VAL F 1 108 ? 37.937 -12.125 -19.557 1.00 16.01 108 VAL F CA 1
ATOM 5748 C C . VAL F 1 108 ? 37.062 -12.464 -18.368 1.00 17.10 108 VAL F C 1
ATOM 5749 O O . VAL F 1 108 ? 37.519 -13.061 -17.397 1.00 18.45 108 VAL F O 1
ATOM 5753 N N . LYS F 1 109 ? 35.766 -12.167 -18.483 1.00 18.23 109 LYS F N 1
ATOM 5754 C CA . LYS F 1 109 ? 34.760 -12.681 -17.522 1.00 19.73 109 LYS F CA 1
ATOM 5755 C C . LYS F 1 109 ? 33.790 -13.570 -18.231 1.00 20.85 109 LYS F C 1
ATOM 5756 O O . LYS F 1 109 ? 33.203 -13.155 -19.216 1.00 23.30 109 LYS F O 1
ATOM 5762 N N . GLU F 1 110 ? 33.661 -14.828 -17.814 1.00 21.29 110 GLU F N 1
ATOM 5763 C CA . GLU F 1 110 ? 32.632 -15.709 -18.383 1.00 24.00 110 GLU F CA 1
ATOM 5764 C C . GLU F 1 110 ? 31.292 -15.443 -17.821 1.00 22.81 110 GLU F C 1
ATOM 5765 O O . GLU F 1 110 ? 30.288 -15.607 -18.495 1.00 26.45 110 GLU F O 1
ATOM 5771 N N . THR F 1 111 ? 31.238 -15.051 -16.548 1.00 22.03 111 THR F N 1
ATOM 5772 C CA . THR F 1 111 ? 29.980 -14.605 -15.956 1.00 21.79 111 THR F CA 1
ATOM 5773 C C . THR F 1 111 ? 30.251 -13.274 -15.274 1.00 21.60 111 THR F C 1
ATOM 5774 O O . THR F 1 111 ? 31.406 -12.870 -15.160 1.00 21.50 111 THR F O 1
ATOM 5778 N N A CYS F 1 112 ? 29.196 -12.625 -14.775 0.50 23.42 112 CYS F N 1
ATOM 5779 N N B CYS F 1 112 ? 29.225 -12.580 -14.786 0.50 24.85 112 CYS F N 1
ATOM 5780 C CA A CYS F 1 112 ? 29.354 -11.336 -14.105 0.50 24.91 112 CYS F CA 1
ATOM 5781 C CA B CYS F 1 112 ? 29.480 -11.284 -14.143 0.50 27.42 112 CYS F CA 1
ATOM 5782 C C A CYS F 1 112 ? 30.199 -11.426 -12.827 0.50 24.79 112 CYS F C 1
ATOM 5783 C C B CYS F 1 112 ? 30.183 -11.412 -12.782 0.50 26.27 112 CYS F C 1
ATOM 5784 O O A CYS F 1 112 ? 30.739 -10.405 -12.384 0.50 24.06 112 CYS F O 1
ATOM 5785 O O B CYS F 1 112 ? 30.594 -10.400 -12.212 0.50 26.12 112 CYS F O 1
ATOM 5790 N N . THR F 1 113 ? 30.346 -12.633 -12.273 1.00 24.23 113 THR F N 1
ATOM 5791 C CA . THR F 1 113 ? 31.009 -12.843 -10.970 1.00 26.28 113 THR F CA 1
ATOM 5792 C C . THR F 1 113 ? 32.347 -13.614 -10.956 1.00 27.92 113 THR F C 1
ATOM 5793 O O . THR F 1 113 ? 32.876 -13.978 -9.888 1.00 26.99 113 THR F O 1
ATOM 5797 N N . ALA F 1 114 ? 32.893 -13.916 -12.128 1.00 26.48 114 ALA F N 1
ATOM 5798 C CA . ALA F 1 114 ? 34.098 -14.818 -12.187 1.00 28.00 114 ALA F CA 1
ATOM 5799 C C . ALA F 1 114 ? 34.873 -14.521 -13.447 1.00 30.67 114 ALA F C 1
ATOM 5800 O O . ALA F 1 114 ? 34.300 -14.540 -14.581 1.00 29.46 114 ALA F O 1
ATOM 5802 N N . GLY F 1 115 ? 36.172 -14.285 -13.274 1.00 25.94 115 GLY F N 1
ATOM 5803 C CA . GLY F 1 115 ? 36.994 -13.977 -14.458 1.00 25.03 115 GLY F CA 1
ATOM 5804 C C . GLY F 1 115 ? 38.469 -14.065 -14.226 1.00 20.95 115 GLY F C 1
ATOM 5805 O O . GLY F 1 115 ? 38.897 -14.440 -13.174 1.00 19.67 115 GLY F O 1
ATOM 5806 N N A CYS F 1 116 ? 39.234 -13.629 -15.235 0.50 18.24 116 CYS F N 1
ATOM 5807 N N B CYS F 1 116 ? 39.248 -13.682 -15.223 0.50 19.47 116 CYS F N 1
ATOM 5808 C CA A CYS F 1 116 ? 40.681 -13.827 -15.294 0.50 17.07 116 CYS F CA 1
ATOM 5809 C CA B CYS F 1 116 ? 40.653 -13.581 -14.977 0.50 19.19 116 CYS F CA 1
ATOM 5810 C C A CYS F 1 116 ? 41.346 -12.600 -15.921 0.50 18.02 116 CYS F C 1
ATOM 5811 C C B CYS F 1 116 ? 41.240 -12.416 -15.706 0.50 18.56 116 CYS F C 1
ATOM 5812 O O A CYS F 1 116 ? 40.876 -12.140 -16.983 0.50 17.41 116 CYS F O 1
ATOM 5813 O O B CYS F 1 116 ? 40.611 -11.788 -16.531 0.50 18.67 116 CYS F O 1
ATOM 5818 N N . ILE F 1 117 ? 42.452 -12.134 -15.332 1.00 17.95 117 ILE F N 1
ATOM 5819 C CA . ILE F 1 117 ? 43.257 -11.083 -15.984 1.00 17.53 117 ILE F CA 1
ATOM 5820 C C . ILE F 1 117 ? 44.638 -11.606 -16.349 1.00 17.47 117 ILE F C 1
ATOM 5821 O O . ILE F 1 117 ? 45.329 -12.214 -15.500 1.00 18.65 117 ILE F O 1
ATOM 5826 N N . TYR F 1 118 ? 44.994 -11.406 -17.616 1.00 19.34 118 TYR F N 1
ATOM 5827 C CA . TYR F 1 118 ? 46.317 -11.727 -18.128 1.00 18.35 118 TYR F CA 1
ATOM 5828 C C . TYR F 1 118 ? 47.063 -10.447 -18.363 1.00 19.57 118 TYR F C 1
ATOM 5829 O O . TYR F 1 118 ? 46.565 -9.565 -19.066 1.00 19.27 118 TYR F O 1
ATOM 5838 N N . ARG F 1 119 ? 48.241 -10.320 -17.760 1.00 21.47 119 ARG F N 1
ATOM 5839 C CA . ARG F 1 119 ? 49.161 -9.233 -18.115 1.00 25.88 119 ARG F CA 1
ATOM 5840 C C . ARG F 1 119 ? 50.361 -9.818 -18.806 1.00 28.06 119 ARG F C 1
ATOM 5841 O O . ARG F 1 119 ? 50.999 -10.676 -18.219 1.00 25.69 119 ARG F O 1
ATOM 5849 N N . GLY F 1 120 ? 50.711 -9.360 -20.016 1.00 29.01 120 GLY F N 1
ATOM 5850 C CA . GLY F 1 120 ? 51.884 -9.907 -20.721 1.00 30.98 120 GLY F CA 1
ATOM 5851 C C . GLY F 1 120 ? 53.107 -8.983 -20.628 1.00 31.33 120 GLY F C 1
ATOM 5852 O O . GLY F 1 120 ? 53.149 -8.119 -19.738 1.00 41.36 120 GLY F O 1
#

Radius of gyration: 25.34 Å; Cα contacts (8 Å, |Δi|>4): 1827; chains: 6; bounding box: 59×67×63 Å

Organism: Escherichia coli (strain K12) (NCBI:txid83333)

Foldseek 3Di:
DDWDKDKDKDWAKEWEAACPDDPPPPSRDIDIAGKMKMWMFIDDQDPVVRGPDPPVLLVVLLVVVRVVGHPYYQCPDPQCVRPDLVSVQVVSCVSRCVVRVRTAKMWMDRYPVDTDMDGPD/DAKDKDKDWAKEWEAACPDDDVPPRRDIDIAGKMKMWMFDDDQDPVVRGPDDPVLVVVLCVVVRVVGHPYYQCPDPQCVRPDQVSVQVVSCVSRCVSRVRTAWMWMDRYPPDIDIDGD/DWDKDKDKDWAKEWEAACPDDPPDVSNDIDIAGKMKMWMFIDDQDPVVRHPDPPVLLCVLLVVVRVVGHPYYQCPDPQCVRPDLVSVQVVSCVSRCVVRVRTAKMWMDRYPPDIDIDGD/DDKDKDKDWAKEWEAACPDDPPPPSRDIDIAGKMKMWMFDDDQDPVVRGPDPPVLLCVLCVVVRVVGHPYYQCPDPQCVRPDLVSVQVVSCVSRCVPRVRTAWMWMDRDPPDIDIDGPD/DWDKDKDKDWAKEWEAACPDDDPDPSNDIDIAGKMKMWMFIDDQDPVVRGPDDPVVLVVLLVVVRVVGHPYYQCPDPQCVRPDLASVQVVSCVSRCVVRVRTAWMKMDRYPPDIDIDGDD/DDWDKDKDKDWAKEWEAACPDDPPPPSRDIDIARKMKMWMFTDDQDPVVRGPDDPVLLVVLCVVVRVVGHPYYQCVDPQCVRPDLVSVQVVSCVSRCVSRVRTAKMKMDRYPPDIDMDGD

Sequence (717 aa):
MMSTTLFKDFTFEAAHRLPHVPEGHKAGRLHGHSFMVRLEITGEVDPHTGWIIDFAELKAAFKPTYERLDHHYLNDIPGLENPTSEVLAKWIWDQVKPVVPLLSAVMVKETCTAGCCIYRGESTTLFKDFTFEAAHRLPHVPEGHKAGRLHGHSFMVRLEITGEVDPHTGWIIDFAELKAAFKPTYYERLDHHYLNDIPGLENPTSEVLAKWIWDQVKPVVPLLSAVMVKETCCTAGCCIYRRGMSTTLFKDFTTFEAAHRLPHVPEGHKAGRLHGHSFMVRLEITGEEVDPHTGWIIDFAELKAAFKPTYERLDHHYLNDIPGLENPTSEVLAKWIWDQVKPVVPLLSAVMVKETCTAGCCIYRGSTTLFKDFTTFEAAHRLPHVPEGHKAGRLHGHSFMVRLEITGEVDPHTGWIIDFAELKAAFKPTYEERLDHHYLNDIPGLENPTSEVLAKWIWDQVKPVVPLLSAVMVKETCTAGCCIYRGEMSTTLFKDFTFEAAHRLPHVPEGHKAGRLHGHSFMVRLEIITGEVDPHTGWIIDFAELKAAFKPTYERLDHHYLNDIPGLENPTSEVLAKKWIWDQVKPVVPLLSAVMVKETCTAGCCIYRGEMMSTTLFKDFTFEAAHRLPHVPEGHKAGRLHGHSFMVRLEITGEVDPHTGWIIDFAELKAAFKPTYERLDHHYLNDIPGLENPTSEVLAKWIWDQVKPVVPLLSAVMVKETCCTAGCCIYRG

CATH classification: 3.30.479.10

Nearest PDB structures (foldseek):
  4ntk-assembly1_F  TM=1.007E+00  e=3.572E-25  Escherichia coli K-12
  4ntm-assembly1_C  TM=9.978E-01  e=8.560E-24  Escherichia coli K-12
  4ntm-assembly1_A  TM=1.006E+00  e=1.591E-22  Escherichia coli K-12
  3qn9-assembly1_A  TM=9.978E-01  e=1.315E-22  Escherichia coli BL21(DE3)
  2oba-assembly1_D  TM=9.920E-01  e=1.567E-21  Pseudomonas aeruginosa

GO terms:
  GO:0070497 6-carboxytetrahydropterin synthase activity (F, IDA)
  GO:0008270 zinc ion binding (F, IDA)
  GO:0042802 identical protein binding (F, IDA)
  GO:0008616 tRNA queuosine(34) biosynthetic process (P, IMP)

B-factor: mean 24.65, std 7.08, range [14.35, 71.18]

Solvent-accessible surface area: 29671 Å² total; per-residue (Å²): 190,147,18,18,8,1,8,31,18,20,79,0,15,0,0,2,83,12,48,90,26,95,182,66,45,108,11,18,85,44,2,0,4,29,1,29,0,52,0,36,1,46,14,162,49,64,131,110,45,2,37,18,38,20,36,54,95,2,118,64,28,1,118,89,11,50,91,102,0,17,12,58,46,0,27,112,15,95,42,0,102,19,1,3,3,9,36,0,0,91,22,0,13,73,59,0,50,104,92,11,100,79,0,24,2,0,9,0,38,23,33,109,62,4,0,0,31,8,95,25,133,100,7,7,0,10,27,18,21,72,1,12,0,0,1,83,12,49,86,22,98,185,74,45,108,12,14,92,43,2,0,5,22,0,38,0,70,0,40,0,54,14,148,46,64,134,108,44,2,40,18,30,28,36,54,89,0,110,64,15,1,101,90,8,56,84,101,0,9,15,54,44,0,22,116,16,97,43,0,101,20,0,3,2,8,37,0,0,99,24,0,20,72,68,0,69,106,88,5,96,72,5,29,4,0,13,0,34,21,36,103,61,4,0,0,31,30,74,35,161,34,14,20,1,7,32,22,20,69,0,15,0,0,2,78,12,45,78,23,98,188,76,47,105,12,18,87,42,2,0,5,22,0,34,0,57,0,35,0,45,20,162,46,56,113,136,48,1,44,18,32,30,34,53,92,0,120,64,19,1,120,89,10,53,87,96,0,12,16,54,47,0,21,115,17,96,43,0,102,20,0,2,2,8,38,0,0,99,22,0,27,70,69,2,72,103,94,5,100,74,3,36,3,0,13,0,35,24,39,100,61,4,0,0,26,22,149,66,91,8,10,1,10,33,20,19,81,0,15,0,0,2,87,13,47,86,25,92,177,75,47,104,11,24,89,42,2,0,6,27,1,32,0,62,0,40,0,48,10,136,46,63,133,111,45,2,41,17,36,27,37,53,104,2,118,63,26,1,112,91,11,53,94,96,0,20,15,56,38,0,18,110,14,98,44,0,102,22,0,2,3,8,38,0,0,96,23,0,13,69,68,0,47,101,90,12,100,74,0,19,4,0,24,0,33,26,42,102,64,4,0,0,26,12,77,15,126,149,40,7,10,1,6,33,21,19,70,0,13,0,0,1,92,14,68,83,23,99,174,64,46,108,12,17,89,29,1,0,4,23,0,32,0,54,0,35,1,44,22,167,49,61,134,108,49,2,40,18,46,22,33,56,105,0,116,62,30,1,117,90,12,51,87,100,0,17,16,52,41,0,25,109,16,97,43,0,104,19,0,2,1,8,38,0,0,102,22,0,27,67,58,1,69,98,87,10,94,85,3,36,2,0,12,0,35,21,32,103,57,5,0,0,27,13,143,20,158,181,122,28,13,8,0,8,33,20,19,78,0,15,0,0,2,85,14,48,117,21,101,187,72,47,107,12,27,89,43,2,0,4,27,1,31,0,73,0,30,0,47,20,164,47,60,130,106,41,2,36,17,33,18,44,53,92,0,118,65,29,1,118,89,10,50,90,97,0,17,16,54,39,0,14,115,17,97,44,0,102,20,0,3,1,8,37,0,0,94,24,0,26,74,68,0,68,98,87,6,99,73,4,25,3,0,14,0,36,22,34,103,59,4,0,0,46,25,84,48

InterPro domains:
  IPR007115 6-pyruvoyl tetrahydropterin synthase/QueD family [PF01242] (6-121)
  IPR007115 6-pyruvoyl tetrahydropterin synthase/QueD family [PIRSF006113] (2-120)
  IPR007115 6-pyruvoyl tetrahydropterin synthase/QueD family [PTHR12589] (4-121)
  IPR007115 6-pyruvoyl tetrahydropterin synthase/QueD family [TIGR00039] (4-120)
  IPR038418 6-pyruvoyl tetrahydropterin synthase/QueD superfamily [G3DSA:3.30.479.10] (1-121)